Protein AF-A0A257LKT3-F1 (afdb_monomer_lite)

Secondary structure (DSSP, 8-state):
-HHHHHHIIIIIHHHHHHHTTTS--------SS----SS-HHHHHHTT-HHHHHHHHHHHHTTT--GGG-S-EEEEE---STTTSTT-----SEEE-TTSSEEEEES---HHHHHHHHHHHTT---EEEEE-SSS-TT-TT-EEETT--TTBTTS-S--SSS-HHHH-B--HHHHHHTTSS-GGGEEEE-SSEEEEEE-SSSTTGGGGSS-SEEEEE-SSSEEEEEEE---S-TT-GGGSEEEEEEEETTSS-EEEE--SSTTS-STT-SEETT--EEETTTTEEEEEEEEE--TT--EEEEEEE-PSPPP-------TTS-----TTS----SSPPSSPPPTT--SEEEEEE-SSEEEEEETTS-EEEEE--TTSTTS--GGGTT-EEEEEEETTEEEEEETTS-EEEEE-GGGS--

Foldseek 3Di:
DVVLQCLQQVPLQVQCCQQLLNPDGDDDDDDPDDDDFPDDLQVCFQVVNVVVVQVRVVVRCVVVDPCVVAQADEDEDAASDCVNHPNGPDDDQKAEAQLGRYIYGHHDDDSLRVNLRVLRVLRAAAEWAQADDPQALPDPPTDTHGLQQCQESRHDVDAPPWDSRLRYHHALLSSCVSVSQPVLQEAEDQAFDKAKAFASSGSNSVVSPHRQWYWYDQDQFKIKIWGAHDSTPPPQLSNFAIFIWMGTRSPHYIHTGQPDRGNPGNNNRGQGAPHWDADPVFRKIWHFPDWDDDPPGTMTMIGIHGPNRWFDFDWDDAPPRPDGDTLDDPDDDDDDHQWDDPNPNGQFDDKEDEQFKIKTAHPQQDIAITGDCPQDQRVDDPVSPSFFDDWYYYHQKIKTAGVVRDIDIGGHPPPVGD

pLDDT: mean 85.39, std 16.03, range [31.94, 98.81]

Sequence (418 aa):
MSEIQSTMDGNVRTFLEATSYGLTTVSTTVSGTLYRLPQTGSAYAIADNDAQLHTDARNLAAADFTLADYQRIVVLFPNIGTARVTNSQITFAGQANRGGPNVWLNGTFAWQTVAHELGHTYGLTHANLWRVTDANPLSAAGTTLEYGDPFDMMGSTTATGVTRDQRHHFSPRFKNRLGWLPDSAVATATTSGTYRIYRFDHVDALGFKQPLALRLYRDGVRTYWIGYRQNFPTGTIQAQGAYVMWTLNDYQQSQLLDLTTPGTNANDAVLAVGQTFTDPIYGITIKPVASGGADPALYLDVEIVMPAAPPGVVTAWGRDGTAFYSVNTGALVSPAPETAVPQDLTGVRQIAGGDTHAVALKADGSVVAWGNSTAGQATVPTDLGSTVVSIAAGGNVSGAVKADGSVRLWGDAALGQT

Structure (mmCIF, N/CA/C/O backbone):
data_AF-A0A257LKT3-F1
#
_entry.id   AF-A0A257LKT3-F1
#
loop_
_atom_site.group_PDB
_atom_site.id
_atom_site.type_symbol
_atom_site.label_atom_id
_atom_site.label_alt_id
_atom_site.label_comp_id
_atom_site.label_asym_id
_atom_site.label_entity_id
_atom_site.label_seq_id
_atom_site.pdbx_PDB_ins_code
_atom_site.Cartn_x
_atom_site.Cartn_y
_atom_site.Cartn_z
_atom_site.occupancy
_atom_site.B_iso_or_equiv
_atom_site.auth_seq_id
_atom_site.auth_comp_id
_atom_site.auth_asym_id
_atom_site.auth_atom_id
_atom_site.pdbx_PDB_model_num
ATOM 1 N N . MET A 1 1 ? 23.366 -8.093 -17.112 1.00 82.19 1 MET A N 1
ATOM 2 C CA . MET A 1 1 ? 22.134 -8.846 -17.448 1.00 82.19 1 MET A CA 1
ATOM 3 C C . MET A 1 1 ? 21.870 -9.981 -16.464 1.00 82.19 1 MET A C 1
ATOM 5 O O . MET A 1 1 ? 20.801 -9.981 -15.875 1.00 82.19 1 MET A O 1
ATOM 9 N N . SER A 1 2 ? 22.824 -10.887 -16.202 1.00 85.69 2 SER A N 1
ATOM 10 C CA . SER A 1 2 ? 22.663 -11.952 -15.188 1.00 85.69 2 SER A CA 1
ATOM 11 C C . SER A 1 2 ? 22.378 -11.423 -13.777 1.00 85.69 2 SER A C 1
ATOM 13 O O . SER A 1 2 ? 21.515 -11.955 -13.091 1.00 85.69 2 SER A O 1
ATOM 15 N N . GLU A 1 3 ? 23.044 -10.341 -13.368 1.00 90.56 3 GLU A N 1
ATOM 16 C CA . GLU A 1 3 ? 22.781 -9.676 -12.085 1.00 90.56 3 GLU A CA 1
ATOM 17 C C . GLU A 1 3 ? 21.346 -9.133 -11.997 1.00 90.56 3 GLU A C 1
ATOM 19 O O . GLU A 1 3 ? 20.660 -9.390 -11.020 1.00 90.56 3 GLU A O 1
ATOM 24 N N . ILE A 1 4 ? 20.851 -8.481 -13.057 1.00 92.62 4 ILE A N 1
ATOM 25 C CA . ILE A 1 4 ? 19.472 -7.966 -13.136 1.00 92.62 4 ILE A CA 1
ATOM 26 C C . ILE A 1 4 ? 18.465 -9.108 -12.971 1.00 92.62 4 ILE A C 1
ATOM 28 O O . ILE A 1 4 ? 17.536 -8.997 -12.174 1.00 92.62 4 ILE A O 1
ATOM 32 N N . GLN A 1 5 ? 18.665 -10.214 -13.695 1.00 94.19 5 GLN A N 1
ATOM 33 C CA . GLN A 1 5 ? 17.809 -11.396 -13.583 1.00 94.19 5 GLN A CA 1
ATOM 34 C C . GLN A 1 5 ? 17.836 -11.952 -12.149 1.00 94.19 5 GLN A C 1
ATOM 36 O O . GLN A 1 5 ? 16.786 -12.168 -11.553 1.00 94.19 5 GLN A O 1
ATOM 41 N N . SER A 1 6 ? 19.031 -12.087 -11.563 1.00 94.69 6 SER A N 1
ATOM 42 C CA . SER A 1 6 ? 19.222 -12.539 -10.179 1.00 94.69 6 SER A CA 1
ATOM 43 C C . SER A 1 6 ? 18.519 -11.632 -9.165 1.00 94.69 6 SER A C 1
ATOM 45 O O . SER A 1 6 ? 17.893 -12.128 -8.235 1.00 94.69 6 SER A O 1
ATOM 47 N N . THR A 1 7 ? 18.578 -10.311 -9.336 1.00 94.88 7 THR A N 1
ATOM 48 C CA . THR A 1 7 ? 17.887 -9.350 -8.465 1.00 94.88 7 THR A CA 1
ATOM 49 C C . THR A 1 7 ? 16.366 -9.441 -8.607 1.00 94.88 7 THR A C 1
ATOM 51 O O . THR A 1 7 ? 15.645 -9.388 -7.610 1.00 94.88 7 THR A O 1
ATOM 54 N N . MET A 1 8 ? 15.855 -9.604 -9.829 1.00 95.81 8 MET A N 1
ATOM 55 C CA . MET A 1 8 ? 14.418 -9.765 -10.058 1.00 95.81 8 MET A CA 1
ATOM 56 C C . MET A 1 8 ? 13.884 -11.048 -9.423 1.00 95.81 8 MET A C 1
ATOM 58 O O . MET A 1 8 ? 12.865 -11.012 -8.734 1.00 95.81 8 MET A O 1
ATOM 62 N N . ASP A 1 9 ? 14.599 -12.157 -9.591 1.00 94.44 9 ASP A N 1
ATOM 63 C CA . ASP A 1 9 ? 14.161 -13.462 -9.100 1.00 94.44 9 ASP A CA 1
ATOM 64 C C . ASP A 1 9 ? 14.416 -13.643 -7.596 1.00 94.44 9 ASP A C 1
ATOM 66 O O . ASP A 1 9 ? 13.579 -14.197 -6.890 1.00 94.44 9 ASP A O 1
ATOM 70 N N . GLY A 1 10 ? 15.554 -13.163 -7.091 1.00 94.38 10 GLY A N 1
ATOM 71 C CA . GLY A 1 10 ? 15.974 -13.354 -5.703 1.00 94.38 10 GLY A CA 1
ATOM 72 C C . GLY A 1 10 ? 15.443 -12.307 -4.725 1.00 94.38 10 GLY A C 1
ATOM 73 O O . GLY A 1 10 ? 15.280 -12.623 -3.546 1.00 94.38 10 GLY A O 1
ATOM 74 N N . ASN A 1 11 ? 15.157 -11.082 -5.183 1.00 94.19 11 ASN A N 1
ATOM 75 C CA . ASN A 1 11 ? 14.715 -9.985 -4.315 1.00 94.19 11 ASN A CA 1
ATOM 76 C C . ASN A 1 11 ? 13.307 -9.489 -4.650 1.00 94.19 11 ASN A C 1
ATOM 78 O O . ASN A 1 11 ? 12.454 -9.452 -3.771 1.00 94.19 11 ASN A O 1
ATOM 82 N N . VAL A 1 12 ? 13.040 -9.093 -5.900 1.00 94.88 12 VAL A N 1
ATOM 83 C CA . VAL A 1 12 ? 11.739 -8.484 -6.249 1.00 94.88 12 VAL A CA 1
ATOM 84 C C . VAL A 1 12 ? 10.615 -9.514 -6.160 1.00 94.88 12 VAL A C 1
ATOM 86 O O . VAL A 1 12 ? 9.588 -9.249 -5.535 1.00 94.88 12 VAL A O 1
ATOM 89 N N . ARG A 1 13 ? 10.812 -10.705 -6.737 1.00 95.94 13 ARG A N 1
ATOM 90 C CA . ARG A 1 13 ? 9.836 -11.799 -6.674 1.00 95.94 13 ARG A CA 1
ATOM 91 C C . ARG A 1 13 ? 9.581 -12.245 -5.241 1.00 95.94 13 ARG A C 1
ATOM 93 O O . ARG A 1 13 ? 8.429 -12.260 -4.823 1.00 95.94 13 ARG A O 1
ATOM 100 N N . THR A 1 14 ? 10.637 -12.553 -4.492 1.00 94.44 14 THR A N 1
ATOM 101 C CA . THR A 1 14 ? 10.520 -13.034 -3.107 1.00 94.44 14 THR A CA 1
ATOM 102 C C . THR A 1 14 ? 9.831 -12.007 -2.209 1.00 94.44 14 THR A C 1
ATOM 104 O O . THR A 1 14 ? 8.985 -12.369 -1.394 1.00 94.44 14 THR A O 1
ATOM 107 N N . PHE A 1 15 ? 10.115 -10.716 -2.404 1.00 94.25 15 PHE A N 1
ATOM 108 C CA . PHE A 1 15 ? 9.413 -9.630 -1.727 1.00 94.25 15 PHE A CA 1
ATOM 109 C C . PHE A 1 15 ? 7.919 -9.598 -2.078 1.00 94.25 15 PHE A C 1
ATOM 111 O O . PHE A 1 15 ? 7.074 -9.566 -1.181 1.00 94.25 15 PHE A O 1
ATOM 118 N N . LEU A 1 16 ? 7.565 -9.623 -3.367 1.00 95.00 16 LEU A N 1
ATOM 119 C CA . LEU A 1 16 ? 6.161 -9.606 -3.789 1.00 95.00 16 LEU A CA 1
ATOM 120 C C . LEU A 1 16 ? 5.404 -10.833 -3.271 1.00 95.00 16 LEU A C 1
ATOM 122 O O . LEU A 1 16 ? 4.317 -10.673 -2.725 1.00 95.00 16 LEU A O 1
ATOM 126 N N . GLU A 1 17 ? 5.992 -12.024 -3.346 1.00 95.44 17 GLU A N 1
ATOM 127 C CA . GLU A 1 17 ? 5.394 -13.258 -2.825 1.00 95.44 17 GLU A CA 1
ATOM 128 C C . GLU A 1 17 ? 5.179 -13.175 -1.310 1.00 95.44 17 GLU A C 1
ATOM 130 O O . GLU A 1 17 ? 4.071 -13.412 -0.830 1.00 95.44 17 GLU A O 1
ATOM 135 N N . ALA A 1 18 ? 6.192 -12.755 -0.548 1.00 93.12 18 ALA A N 1
ATOM 136 C CA . ALA A 1 18 ? 6.079 -12.637 0.902 1.00 93.12 18 ALA A CA 1
ATOM 137 C C . ALA A 1 18 ? 5.044 -11.578 1.322 1.00 93.12 18 ALA A C 1
ATOM 139 O O . ALA A 1 18 ? 4.214 -11.824 2.199 1.00 93.12 18 ALA A O 1
ATOM 140 N N . THR A 1 19 ? 5.059 -10.397 0.694 1.00 93.31 19 THR A N 1
ATOM 141 C CA . THR A 1 19 ? 4.161 -9.292 1.073 1.00 93.31 19 THR A CA 1
ATOM 142 C C . THR A 1 19 ? 2.731 -9.479 0.573 1.00 93.31 19 THR A C 1
ATOM 144 O O . THR A 1 19 ? 1.802 -8.961 1.192 1.00 93.31 19 THR A O 1
ATOM 147 N N . SER A 1 20 ? 2.525 -10.234 -0.501 1.00 95.38 20 SER A N 1
ATOM 148 C CA . SER A 1 20 ? 1.193 -10.569 -1.010 1.00 95.38 20 SER A CA 1
ATOM 149 C C . SER A 1 20 ? 0.605 -11.829 -0.378 1.00 95.38 20 SER A C 1
ATOM 151 O O . SER A 1 20 ? -0.480 -12.239 -0.776 1.00 95.38 20 SER A O 1
ATOM 153 N N . TYR A 1 21 ? 1.291 -12.450 0.589 1.00 95.94 21 TYR A N 1
ATOM 154 C CA . TYR A 1 21 ? 0.872 -13.722 1.194 1.00 95.94 21 TYR A CA 1
ATOM 155 C C . TYR A 1 21 ? 0.759 -14.856 0.156 1.00 95.94 21 TYR A C 1
ATOM 157 O O . TYR A 1 21 ? -0.154 -15.679 0.193 1.00 95.94 21 TYR A O 1
ATOM 165 N N . GLY A 1 22 ? 1.668 -14.859 -0.823 1.00 95.25 22 GLY A N 1
ATOM 166 C CA . GLY A 1 22 ? 1.703 -15.806 -1.939 1.00 95.25 22 GLY A CA 1
ATOM 167 C C . GLY A 1 22 ? 0.704 -15.518 -3.064 1.00 95.25 22 GLY A C 1
ATOM 168 O O . GLY A 1 22 ? 0.644 -16.284 -4.023 1.00 95.25 22 GLY A O 1
ATOM 169 N N . LEU A 1 23 ? -0.074 -14.432 -2.987 1.00 94.56 23 LEU A N 1
ATOM 170 C CA . LEU A 1 23 ? -1.108 -14.103 -3.978 1.00 94.56 23 LEU A CA 1
ATOM 171 C C . LEU A 1 23 ? -0.553 -13.454 -5.253 1.00 94.56 23 LEU A C 1
ATOM 173 O O . LEU A 1 23 ? -1.270 -13.315 -6.243 1.00 94.56 23 LEU A O 1
ATOM 177 N N . THR A 1 24 ? 0.696 -12.997 -5.251 1.00 94.50 24 THR A N 1
ATOM 178 C CA . THR A 1 24 ? 1.327 -12.346 -6.402 1.00 94.50 24 THR A CA 1
ATOM 179 C C . THR A 1 24 ? 2.782 -12.766 -6.533 1.00 94.50 24 THR A C 1
ATOM 181 O O . THR A 1 24 ? 3.558 -12.681 -5.587 1.00 94.50 24 THR A O 1
ATOM 184 N N . THR A 1 25 ? 3.153 -13.165 -7.746 1.00 94.81 25 THR A N 1
ATOM 185 C CA . THR A 1 25 ? 4.529 -13.456 -8.154 1.00 94.81 25 THR A CA 1
ATOM 186 C C . THR A 1 25 ? 4.842 -12.725 -9.458 1.00 94.81 25 THR A C 1
ATOM 188 O O . THR A 1 25 ? 3.938 -12.267 -10.161 1.00 94.81 25 THR A O 1
ATOM 191 N N . VAL A 1 26 ? 6.126 -12.609 -9.787 1.00 94.12 26 VAL A N 1
ATOM 192 C CA . VAL A 1 26 ? 6.594 -12.043 -11.053 1.00 94.12 26 VAL A CA 1
ATOM 193 C C . VAL A 1 26 ? 7.583 -12.996 -11.712 1.00 94.12 26 VAL A C 1
ATOM 195 O O . VAL A 1 26 ? 8.577 -13.405 -11.110 1.00 94.12 26 VAL A O 1
ATOM 198 N N . SER A 1 27 ? 7.317 -13.328 -12.973 1.00 94.44 27 SER A N 1
ATOM 199 C CA . SER A 1 27 ? 8.274 -13.991 -13.856 1.00 94.44 27 SER A CA 1
ATOM 200 C C . SER A 1 27 ? 8.911 -12.935 -14.749 1.00 94.44 27 SER A C 1
ATOM 202 O O . SER A 1 27 ? 8.202 -12.118 -15.335 1.00 94.44 27 SER A O 1
ATOM 204 N N . THR A 1 28 ? 10.240 -12.923 -14.826 1.00 94.44 28 THR A N 1
ATOM 205 C CA . THR A 1 28 ? 10.976 -11.875 -15.540 1.00 94.44 28 THR A CA 1
ATOM 206 C C . THR A 1 28 ? 11.841 -12.473 -16.634 1.00 94.44 28 THR A C 1
ATOM 208 O O . THR A 1 28 ? 12.542 -13.456 -16.406 1.00 94.44 28 THR A O 1
ATOM 211 N N . THR A 1 29 ? 11.837 -11.832 -17.802 1.00 95.06 29 THR A N 1
ATOM 212 C CA . THR A 1 29 ? 12.821 -12.055 -18.863 1.00 95.06 29 THR A CA 1
ATOM 213 C C . THR A 1 29 ? 13.639 -10.786 -19.039 1.00 95.06 29 THR A C 1
ATOM 215 O O . THR A 1 29 ? 13.084 -9.712 -19.268 1.00 95.06 29 THR A O 1
ATOM 218 N N . VAL A 1 30 ? 14.959 -10.901 -18.932 1.00 94.25 30 VAL A N 1
ATOM 219 C CA . VAL A 1 30 ? 15.889 -9.796 -19.176 1.00 94.25 30 VAL A CA 1
ATOM 220 C C . VAL A 1 30 ? 16.488 -9.945 -20.573 1.00 94.25 30 VAL A C 1
ATOM 222 O O . VAL A 1 30 ? 16.984 -11.017 -20.915 1.00 94.25 30 VAL A O 1
ATOM 225 N N . SER A 1 31 ? 16.462 -8.876 -21.377 1.00 93.62 31 SER A N 1
ATOM 226 C CA . SER A 1 31 ? 17.046 -8.910 -22.724 1.00 93.62 31 SER A CA 1
ATOM 227 C C . SER A 1 31 ? 18.526 -9.305 -22.694 1.00 93.62 31 SER A C 1
ATOM 229 O O . SER A 1 31 ? 19.288 -8.855 -21.842 1.00 93.62 31 SER A O 1
ATOM 231 N N . GLY A 1 32 ? 18.954 -10.149 -23.633 1.00 91.38 32 GLY A N 1
ATOM 232 C CA . GLY A 1 32 ? 20.378 -10.409 -23.865 1.00 91.38 32 GLY A CA 1
ATOM 233 C C . GLY A 1 32 ? 21.078 -9.262 -24.604 1.00 91.38 32 GLY A C 1
ATOM 234 O O . GLY A 1 32 ? 22.306 -9.187 -24.601 1.00 91.38 32 GLY A O 1
ATOM 235 N N . THR A 1 33 ? 20.301 -8.360 -25.208 1.00 92.00 33 THR A N 1
ATOM 236 C CA . THR A 1 33 ? 20.760 -7.275 -26.076 1.00 92.00 33 THR A CA 1
ATOM 237 C C . THR A 1 33 ? 20.785 -5.951 -25.316 1.00 92.00 33 THR A C 1
ATOM 239 O O . THR A 1 33 ? 19.842 -5.598 -24.608 1.00 92.00 33 THR A O 1
ATOM 242 N N . LEU A 1 34 ? 21.852 -5.170 -25.501 1.00 93.88 34 LEU A N 1
ATOM 243 C CA . LEU A 1 34 ? 21.862 -3.757 -25.127 1.00 93.88 34 LEU A CA 1
ATOM 244 C C . LEU A 1 34 ? 21.407 -2.923 -26.327 1.00 93.88 34 LEU A C 1
ATOM 246 O O . LEU A 1 34 ? 22.119 -2.828 -27.327 1.00 93.88 34 LEU A O 1
ATOM 250 N N . TYR A 1 35 ? 20.236 -2.304 -26.225 1.00 96.44 35 TYR A N 1
ATOM 251 C CA . TYR A 1 35 ? 19.697 -1.487 -27.308 1.00 96.44 35 TYR A CA 1
ATOM 252 C C . TYR A 1 35 ? 20.335 -0.100 -27.332 1.00 96.44 35 TYR A C 1
ATOM 254 O O . TYR A 1 35 ? 20.398 0.600 -26.320 1.00 96.44 35 TYR A O 1
ATOM 262 N N . ARG A 1 36 ? 20.777 0.325 -28.518 1.00 97.44 36 ARG A N 1
ATOM 263 C CA . ARG A 1 36 ? 21.204 1.704 -28.757 1.00 97.44 36 ARG A CA 1
ATOM 264 C C . ARG A 1 36 ? 20.004 2.528 -29.200 1.00 97.44 36 ARG A C 1
ATOM 266 O O . ARG A 1 36 ? 19.498 2.326 -30.298 1.00 97.44 36 ARG A O 1
ATOM 273 N N . LEU A 1 37 ? 19.579 3.454 -28.347 1.00 98.00 37 LEU A N 1
ATOM 274 C CA . LEU A 1 37 ? 18.463 4.347 -28.645 1.00 98.00 37 LEU A CA 1
ATOM 275 C C . LEU A 1 37 ? 18.808 5.333 -29.783 1.00 98.00 37 LEU A C 1
ATOM 277 O O . LEU A 1 37 ? 19.985 5.661 -29.966 1.00 98.00 37 LEU A O 1
ATOM 281 N N . PRO A 1 38 ? 17.804 5.809 -30.546 1.00 97.81 38 PRO A N 1
ATOM 282 C CA . PRO A 1 38 ? 18.008 6.687 -31.698 1.00 97.81 38 PRO A CA 1
ATOM 283 C C . PRO A 1 38 ? 18.452 8.108 -31.322 1.00 97.81 38 PRO A C 1
ATOM 285 O O . PRO A 1 38 ? 19.056 8.786 -32.152 1.00 97.81 38 PRO A O 1
ATOM 288 N N . GLN A 1 39 ? 18.188 8.564 -30.093 1.00 97.62 39 GLN A N 1
ATOM 289 C CA . GLN A 1 39 ? 18.643 9.869 -29.603 1.00 97.62 39 GLN A CA 1
ATOM 290 C C . GLN A 1 39 ? 19.713 9.723 -28.514 1.00 97.62 39 GLN A C 1
ATOM 292 O O . GLN A 1 39 ? 19.875 8.673 -27.888 1.00 97.62 39 GLN A O 1
ATOM 297 N N . THR A 1 40 ? 20.469 10.796 -28.278 1.00 97.12 40 THR A N 1
ATOM 298 C CA . THR A 1 40 ? 21.447 10.831 -27.185 1.00 97.12 40 THR A CA 1
ATOM 299 C C . THR A 1 40 ? 20.742 10.937 -25.835 1.00 97.12 40 THR A C 1
ATOM 301 O O . THR A 1 40 ? 19.651 11.496 -25.734 1.00 97.12 40 THR A O 1
ATOM 304 N N . GLY A 1 41 ? 21.397 10.470 -24.766 1.00 95.69 41 GLY A N 1
ATOM 305 C CA . GLY A 1 41 ? 20.876 10.639 -23.404 1.00 95.69 41 GLY A CA 1
ATOM 306 C C . GLY A 1 41 ? 20.571 12.104 -23.071 1.00 95.69 41 GLY A C 1
ATOM 307 O O . GLY A 1 41 ? 19.536 12.389 -22.482 1.00 95.69 41 GLY A O 1
ATOM 308 N N . SER A 1 42 ? 21.411 13.040 -23.531 1.00 97.19 42 SER A N 1
ATOM 309 C CA . SER A 1 42 ? 21.184 14.477 -23.343 1.00 97.19 42 SER A CA 1
ATOM 310 C C . SER A 1 42 ? 19.952 15.004 -24.079 1.00 97.19 42 SER A C 1
ATOM 312 O O . SER A 1 42 ? 19.278 15.881 -23.549 1.00 97.19 42 SER A O 1
ATOM 314 N N . ALA A 1 43 ? 19.644 14.483 -25.272 1.00 97.62 43 ALA A N 1
ATOM 315 C CA . ALA A 1 43 ? 18.464 14.895 -26.031 1.00 97.62 43 ALA A CA 1
ATOM 316 C C . ALA A 1 43 ? 17.168 14.505 -25.307 1.00 97.62 43 ALA A C 1
ATOM 318 O O . ALA A 1 43 ? 16.298 15.355 -25.136 1.00 97.62 43 ALA A O 1
ATOM 319 N N . TYR A 1 44 ? 17.075 13.267 -24.806 1.00 98.06 44 TYR A N 1
ATOM 320 C CA . TYR A 1 44 ? 15.936 12.859 -23.977 1.00 98.06 44 TYR A CA 1
ATOM 321 C C . TYR A 1 44 ? 15.860 13.671 -22.682 1.00 98.06 44 TYR A C 1
ATOM 323 O O . TYR A 1 44 ? 14.794 14.155 -22.316 1.00 98.06 44 TYR A O 1
ATOM 331 N N . ALA A 1 45 ? 16.999 13.842 -22.010 1.00 97.19 45 ALA A N 1
ATOM 332 C CA . ALA A 1 45 ? 17.085 14.470 -20.700 1.00 97.19 45 ALA A CA 1
ATOM 333 C C . ALA A 1 45 ? 16.692 15.951 -20.687 1.00 97.19 45 ALA A C 1
ATOM 335 O O . ALA A 1 45 ? 15.944 16.380 -19.817 1.00 97.19 45 ALA A O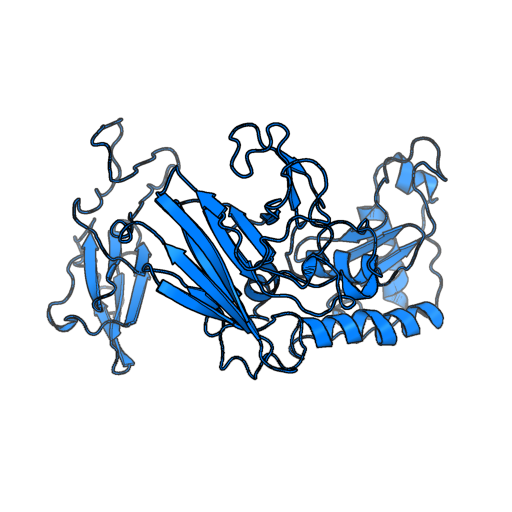 1
ATOM 336 N N . ILE A 1 46 ? 17.216 16.746 -21.623 1.00 97.69 46 ILE A N 1
ATOM 337 C CA . ILE A 1 46 ? 16.984 18.200 -21.660 1.00 97.69 46 ILE A CA 1
ATOM 338 C C . ILE A 1 46 ? 15.554 18.517 -22.110 1.00 97.69 46 ILE A C 1
ATOM 340 O O . ILE A 1 46 ? 14.987 19.516 -21.678 1.00 97.69 46 ILE A O 1
ATOM 344 N N . ALA A 1 47 ? 14.972 17.676 -22.967 1.00 97.00 47 ALA A N 1
ATOM 345 C CA . ALA A 1 47 ? 13.633 17.880 -23.510 1.00 97.00 47 ALA A CA 1
ATOM 346 C C . ALA A 1 47 ? 12.505 17.277 -22.652 1.00 97.00 47 ALA A C 1
ATOM 348 O O . ALA A 1 47 ? 11.356 17.369 -23.065 1.00 97.00 47 ALA A O 1
ATOM 349 N N . ASP A 1 48 ? 12.825 16.655 -21.510 1.00 95.12 48 ASP A N 1
ATOM 350 C CA . ASP A 1 48 ? 11.867 15.908 -20.676 1.00 95.12 48 ASP A CA 1
ATOM 351 C C . ASP A 1 48 ? 11.110 14.810 -21.456 1.00 95.12 48 ASP A C 1
ATOM 353 O O . ASP A 1 48 ? 9.907 14.614 -21.331 1.00 95.12 48 ASP A O 1
ATOM 357 N N . ASN A 1 49 ? 11.831 14.105 -22.335 1.00 95.88 49 ASN A N 1
ATOM 358 C CA . ASN A 1 49 ? 11.267 13.144 -23.289 1.00 95.88 49 ASN A CA 1
ATOM 359 C C . ASN A 1 49 ? 11.442 11.683 -22.824 1.00 95.88 49 ASN A C 1
ATOM 361 O O . ASN A 1 49 ? 11.796 10.801 -23.615 1.00 95.88 49 ASN A O 1
ATOM 365 N N . ASP A 1 50 ? 11.207 11.392 -21.545 1.00 95.06 50 ASP A N 1
ATOM 366 C CA . ASP A 1 50 ? 11.297 10.031 -20.995 1.00 95.06 50 ASP A CA 1
ATOM 367 C C . ASP A 1 50 ? 10.257 9.075 -21.611 1.00 95.06 50 ASP A C 1
ATOM 369 O O . ASP A 1 50 ? 10.550 7.900 -21.855 1.00 95.06 50 ASP A O 1
ATOM 373 N N . ALA A 1 51 ? 9.065 9.574 -21.949 1.00 96.00 51 ALA A N 1
ATOM 374 C CA . ALA A 1 51 ? 8.045 8.794 -22.648 1.00 96.00 51 ALA A CA 1
ATOM 375 C C . ALA A 1 51 ? 8.523 8.327 -24.038 1.00 96.00 51 ALA A C 1
ATOM 377 O O . ALA A 1 51 ? 8.319 7.168 -24.423 1.00 96.00 51 ALA A O 1
ATOM 378 N N . GLN A 1 52 ? 9.212 9.206 -24.776 1.00 98.12 52 GLN A N 1
ATOM 379 C CA . GLN A 1 52 ? 9.811 8.853 -26.065 1.00 98.12 52 GLN A CA 1
ATOM 380 C C . GLN A 1 52 ? 10.977 7.876 -25.880 1.00 98.12 52 GLN A C 1
ATOM 382 O O . GLN A 1 52 ? 11.084 6.922 -26.644 1.00 98.12 52 GLN A O 1
ATOM 387 N N . LEU A 1 53 ? 11.801 8.057 -24.840 1.00 98.19 53 LEU A N 1
ATOM 388 C CA . LEU A 1 53 ? 12.874 7.121 -24.485 1.00 98.19 53 LEU A CA 1
ATOM 389 C C . LEU A 1 53 ? 12.329 5.696 -24.305 1.00 98.19 53 LEU A C 1
ATOM 391 O O . LEU A 1 53 ? 12.886 4.749 -24.862 1.00 98.19 53 LEU A O 1
ATOM 395 N N . HIS A 1 54 ? 11.221 5.538 -23.572 1.00 97.81 54 HIS A N 1
ATOM 396 C CA . HIS A 1 54 ? 10.577 4.230 -23.383 1.00 97.81 54 HIS A CA 1
ATOM 397 C C . HIS A 1 54 ? 10.042 3.660 -24.690 1.00 97.81 54 HIS A C 1
ATOM 399 O O . HIS A 1 54 ? 10.273 2.493 -25.002 1.00 97.81 54 HIS A O 1
ATOM 405 N N . THR A 1 55 ? 9.363 4.500 -25.473 1.00 97.94 55 THR A N 1
ATOM 406 C CA . THR A 1 55 ? 8.804 4.123 -26.776 1.00 97.94 55 THR A CA 1
ATOM 407 C C . THR A 1 55 ? 9.895 3.617 -27.714 1.00 97.94 55 THR A C 1
ATOM 409 O O . THR A 1 55 ? 9.756 2.546 -28.303 1.00 97.94 55 THR A O 1
ATOM 412 N N . ASP A 1 56 ? 11.018 4.327 -27.797 1.00 98.44 56 ASP A N 1
ATOM 413 C CA . ASP A 1 56 ? 12.156 3.938 -28.625 1.00 98.44 56 ASP A CA 1
ATOM 414 C C . ASP A 1 56 ? 12.786 2.624 -28.144 1.00 98.44 56 ASP A C 1
ATOM 416 O O . ASP A 1 56 ? 13.075 1.743 -28.957 1.00 98.44 56 ASP A O 1
ATOM 420 N N . ALA A 1 57 ? 12.943 2.448 -26.827 1.00 97.94 57 ALA A N 1
ATOM 421 C CA . ALA A 1 57 ? 13.439 1.199 -26.251 1.00 97.94 57 ALA A CA 1
ATOM 422 C C . ALA A 1 57 ? 12.523 0.010 -26.587 1.00 97.94 57 ALA A C 1
ATOM 424 O O . ALA A 1 57 ? 13.005 -1.052 -26.982 1.00 97.94 57 ALA A O 1
ATOM 425 N N . ARG A 1 58 ? 11.201 0.194 -26.486 1.00 97.12 58 ARG A N 1
ATOM 426 C CA . ARG A 1 58 ? 10.203 -0.825 -26.842 1.00 97.12 58 ARG A CA 1
ATOM 427 C C . ARG A 1 58 ? 10.239 -1.164 -28.328 1.00 97.12 58 ARG A C 1
ATOM 429 O O . ARG A 1 58 ? 10.234 -2.341 -28.673 1.00 97.12 58 ARG A O 1
ATOM 436 N N . ASN A 1 59 ? 10.315 -0.163 -29.200 1.00 97.69 59 ASN A N 1
ATOM 437 C CA . ASN A 1 59 ? 10.378 -0.381 -30.646 1.00 97.69 59 ASN A CA 1
ATOM 438 C C . ASN A 1 59 ? 11.601 -1.219 -31.043 1.00 97.69 59 ASN A C 1
ATOM 440 O O . ASN A 1 59 ? 11.495 -2.084 -31.907 1.00 97.69 59 ASN A O 1
ATOM 444 N N . LEU A 1 60 ? 12.742 -1.004 -30.384 1.00 98.00 60 LEU A N 1
ATOM 445 C CA . LEU A 1 60 ? 13.948 -1.806 -30.598 1.00 98.00 60 LEU A CA 1
ATOM 446 C C . LEU A 1 60 ? 13.805 -3.222 -30.024 1.00 98.00 60 LEU A C 1
ATOM 448 O O . LEU A 1 60 ? 14.145 -4.192 -30.697 1.00 98.00 60 LEU A O 1
ATOM 452 N N . ALA A 1 61 ? 13.256 -3.355 -28.814 1.00 97.19 61 ALA A N 1
ATOM 453 C CA . ALA A 1 61 ? 13.041 -4.652 -28.173 1.00 97.19 61 ALA A CA 1
ATOM 454 C C . ALA A 1 61 ? 12.019 -5.534 -28.908 1.00 97.19 61 ALA A C 1
ATOM 456 O O . ALA A 1 61 ? 12.089 -6.756 -28.807 1.00 97.19 61 ALA A O 1
ATOM 457 N N . ALA A 1 62 ? 11.103 -4.946 -29.684 1.00 96.56 62 ALA A N 1
ATOM 458 C CA . ALA A 1 62 ? 10.122 -5.683 -30.480 1.00 96.56 62 ALA A CA 1
ATOM 459 C C . ALA A 1 62 ? 10.749 -6.578 -31.570 1.00 96.56 62 ALA A C 1
ATOM 461 O O . ALA A 1 62 ? 10.072 -7.462 -32.090 1.00 96.56 62 ALA A O 1
ATOM 462 N N . ALA A 1 63 ? 12.030 -6.376 -31.908 1.00 95.50 63 ALA A N 1
ATOM 463 C CA . ALA A 1 63 ? 12.775 -7.281 -32.783 1.00 95.50 63 ALA A CA 1
ATOM 464 C C . ALA A 1 63 ? 13.116 -8.621 -32.105 1.00 95.50 63 ALA A C 1
ATOM 466 O O . ALA A 1 63 ? 13.216 -9.640 -32.785 1.00 95.50 63 ALA A O 1
ATOM 467 N N . ASP A 1 64 ? 13.264 -8.614 -30.778 1.00 95.50 64 ASP A N 1
ATOM 468 C CA . ASP A 1 64 ? 13.693 -9.771 -29.986 1.00 95.50 64 ASP A CA 1
ATOM 469 C C . ASP A 1 64 ? 12.537 -10.387 -29.177 1.00 95.50 64 ASP A C 1
ATOM 471 O O . ASP A 1 64 ? 12.604 -11.550 -28.781 1.00 95.50 64 ASP A O 1
ATOM 475 N N . PHE A 1 65 ? 11.473 -9.615 -28.922 1.00 96.31 65 PHE A N 1
ATOM 476 C CA . PHE A 1 65 ? 10.373 -9.991 -28.036 1.00 96.31 65 PHE A CA 1
ATOM 477 C C . PHE A 1 65 ? 9.003 -9.666 -28.626 1.00 96.31 65 PHE A C 1
ATOM 479 O O . PHE A 1 65 ? 8.753 -8.571 -29.134 1.00 96.31 65 PHE A O 1
ATOM 486 N N . THR A 1 66 ? 8.046 -10.570 -28.426 1.00 96.81 66 THR A N 1
ATOM 487 C CA . THR A 1 66 ? 6.623 -10.268 -28.600 1.00 96.81 66 THR A CA 1
ATOM 488 C C . THR A 1 66 ? 6.121 -9.505 -27.373 1.00 96.81 66 THR A C 1
ATOM 490 O O . THR A 1 66 ? 5.693 -10.084 -26.382 1.00 96.81 66 THR A O 1
ATOM 493 N N . LEU A 1 67 ? 6.187 -8.170 -27.416 1.00 94.44 67 LEU A N 1
ATOM 494 C CA . LEU A 1 67 ? 5.895 -7.317 -26.250 1.00 94.44 67 LEU A CA 1
ATOM 495 C C . LEU A 1 67 ? 4.474 -7.464 -25.677 1.00 94.44 67 LEU A C 1
ATOM 497 O O . LEU A 1 67 ? 4.252 -7.089 -24.529 1.00 94.44 67 LEU A O 1
ATOM 501 N N . ALA A 1 68 ? 3.523 -7.986 -26.454 1.00 94.69 68 ALA A N 1
ATOM 502 C CA . ALA A 1 68 ? 2.162 -8.258 -25.991 1.00 94.69 68 ALA A CA 1
ATOM 503 C C . ALA A 1 68 ? 2.094 -9.381 -24.936 1.00 94.69 68 ALA A C 1
ATOM 505 O O . ALA A 1 68 ? 1.140 -9.419 -24.162 1.00 94.69 68 ALA A O 1
ATOM 506 N N . ASP A 1 69 ? 3.113 -10.242 -24.861 1.00 95.81 69 ASP A N 1
ATOM 507 C CA . ASP A 1 69 ? 3.179 -11.342 -23.891 1.00 95.81 69 ASP A CA 1
ATOM 508 C C . ASP A 1 69 ? 3.547 -10.861 -22.475 1.00 95.81 69 ASP A C 1
ATOM 510 O O . ASP A 1 69 ? 3.429 -11.607 -21.500 1.00 95.81 69 ASP A O 1
ATOM 514 N N . TYR A 1 70 ? 3.972 -9.600 -22.341 1.00 95.25 70 TYR A N 1
ATOM 515 C CA . TYR A 1 70 ? 4.469 -9.027 -21.096 1.00 95.25 70 TYR A CA 1
ATOM 516 C C . TYR A 1 70 ? 3.484 -8.015 -20.509 1.00 95.25 70 TYR A C 1
ATOM 518 O O . TYR A 1 70 ? 3.148 -7.003 -21.124 1.00 95.25 70 TYR A O 1
ATOM 526 N N . GLN A 1 71 ? 3.072 -8.234 -19.257 1.00 94.06 71 GLN A N 1
ATOM 527 C CA . GLN A 1 71 ? 2.175 -7.314 -18.546 1.00 94.06 71 GLN A CA 1
ATOM 528 C C . GLN A 1 71 ? 2.911 -6.077 -18.014 1.00 94.06 71 GLN A C 1
ATOM 530 O O . GLN A 1 71 ? 2.272 -5.073 -17.691 1.00 94.06 71 GLN A O 1
ATOM 535 N N . ARG A 1 72 ? 4.238 -6.157 -17.868 1.00 94.81 72 ARG A N 1
ATOM 536 C CA . ARG A 1 72 ? 5.108 -5.097 -17.347 1.00 94.81 72 ARG A CA 1
ATOM 537 C C . ARG A 1 72 ? 6.363 -5.001 -18.203 1.00 94.81 72 ARG A C 1
ATOM 539 O O . ARG A 1 72 ? 6.944 -6.023 -18.553 1.00 94.81 72 ARG A O 1
ATOM 546 N N . ILE A 1 73 ? 6.782 -3.779 -18.521 1.00 96.56 73 ILE A N 1
ATOM 547 C CA . ILE A 1 73 ? 7.972 -3.498 -19.326 1.00 96.56 73 ILE A CA 1
ATOM 548 C C . ILE A 1 73 ? 8.838 -2.486 -18.584 1.00 96.56 73 ILE A C 1
ATOM 550 O O . ILE A 1 73 ? 8.492 -1.310 -18.453 1.00 96.56 73 ILE A O 1
ATOM 554 N N . VAL A 1 74 ? 9.981 -2.974 -18.110 1.00 96.69 74 VAL A N 1
ATOM 555 C CA . VAL A 1 74 ? 10.970 -2.204 -17.357 1.00 96.69 74 VAL A CA 1
ATOM 556 C C . VAL A 1 74 ? 12.106 -1.802 -18.291 1.00 96.69 74 VAL A C 1
ATOM 558 O O . VAL A 1 74 ? 12.779 -2.663 -18.855 1.00 96.69 74 VAL A O 1
ATOM 561 N N . VAL A 1 75 ? 12.335 -0.499 -18.441 1.00 97.25 75 VAL A N 1
ATOM 562 C CA . VAL A 1 75 ? 13.438 0.055 -19.234 1.00 97.25 75 VAL A CA 1
ATOM 563 C C . VAL A 1 75 ? 14.482 0.630 -18.284 1.00 97.25 75 VAL A C 1
ATOM 565 O O . VAL A 1 75 ? 14.253 1.642 -17.623 1.00 97.25 75 VAL A O 1
ATOM 568 N N . LEU A 1 76 ? 15.637 -0.033 -18.221 1.00 96.31 76 LEU A N 1
ATOM 569 C CA . LEU A 1 76 ? 16.819 0.432 -17.499 1.00 96.31 76 LEU A CA 1
ATOM 570 C C . LEU A 1 76 ? 17.754 1.165 -18.464 1.00 96.31 76 LEU A C 1
ATOM 572 O O . LEU A 1 76 ? 18.150 0.608 -19.487 1.00 96.31 76 LEU A O 1
ATOM 576 N N . PHE A 1 77 ? 18.143 2.387 -18.113 1.00 95.75 77 PHE A N 1
ATOM 577 C CA . PHE A 1 77 ? 19.044 3.219 -18.911 1.00 95.75 77 PHE A CA 1
ATOM 578 C C . PHE A 1 77 ? 20.126 3.874 -18.038 1.00 95.75 77 PHE A C 1
ATOM 580 O O . PHE A 1 77 ? 19.962 3.970 -16.819 1.00 95.75 77 PHE A O 1
ATOM 587 N N . PRO A 1 78 ? 21.264 4.307 -18.622 1.00 94.88 78 PRO A N 1
ATOM 588 C CA . PRO A 1 78 ? 22.297 5.039 -17.888 1.00 94.88 78 PRO A CA 1
ATOM 589 C C . PRO A 1 78 ? 21.748 6.298 -17.214 1.00 94.88 78 PRO A C 1
ATOM 591 O O . PRO A 1 78 ? 20.783 6.877 -17.697 1.00 94.88 78 PRO A O 1
ATOM 594 N N . ASN A 1 79 ? 22.390 6.758 -16.136 1.00 95.44 79 ASN A N 1
ATOM 595 C CA . ASN A 1 79 ? 21.929 7.960 -15.444 1.00 95.44 79 ASN A CA 1
ATOM 596 C C . ASN A 1 79 ? 22.000 9.187 -16.375 1.00 95.44 79 ASN A C 1
ATOM 598 O O . ASN A 1 79 ? 23.096 9.593 -16.767 1.00 95.44 79 ASN A O 1
ATOM 602 N N . ILE A 1 80 ? 20.844 9.768 -16.697 1.00 96.56 80 ILE A N 1
ATOM 603 C CA . ILE A 1 80 ? 20.708 10.987 -17.514 1.00 96.56 80 ILE A CA 1
ATOM 604 C C . ILE A 1 80 ? 20.147 12.173 -16.716 1.00 96.56 80 ILE A C 1
ATOM 606 O O . ILE A 1 80 ? 19.703 13.164 -17.293 1.00 96.56 80 ILE A O 1
ATOM 610 N N . GLY A 1 81 ? 20.149 12.081 -15.386 1.00 95.19 81 GLY A N 1
ATOM 611 C CA . GLY A 1 81 ? 19.702 13.160 -14.513 1.00 95.19 81 GLY A CA 1
ATOM 612 C C . GLY A 1 81 ? 20.705 14.310 -14.410 1.00 95.19 81 GLY A C 1
ATOM 613 O O . GLY A 1 81 ? 21.793 14.282 -14.994 1.00 95.19 81 GLY A O 1
ATOM 614 N N . THR A 1 82 ? 20.362 15.317 -13.610 1.00 93.75 82 THR A N 1
ATOM 615 C CA . THR A 1 82 ? 21.142 16.562 -13.436 1.00 93.75 82 THR A CA 1
ATOM 616 C C . THR A 1 82 ? 22.587 16.345 -12.972 1.00 93.75 82 THR A C 1
ATOM 618 O O . THR A 1 82 ? 23.463 17.151 -13.276 1.00 93.75 82 THR A O 1
ATOM 621 N N . ALA A 1 83 ? 22.872 15.228 -12.296 1.00 90.88 83 ALA A N 1
ATOM 622 C CA . ALA A 1 83 ? 24.225 14.842 -11.885 1.00 90.88 83 ALA A CA 1
ATOM 623 C C . ALA A 1 83 ? 25.137 14.399 -13.052 1.00 90.88 83 ALA A C 1
ATOM 625 O O . ALA A 1 83 ? 26.345 14.224 -12.863 1.00 90.88 83 ALA A O 1
ATOM 626 N N . ARG A 1 84 ? 24.573 14.151 -14.241 1.00 94.19 84 ARG A N 1
ATOM 627 C CA . ARG A 1 84 ? 25.288 13.642 -15.424 1.00 94.19 84 ARG A CA 1
ATOM 628 C C . ARG A 1 84 ? 25.079 14.491 -16.670 1.00 94.19 84 ARG A C 1
ATOM 630 O O . ARG A 1 84 ? 25.998 14.594 -17.476 1.00 94.19 84 ARG A O 1
ATOM 637 N N . VAL A 1 85 ? 23.906 15.095 -16.822 1.00 96.50 85 VAL A N 1
ATOM 638 C CA . VAL A 1 85 ? 23.550 15.924 -17.973 1.00 96.50 85 VAL A CA 1
ATOM 639 C C . VAL A 1 85 ? 23.155 17.314 -17.482 1.00 96.50 85 VAL A C 1
AT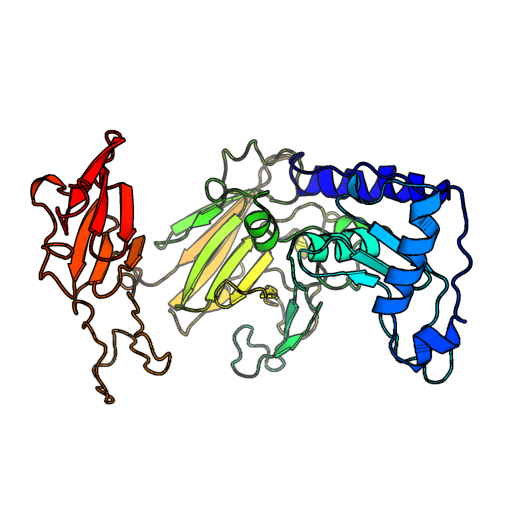OM 641 O O . VAL A 1 85 ? 22.184 17.477 -16.743 1.00 96.50 85 VAL A O 1
ATOM 644 N N . THR A 1 86 ? 23.900 18.332 -17.913 1.00 96.38 86 THR A N 1
ATOM 645 C CA . THR A 1 86 ? 23.574 19.739 -17.647 1.00 96.38 86 THR A CA 1
ATOM 646 C C . THR A 1 86 ? 22.197 20.083 -18.219 1.00 96.38 86 THR A C 1
ATOM 648 O O . THR A 1 86 ? 21.912 19.754 -19.368 1.00 96.38 86 THR A O 1
ATOM 651 N N . ASN A 1 87 ? 21.360 20.764 -17.430 1.00 95.94 87 ASN A N 1
ATOM 652 C CA . ASN A 1 87 ? 19.979 21.145 -17.772 1.00 95.94 87 ASN A CA 1
ATOM 653 C C . ASN A 1 87 ? 19.013 19.974 -18.025 1.00 95.94 87 ASN A C 1
ATOM 655 O O . ASN A 1 87 ? 17.951 20.177 -18.614 1.00 95.94 87 ASN A O 1
ATOM 659 N N . SER A 1 88 ? 19.357 18.764 -17.576 1.00 97.44 88 SER A N 1
ATOM 660 C CA . SER A 1 88 ? 18.407 17.653 -17.558 1.00 97.44 88 SER A CA 1
ATOM 661 C C . SER A 1 88 ? 17.153 18.014 -16.760 1.00 97.44 88 SER A C 1
ATOM 663 O O . SER A 1 88 ? 17.260 18.541 -15.653 1.00 97.44 88 SER A O 1
ATOM 665 N N . GLN A 1 89 ? 15.987 17.709 -17.322 1.00 97.06 89 GLN A N 1
ATOM 666 C CA . GLN A 1 89 ? 14.689 17.786 -16.650 1.00 97.06 89 GLN A CA 1
ATOM 667 C C . GLN A 1 89 ? 14.358 16.482 -15.902 1.00 97.06 89 GLN A C 1
ATOM 669 O O . GLN A 1 89 ? 13.507 16.461 -15.017 1.00 97.06 89 GLN A O 1
ATOM 674 N N . ILE A 1 90 ? 15.099 15.403 -16.178 1.00 95.50 90 ILE A N 1
ATOM 675 C CA . ILE A 1 90 ? 14.912 14.101 -15.538 1.00 95.50 90 ILE A CA 1
ATOM 676 C C . ILE A 1 90 ? 15.514 14.122 -14.131 1.00 95.50 90 ILE A C 1
ATOM 678 O O . ILE A 1 90 ? 16.733 14.193 -13.949 1.00 95.50 90 ILE A O 1
ATOM 682 N N . THR A 1 91 ? 14.655 14.023 -13.120 1.00 91.69 91 THR A N 1
ATOM 683 C CA . THR A 1 91 ? 15.047 14.084 -11.698 1.00 91.69 91 THR A CA 1
ATOM 684 C C . THR A 1 91 ? 14.812 12.782 -10.935 1.00 91.69 91 THR A C 1
ATOM 686 O O . THR A 1 91 ? 15.341 12.609 -9.837 1.00 91.69 91 THR A O 1
ATOM 689 N N . PHE A 1 92 ? 14.070 11.842 -11.517 1.00 91.56 92 PHE A N 1
ATOM 690 C CA . PHE A 1 92 ? 13.691 10.599 -10.861 1.00 91.56 92 PHE A CA 1
ATOM 691 C C . PHE A 1 92 ? 14.791 9.527 -10.923 1.00 91.56 92 PHE A C 1
ATOM 693 O O . PHE A 1 92 ? 15.581 9.464 -11.870 1.00 91.56 92 PHE A O 1
ATOM 700 N N . ALA A 1 93 ? 14.821 8.649 -9.917 1.00 90.62 93 ALA A N 1
ATOM 701 C CA . ALA A 1 93 ? 15.614 7.415 -9.938 1.00 90.62 93 ALA A CA 1
ATOM 702 C C . ALA A 1 93 ? 14.830 6.246 -10.565 1.00 90.62 93 ALA A C 1
ATOM 704 O O . ALA A 1 93 ? 15.407 5.417 -11.268 1.00 90.62 93 ALA A O 1
ATOM 705 N N . GLY A 1 94 ? 13.518 6.218 -10.337 1.00 94.06 94 GLY A N 1
ATOM 706 C CA . GLY A 1 94 ? 12.550 5.338 -10.976 1.00 94.06 94 GLY A CA 1
ATOM 707 C C . GLY A 1 94 ? 11.269 6.114 -11.278 1.00 94.06 94 GLY A C 1
ATOM 708 O O . GLY A 1 94 ? 11.002 7.124 -10.632 1.00 94.06 94 GLY A O 1
ATOM 709 N N . GLN A 1 95 ? 10.538 5.689 -12.301 1.00 94.75 95 GLN A N 1
ATOM 710 C CA . GLN A 1 95 ? 9.220 6.221 -12.641 1.00 94.75 95 GLN A CA 1
ATOM 711 C C . GLN A 1 95 ? 8.369 5.092 -13.221 1.00 94.75 95 GLN A C 1
ATOM 713 O O . GLN A 1 95 ? 8.900 4.154 -13.820 1.00 94.75 95 GLN A O 1
ATOM 718 N N . ALA A 1 96 ? 7.047 5.176 -13.093 1.00 95.81 96 ALA A N 1
ATOM 719 C CA . ALA A 1 96 ? 6.137 4.191 -13.660 1.00 95.81 96 ALA A CA 1
ATOM 720 C C . ALA A 1 96 ? 4.773 4.780 -14.016 1.00 95.81 96 ALA A C 1
ATOM 722 O O . ALA A 1 96 ? 4.273 5.709 -13.379 1.00 95.81 96 ALA A O 1
ATOM 723 N N . ASN A 1 97 ? 4.124 4.186 -15.019 1.00 92.06 97 ASN A N 1
ATOM 724 C CA . ASN A 1 97 ? 2.731 4.502 -15.302 1.00 92.06 97 ASN A CA 1
ATOM 725 C C . ASN A 1 97 ? 1.836 3.932 -14.203 1.00 92.06 97 ASN A C 1
ATOM 727 O O . ASN A 1 97 ? 1.818 2.725 -13.953 1.00 92.06 97 ASN A O 1
ATOM 731 N N . ARG A 1 98 ? 0.998 4.787 -13.618 1.00 88.69 98 ARG A N 1
ATOM 732 C CA . ARG A 1 98 ? 0.015 4.353 -12.630 1.00 88.69 98 ARG A CA 1
ATOM 733 C C . ARG A 1 98 ? -1.039 3.443 -13.265 1.00 88.69 98 ARG A C 1
ATOM 735 O O . ARG A 1 98 ? -1.773 3.880 -14.145 1.00 88.69 98 ARG A O 1
ATOM 742 N N . GLY A 1 99 ? -1.111 2.186 -12.828 1.00 88.06 99 GLY A N 1
ATOM 743 C CA . GLY A 1 99 ? -1.994 1.168 -13.417 1.00 88.06 99 GLY A CA 1
ATOM 744 C C . GLY A 1 99 ? -1.585 0.699 -14.822 1.00 88.06 99 GLY A C 1
ATOM 745 O O . GLY A 1 99 ? -2.300 -0.094 -15.430 1.00 88.06 99 GLY A O 1
ATOM 746 N N . GLY A 1 100 ? -0.470 1.208 -15.357 1.00 89.88 100 GLY A N 1
ATOM 747 C CA . GLY A 1 100 ? 0.019 0.907 -16.701 1.00 89.88 100 GLY A CA 1
ATOM 748 C C . GLY A 1 100 ? 1.218 -0.046 -16.696 1.00 89.88 100 GLY A C 1
ATOM 749 O O . GLY A 1 100 ? 1.723 -0.413 -15.638 1.00 89.88 100 GLY A O 1
ATOM 750 N N . PRO A 1 101 ? 1.702 -0.455 -17.880 1.00 93.62 101 PRO A N 1
ATOM 751 C CA . PRO A 1 101 ? 2.730 -1.487 -17.982 1.00 93.62 101 PRO A CA 1
ATOM 752 C C . PRO A 1 101 ? 4.164 -0.966 -17.828 1.00 93.62 101 PRO A C 1
ATOM 754 O O . PRO A 1 101 ? 5.063 -1.768 -17.593 1.00 93.62 101 PRO A O 1
ATOM 757 N N . ASN A 1 102 ? 4.416 0.331 -18.014 1.00 96.88 102 ASN A N 1
ATOM 758 C CA . ASN A 1 102 ? 5.779 0.828 -18.192 1.00 96.88 102 ASN A CA 1
ATOM 759 C C . ASN A 1 102 ? 6.425 1.262 -16.879 1.00 96.88 102 ASN A C 1
ATOM 761 O O . ASN A 1 102 ? 5.807 1.954 -16.067 1.00 96.88 102 ASN A O 1
ATOM 765 N N . VAL A 1 103 ? 7.699 0.905 -16.751 1.00 97.62 103 VAL A N 1
ATOM 766 C CA . VAL A 1 103 ? 8.613 1.338 -15.696 1.00 97.62 103 VAL A CA 1
ATOM 767 C C . VAL A 1 103 ? 9.900 1.861 -16.334 1.00 97.62 103 VAL A C 1
ATOM 769 O O . VAL A 1 103 ? 10.417 1.270 -17.286 1.00 97.62 103 VAL A O 1
ATOM 772 N N . TRP A 1 104 ? 10.429 2.940 -15.774 1.00 97.50 104 TRP A N 1
ATOM 773 C CA . TRP A 1 104 ? 11.693 3.584 -16.103 1.00 97.50 104 TRP A CA 1
ATOM 774 C C . TRP A 1 104 ? 12.631 3.467 -14.911 1.00 97.50 104 TRP A C 1
ATOM 776 O O . TRP A 1 104 ? 12.238 3.776 -13.790 1.00 97.50 104 TRP A O 1
ATOM 786 N N . LEU A 1 105 ? 13.880 3.074 -15.150 1.00 96.75 105 LEU A N 1
ATOM 787 C CA . LEU A 1 105 ? 14.926 3.051 -14.131 1.00 96.75 105 LEU A CA 1
ATOM 788 C C . LEU A 1 105 ? 16.137 3.842 -14.625 1.00 96.75 105 LEU A C 1
ATOM 790 O O . LEU A 1 105 ? 16.765 3.489 -15.626 1.00 96.75 105 LEU A O 1
ATOM 794 N N . ASN A 1 106 ? 16.464 4.910 -13.900 1.00 95.12 106 ASN A N 1
ATOM 795 C CA . ASN A 1 106 ? 17.487 5.882 -14.260 1.00 95.12 106 ASN A CA 1
ATOM 796 C C . ASN A 1 106 ? 18.796 5.590 -13.507 1.00 95.12 106 ASN A C 1
ATOM 798 O O . ASN A 1 106 ? 18.990 5.962 -12.347 1.00 95.12 106 ASN A O 1
ATOM 802 N N . GLY A 1 107 ? 19.723 4.911 -14.179 1.00 90.88 107 GLY A N 1
ATOM 803 C CA . GLY A 1 107 ? 21.092 4.678 -13.722 1.00 90.88 107 GLY A CA 1
ATOM 804 C C . GLY A 1 107 ? 21.310 3.459 -12.832 1.00 90.88 107 GLY A C 1
ATOM 805 O O . GLY A 1 107 ? 22.268 2.726 -13.068 1.00 90.88 107 GLY A O 1
ATOM 806 N N . THR A 1 108 ? 20.464 3.226 -11.826 1.00 83.06 108 THR A N 1
ATOM 807 C CA . THR A 1 108 ? 20.688 2.159 -10.829 1.00 83.06 108 THR A CA 1
ATOM 808 C C . THR A 1 108 ? 19.549 1.151 -10.809 1.00 83.06 108 THR A C 1
ATOM 810 O O . THR A 1 108 ? 18.382 1.529 -10.788 1.00 83.06 108 THR A O 1
ATOM 813 N N . PHE A 1 109 ? 19.895 -0.136 -10.746 1.00 89.19 109 PHE A N 1
ATOM 814 C CA . PHE A 1 109 ? 18.938 -1.236 -10.628 1.00 89.19 109 PHE A CA 1
ATOM 815 C C . PHE A 1 109 ? 18.873 -1.742 -9.179 1.00 89.19 109 PHE A C 1
ATOM 817 O O . PHE A 1 109 ? 19.390 -2.804 -8.847 1.00 89.19 109 PHE A O 1
ATOM 824 N N . ALA A 1 110 ? 18.288 -0.940 -8.288 1.00 89.44 110 ALA A N 1
ATOM 825 C CA . ALA A 1 110 ? 18.054 -1.341 -6.902 1.00 89.44 110 ALA A CA 1
ATOM 826 C C . ALA A 1 110 ? 16.690 -2.029 -6.782 1.00 89.44 110 ALA A C 1
ATOM 828 O O . ALA A 1 110 ? 15.682 -1.456 -7.197 1.00 89.44 110 ALA A O 1
ATOM 829 N N . TRP A 1 111 ? 16.637 -3.223 -6.183 1.00 91.25 111 TRP A N 1
ATOM 830 C CA . TRP A 1 111 ? 15.399 -4.009 -6.104 1.00 91.25 111 TRP A CA 1
ATOM 831 C C . TRP A 1 111 ? 14.256 -3.244 -5.427 1.00 91.25 111 TRP A C 1
ATOM 833 O O . TRP A 1 111 ? 13.109 -3.373 -5.844 1.00 91.25 111 TRP A O 1
ATOM 843 N N . GLN A 1 112 ? 14.569 -2.404 -4.434 1.00 90.75 112 GLN A N 1
ATOM 844 C CA . GLN A 1 112 ? 13.581 -1.580 -3.742 1.00 90.75 112 GLN A CA 1
ATOM 845 C C . GLN A 1 112 ? 12.949 -0.569 -4.700 1.00 90.75 112 GLN A C 1
ATOM 847 O O . GLN A 1 112 ? 11.735 -0.435 -4.735 1.00 90.75 112 GLN A O 1
ATOM 852 N N . THR A 1 113 ? 13.754 0.103 -5.528 1.00 92.12 113 THR A N 1
ATOM 853 C CA . THR A 1 113 ? 13.227 1.011 -6.554 1.00 92.12 113 THR A CA 1
ATOM 854 C C . THR A 1 113 ? 12.327 0.247 -7.518 1.00 92.12 113 THR A C 1
ATOM 856 O O . THR A 1 113 ? 11.217 0.685 -7.781 1.00 92.12 113 THR A O 1
ATOM 859 N N . VAL A 1 114 ? 12.729 -0.944 -7.969 1.00 94.00 114 VAL A N 1
ATOM 860 C CA . VAL A 1 114 ? 11.880 -1.748 -8.864 1.00 94.00 114 VAL A CA 1
ATOM 861 C C . VAL A 1 114 ? 10.556 -2.138 -8.201 1.00 94.00 114 VAL A C 1
ATOM 863 O O . VAL A 1 114 ? 9.503 -1.970 -8.805 1.00 94.00 114 VAL A O 1
ATOM 866 N N . ALA A 1 115 ? 10.584 -2.627 -6.960 1.00 94.19 115 ALA A N 1
ATOM 867 C CA . ALA A 1 115 ? 9.376 -3.000 -6.225 1.00 94.19 115 ALA A CA 1
ATOM 868 C C . ALA A 1 115 ? 8.443 -1.797 -5.984 1.00 94.19 115 ALA A C 1
ATOM 870 O O . ALA A 1 115 ? 7.224 -1.943 -6.083 1.00 94.19 115 ALA A O 1
ATOM 871 N N . HIS A 1 116 ? 9.013 -0.615 -5.729 1.00 94.81 116 HIS A N 1
ATOM 872 C CA . HIS A 1 116 ? 8.285 0.648 -5.600 1.00 94.81 116 HIS A CA 1
ATOM 873 C C . HIS A 1 116 ? 7.570 1.005 -6.906 1.00 94.81 116 HIS A C 1
ATOM 875 O O . HIS A 1 116 ? 6.349 1.161 -6.932 1.00 94.81 116 HIS A O 1
ATOM 881 N N . GLU A 1 117 ? 8.316 1.047 -8.012 1.00 95.56 117 GLU A N 1
ATOM 882 C CA . GLU A 1 117 ? 7.761 1.387 -9.321 1.00 95.56 117 GLU A CA 1
ATOM 883 C C . GLU A 1 117 ? 6.702 0.375 -9.773 1.00 95.56 117 GLU A C 1
ATOM 885 O O . GLU A 1 117 ? 5.660 0.744 -10.319 1.00 95.56 117 GLU A O 1
ATOM 890 N N . LEU A 1 118 ? 6.902 -0.914 -9.481 1.00 95.25 118 LEU A N 1
ATOM 891 C CA . LEU A 1 118 ? 5.873 -1.925 -9.711 1.00 95.25 118 LEU A CA 1
ATOM 892 C C . LEU A 1 118 ? 4.609 -1.640 -8.891 1.00 95.25 118 LEU A C 1
ATOM 894 O O . LEU A 1 118 ? 3.512 -1.813 -9.420 1.00 95.25 118 LEU A O 1
ATOM 898 N N . GLY A 1 119 ? 4.716 -1.130 -7.663 1.00 93.88 119 GLY A N 1
ATOM 899 C CA . GLY A 1 119 ? 3.566 -0.660 -6.887 1.00 93.88 119 GLY A CA 1
ATOM 900 C C . GLY A 1 119 ? 2.705 0.355 -7.652 1.00 93.88 119 GLY A C 1
ATOM 901 O O . GLY A 1 119 ? 1.479 0.210 -7.705 1.00 93.88 119 GLY A O 1
ATOM 902 N N . HIS A 1 120 ? 3.318 1.321 -8.344 1.00 93.50 120 HIS A N 1
ATOM 903 C CA . HIS A 1 120 ? 2.587 2.246 -9.219 1.00 93.50 120 HIS A CA 1
ATOM 904 C C . HIS A 1 120 ? 1.908 1.542 -10.387 1.00 93.50 120 HIS A C 1
ATOM 906 O O . HIS A 1 120 ? 0.745 1.838 -10.671 1.00 93.50 120 HIS A O 1
ATOM 912 N N . THR A 1 121 ? 2.557 0.559 -11.014 1.00 92.94 121 THR A N 1
ATOM 913 C CA . THR A 1 121 ? 1.921 -0.230 -12.088 1.00 92.94 121 THR A CA 1
ATOM 914 C C . THR A 1 121 ? 0.679 -0.994 -11.615 1.00 92.94 121 THR A C 1
ATOM 916 O O . THR A 1 121 ? -0.203 -1.283 -12.417 1.00 92.94 121 THR A O 1
ATOM 919 N N . TYR A 1 122 ? 0.556 -1.270 -10.312 1.00 88.25 122 TYR A N 1
ATOM 920 C CA . TYR A 1 122 ? -0.650 -1.833 -9.689 1.00 88.25 122 TYR A CA 1
ATOM 921 C C . TYR A 1 122 ? -1.641 -0.773 -9.172 1.00 88.25 122 TYR A C 1
ATOM 923 O O . TYR A 1 122 ? -2.631 -1.093 -8.518 1.00 88.25 122 TYR A O 1
ATOM 931 N N . GLY A 1 123 ? -1.407 0.504 -9.475 1.00 87.88 123 GLY A N 1
ATOM 932 C CA . GLY A 1 123 ? -2.306 1.602 -9.128 1.00 87.88 123 GLY A CA 1
ATOM 933 C C . GLY A 1 123 ? -2.134 2.117 -7.699 1.00 87.88 123 GLY A C 1
ATOM 934 O O . GLY A 1 123 ? -3.064 2.735 -7.161 1.00 87.88 123 GLY A O 1
ATOM 935 N N . LEU A 1 124 ? -0.975 1.878 -7.079 1.00 90.31 124 LEU A N 1
ATOM 936 C CA . LEU A 1 124 ? -0.601 2.528 -5.829 1.00 90.31 124 LEU A CA 1
ATOM 937 C C . LEU A 1 124 ? -0.042 3.935 -6.068 1.00 90.31 124 LEU A C 1
ATOM 939 O O . LEU A 1 124 ? 0.323 4.348 -7.169 1.00 90.31 124 LEU A O 1
ATOM 943 N N . THR A 1 125 ? -0.040 4.697 -4.996 1.00 90.75 125 THR A N 1
ATOM 944 C CA . THR A 1 125 ? 0.463 6.066 -4.858 1.00 90.75 125 THR A CA 1
ATOM 945 C C . THR A 1 125 ? 1.466 6.067 -3.721 1.00 90.75 125 THR A C 1
ATOM 947 O O . THR A 1 125 ? 1.557 5.080 -2.991 1.00 90.75 125 THR A O 1
ATOM 950 N N . HIS A 1 126 ? 2.181 7.173 -3.542 1.00 92.50 126 HIS A N 1
ATOM 951 C CA . HIS A 1 126 ? 3.130 7.280 -2.447 1.00 92.50 126 HIS A CA 1
ATOM 952 C C . HIS A 1 126 ? 2.460 7.142 -1.076 1.00 92.50 126 HIS A C 1
ATOM 954 O O . HIS A 1 126 ? 1.346 7.634 -0.849 1.00 92.50 126 HIS A O 1
ATOM 960 N N . ALA A 1 127 ? 3.164 6.463 -0.174 1.00 94.06 127 ALA A N 1
ATOM 961 C CA . ALA A 1 127 ? 2.881 6.476 1.249 1.00 94.06 127 ALA A CA 1
ATOM 962 C C . ALA A 1 127 ? 3.526 7.714 1.865 1.00 94.06 127 ALA A C 1
ATOM 964 O O . ALA A 1 127 ? 4.733 7.939 1.743 1.00 94.06 127 ALA A O 1
ATOM 965 N N . ASN A 1 128 ? 2.713 8.526 2.523 1.00 93.81 128 ASN A N 1
ATOM 966 C CA . ASN A 1 128 ? 3.115 9.855 2.953 1.00 93.81 128 ASN A CA 1
ATOM 967 C C . ASN A 1 128 ? 3.176 9.944 4.475 1.00 93.81 128 ASN A C 1
ATOM 969 O O . ASN A 1 128 ? 2.685 9.074 5.189 1.00 93.81 128 ASN A O 1
ATOM 973 N N . LEU A 1 129 ? 3.731 11.040 4.976 1.00 94.12 129 LEU A N 1
ATOM 974 C CA . LEU A 1 129 ? 3.631 11.427 6.381 1.00 94.12 129 LEU A CA 1
ATOM 975 C C . LEU A 1 129 ? 2.676 12.610 6.505 1.00 94.12 129 LEU A C 1
ATOM 977 O O . LEU A 1 129 ? 2.752 13.556 5.714 1.00 94.12 129 LEU A O 1
ATOM 981 N N . TRP A 1 130 ? 1.813 12.589 7.518 1.00 94.81 130 TRP A N 1
ATOM 982 C CA . TRP A 1 130 ? 1.153 13.805 7.978 1.00 94.81 130 TRP A CA 1
ATOM 983 C C . TRP A 1 130 ? 2.130 14.586 8.854 1.00 94.81 130 TRP A C 1
ATOM 985 O O . TRP A 1 130 ? 2.328 14.283 10.030 1.00 94.81 130 TRP A O 1
ATOM 995 N N . ARG A 1 131 ? 2.813 15.559 8.250 1.00 93.06 131 ARG A N 1
ATOM 996 C CA . ARG A 1 131 ? 3.869 16.318 8.914 1.00 93.06 131 ARG A CA 1
ATOM 997 C C . ARG A 1 131 ? 3.279 17.519 9.634 1.00 93.06 131 ARG A C 1
ATOM 999 O O . ARG A 1 131 ? 2.654 18.378 9.012 1.00 93.06 131 ARG A O 1
ATOM 1006 N N . VAL A 1 132 ? 3.571 17.606 10.923 1.00 94.50 132 VAL A N 1
ATOM 1007 C CA . VAL A 1 132 ? 3.135 18.680 11.821 1.00 94.50 132 VAL A CA 1
ATOM 1008 C C . VAL A 1 132 ? 4.355 19.366 12.437 1.00 94.50 132 VAL A C 1
ATOM 1010 O O . VAL A 1 132 ? 5.441 18.794 12.450 1.00 94.50 132 VAL A O 1
ATOM 1013 N N . THR A 1 133 ? 4.203 20.602 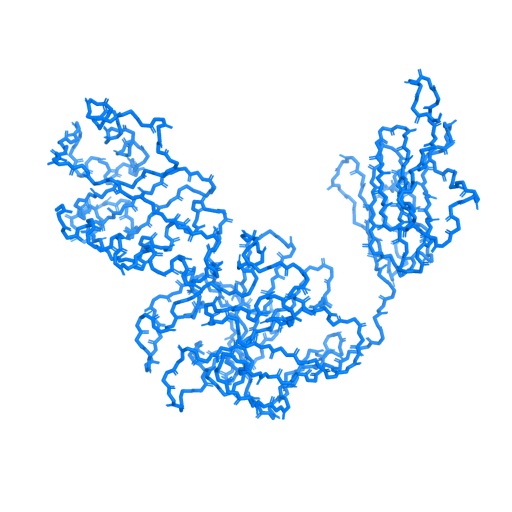12.913 1.00 93.06 133 THR A N 1
ATOM 1014 C CA . THR A 1 133 ? 5.297 21.385 13.534 1.00 93.06 133 THR A CA 1
ATOM 1015 C C . THR A 1 133 ? 4.964 21.876 14.942 1.00 93.06 133 THR A C 1
ATOM 1017 O O . THR A 1 133 ? 5.792 22.511 15.584 1.00 93.06 133 THR A O 1
ATOM 1020 N N . ASP A 1 134 ? 3.747 21.622 15.415 1.00 91.56 134 ASP A N 1
ATOM 1021 C CA . ASP A 1 134 ? 3.186 22.104 16.681 1.00 91.56 134 ASP A CA 1
ATOM 1022 C C . ASP A 1 134 ? 2.999 20.978 17.712 1.00 91.56 134 ASP A C 1
ATOM 1024 O O . ASP A 1 134 ? 2.287 21.152 18.699 1.00 91.56 134 AS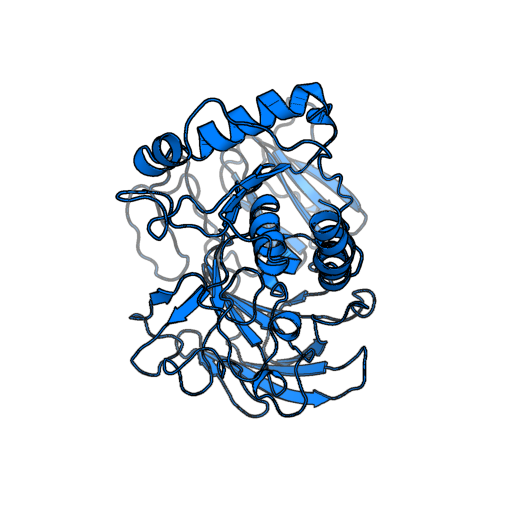P A O 1
ATOM 1028 N N . ALA A 1 135 ? 3.617 19.817 17.469 1.00 90.12 135 ALA A N 1
ATOM 1029 C CA . ALA A 1 135 ? 3.468 18.592 18.254 1.00 90.12 135 ALA A CA 1
ATOM 1030 C C . ALA A 1 135 ? 2.026 18.049 18.359 1.00 90.12 135 ALA A C 1
ATOM 1032 O O . ALA A 1 135 ? 1.775 17.123 19.131 1.00 90.12 135 ALA A O 1
ATOM 1033 N N . ASN A 1 136 ? 1.078 18.571 17.571 1.00 93.50 136 ASN A N 1
ATOM 1034 C CA . ASN A 1 136 ? -0.277 18.045 17.491 1.00 93.50 136 ASN A CA 1
ATOM 1035 C C . ASN A 1 136 ? -0.404 17.128 16.262 1.00 93.50 136 ASN A C 1
ATOM 1037 O O . ASN A 1 136 ? -0.445 17.633 15.140 1.00 93.50 136 ASN A O 1
ATOM 1041 N N . PRO A 1 137 ? -0.555 15.801 16.429 1.00 93.12 137 PRO A N 1
ATOM 1042 C CA . PRO A 1 137 ? -0.635 14.854 15.312 1.00 93.12 137 PRO A CA 1
ATOM 1043 C C . PRO A 1 137 ? -1.875 15.048 14.423 1.00 93.12 137 PRO A C 1
ATOM 1045 O O . PRO A 1 137 ? -1.944 14.491 13.332 1.00 93.12 137 PRO A O 1
ATOM 1048 N N . LEU A 1 138 ? -2.850 15.850 14.862 1.00 92.88 138 LEU A N 1
ATOM 1049 C CA . LEU A 1 138 ? -4.056 16.210 14.112 1.00 92.88 138 LEU A CA 1
ATOM 1050 C C . LEU A 1 138 ? -4.114 17.695 13.750 1.00 92.88 138 LEU A C 1
ATOM 1052 O O . LEU A 1 138 ? -5.192 18.211 13.449 1.00 92.88 138 LEU A O 1
ATOM 1056 N N . SER A 1 139 ? -2.977 18.394 13.795 1.00 92.88 139 SER A N 1
ATOM 1057 C CA . SER A 1 139 ? -2.918 19.824 13.502 1.00 92.88 139 SER A CA 1
ATOM 1058 C C . SER A 1 139 ? -3.574 20.157 12.168 1.00 92.88 139 SER A C 1
ATOM 1060 O O . SER A 1 139 ? -3.248 19.560 11.143 1.00 92.88 139 SER A O 1
ATOM 1062 N N . ALA A 1 140 ? -4.456 21.159 12.162 1.00 88.81 140 ALA A N 1
ATOM 1063 C CA . ALA A 1 140 ? -5.042 21.686 10.932 1.00 88.81 140 ALA A CA 1
ATOM 1064 C C . ALA A 1 140 ? -3.994 22.355 10.022 1.00 88.81 140 ALA A C 1
ATOM 1066 O O . ALA A 1 140 ? -4.222 22.475 8.822 1.00 88.81 140 ALA A O 1
ATOM 1067 N N . ALA A 1 141 ? -2.851 22.766 10.585 1.00 91.19 141 ALA A N 1
ATOM 1068 C CA . ALA A 1 141 ? -1.709 23.294 9.843 1.00 91.19 141 ALA A CA 1
ATOM 1069 C C . ALA A 1 141 ? -0.766 22.191 9.325 1.00 91.19 141 ALA A C 1
ATOM 1071 O O . ALA A 1 141 ? 0.249 22.497 8.697 1.00 91.19 141 ALA A O 1
ATOM 1072 N N . GLY A 1 142 ? -1.072 20.917 9.599 1.00 92.25 142 GLY A N 1
ATOM 1073 C CA . GLY A 1 142 ? -0.303 19.794 9.085 1.00 92.25 142 GLY A CA 1
ATOM 1074 C C . GLY A 1 142 ? -0.287 19.757 7.554 1.00 92.25 142 GLY A C 1
ATOM 1075 O O . GLY A 1 142 ? -1.191 20.247 6.876 1.00 92.25 142 GLY A O 1
ATOM 1076 N N . THR A 1 143 ? 0.778 19.185 7.001 1.00 92.62 143 THR A N 1
ATOM 1077 C CA . THR A 1 143 ? 0.996 19.081 5.554 1.00 92.62 143 THR A CA 1
ATOM 1078 C C . THR A 1 143 ? 1.346 17.653 5.170 1.00 92.62 143 THR A C 1
ATOM 1080 O O . THR A 1 143 ? 2.000 16.936 5.926 1.00 92.62 143 THR A O 1
ATOM 1083 N N . THR A 1 144 ? 0.948 17.233 3.971 1.00 92.12 144 THR A N 1
ATOM 1084 C CA . THR A 1 144 ? 1.420 15.969 3.401 1.00 92.12 144 THR A CA 1
ATOM 1085 C C . THR A 1 144 ? 2.890 16.107 3.029 1.00 92.12 144 THR A C 1
ATOM 1087 O O . THR A 1 144 ? 3.230 16.891 2.144 1.00 92.12 144 THR A O 1
ATOM 1090 N N . LEU A 1 145 ? 3.757 15.329 3.670 1.00 92.94 145 LEU A N 1
ATOM 1091 C CA . LEU A 1 145 ? 5.102 15.096 3.165 1.00 92.94 145 LEU A CA 1
ATOM 1092 C C . LEU A 1 145 ? 5.069 13.850 2.280 1.00 92.94 145 LEU A C 1
ATOM 1094 O O . LEU A 1 145 ? 4.882 12.735 2.775 1.00 92.94 145 LEU A O 1
ATOM 1098 N N . GLU A 1 146 ? 5.225 14.058 0.976 1.00 91.62 146 GLU A N 1
ATOM 1099 C CA . GLU A 1 146 ? 5.272 12.977 -0.005 1.00 91.62 146 GLU A CA 1
ATOM 1100 C C . GLU A 1 146 ? 6.450 12.034 0.264 1.00 91.62 146 GLU A C 1
ATOM 1102 O O . GLU A 1 146 ? 7.518 12.486 0.682 1.00 91.62 146 GLU A O 1
ATOM 1107 N N . TYR A 1 147 ? 6.240 10.725 0.086 1.00 90.62 147 TYR A N 1
ATOM 1108 C CA . TYR A 1 147 ? 7.169 9.663 0.502 1.00 90.62 147 TYR A CA 1
ATOM 1109 C C . TYR A 1 147 ? 7.475 9.649 2.009 1.00 90.62 147 TYR A C 1
ATOM 1111 O O . TYR A 1 147 ? 8.384 8.961 2.458 1.00 90.62 147 TYR A O 1
ATOM 1119 N N . GLY A 1 148 ? 6.760 10.418 2.826 1.00 91.75 148 GLY A N 1
ATOM 1120 C CA . GLY A 1 148 ? 7.132 10.628 4.221 1.00 91.75 148 GLY A CA 1
ATOM 1121 C C . GLY A 1 148 ? 7.022 9.396 5.123 1.00 91.75 148 GLY A C 1
ATOM 1122 O O . GLY A 1 148 ? 7.563 9.443 6.223 1.00 91.75 148 GLY A O 1
ATOM 1123 N N . ASP A 1 149 ? 6.362 8.316 4.694 1.00 93.06 149 ASP A N 1
ATOM 1124 C CA . ASP A 1 149 ? 6.294 7.070 5.462 1.00 93.06 149 ASP A CA 1
ATOM 1125 C C . ASP A 1 149 ? 7.547 6.212 5.208 1.00 93.06 149 ASP A C 1
ATOM 1127 O O . ASP A 1 149 ? 7.700 5.644 4.129 1.00 93.06 149 ASP A O 1
ATOM 1131 N N . PRO A 1 150 ? 8.477 6.080 6.162 1.00 89.94 150 PRO A N 1
ATOM 1132 C CA . PRO A 1 150 ? 9.731 5.377 5.916 1.00 89.94 150 PRO A CA 1
ATOM 1133 C C . PRO A 1 150 ? 9.601 3.844 6.058 1.00 89.94 150 PRO A C 1
ATOM 1135 O O . PRO A 1 150 ? 10.594 3.116 5.892 1.00 89.94 150 PRO A O 1
ATOM 1138 N N . PHE A 1 151 ? 8.398 3.367 6.390 1.00 90.69 151 PHE A N 1
ATOM 1139 C CA . PHE A 1 151 ? 8.049 1.983 6.698 1.00 90.69 151 PHE A CA 1
ATOM 1140 C C . PHE A 1 151 ? 7.162 1.342 5.628 1.00 90.69 151 PHE A C 1
ATOM 1142 O O . PHE A 1 151 ? 6.965 0.126 5.654 1.00 90.69 151 PHE A O 1
ATOM 1149 N N . ASP A 1 152 ? 6.643 2.118 4.683 1.00 93.38 152 ASP A N 1
ATOM 1150 C CA . ASP A 1 152 ? 5.924 1.587 3.533 1.00 93.38 152 ASP A CA 1
ATOM 1151 C C . ASP A 1 152 ? 6.850 1.496 2.308 1.00 93.38 152 ASP A C 1
ATOM 1153 O O . ASP A 1 152 ? 7.682 2.370 2.067 1.00 93.38 152 ASP A O 1
ATOM 1157 N N . MET A 1 153 ? 6.701 0.441 1.505 1.00 93.44 153 MET A N 1
ATOM 1158 C CA . MET A 1 153 ? 7.395 0.283 0.220 1.00 93.44 153 MET A CA 1
ATOM 1159 C C . MET A 1 153 ? 7.137 1.465 -0.728 1.00 93.44 153 MET A C 1
ATOM 1161 O O . MET A 1 153 ? 8.015 1.850 -1.497 1.00 93.44 153 MET A O 1
ATOM 1165 N N . MET A 1 154 ? 5.949 2.060 -0.657 1.00 93.88 154 MET A N 1
ATOM 1166 C CA . MET A 1 154 ? 5.566 3.234 -1.436 1.00 93.88 154 MET A CA 1
ATOM 1167 C C . MET A 1 154 ? 5.998 4.559 -0.797 1.00 93.88 154 MET A C 1
ATOM 1169 O O . MET A 1 154 ? 5.639 5.618 -1.305 1.00 93.88 154 MET A O 1
ATOM 1173 N N . GLY A 1 155 ? 6.729 4.534 0.313 1.00 91.94 155 GLY A N 1
ATOM 1174 C CA . GLY A 1 155 ? 7.250 5.728 0.963 1.00 91.94 155 GLY A CA 1
ATOM 1175 C C . GLY A 1 155 ? 8.766 5.866 0.816 1.00 91.94 155 GLY A C 1
ATOM 1176 O O . GLY A 1 155 ? 9.349 5.482 -0.199 1.00 91.94 155 GLY A O 1
ATOM 1177 N N . SER A 1 156 ? 9.420 6.473 1.803 1.00 81.50 156 SER A N 1
ATOM 1178 C CA . SER A 1 156 ? 10.837 6.833 1.721 1.00 81.50 156 SER A CA 1
ATOM 1179 C C . SER A 1 156 ? 11.750 5.650 2.030 1.00 81.50 156 SER A C 1
ATOM 1181 O O . SER A 1 156 ? 11.451 4.791 2.855 1.00 81.50 156 SER A O 1
ATOM 1183 N N . THR A 1 157 ? 12.958 5.691 1.453 1.00 65.06 157 THR A N 1
ATOM 1184 C CA . THR A 1 157 ? 14.089 4.810 1.788 1.00 65.06 157 THR A CA 1
ATOM 1185 C C . THR A 1 157 ? 15.018 5.378 2.878 1.00 65.06 157 THR A C 1
ATOM 1187 O O . THR A 1 157 ? 16.089 4.818 3.128 1.00 65.06 157 THR A O 1
ATOM 1190 N N . THR A 1 158 ? 14.598 6.409 3.632 1.00 64.12 158 THR A 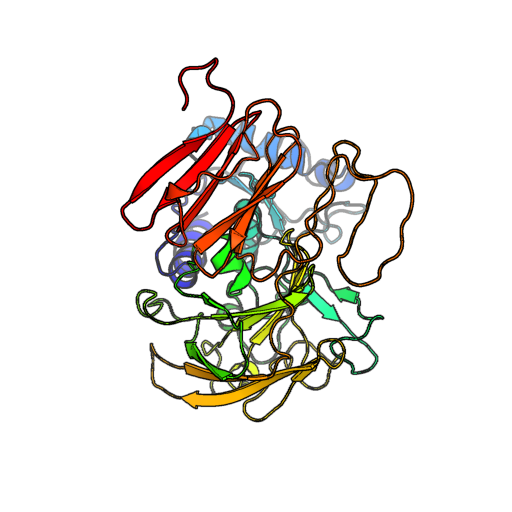N 1
ATOM 1191 C CA . THR A 1 158 ? 15.321 6.972 4.799 1.00 64.12 158 THR A CA 1
ATOM 1192 C C . THR A 1 158 ? 14.662 6.667 6.164 1.00 64.12 158 THR A C 1
ATOM 1194 O O . THR A 1 158 ? 13.786 7.396 6.607 1.00 64.12 158 THR A O 1
ATOM 1197 N N . ALA A 1 159 ? 15.104 5.602 6.837 1.00 63.44 159 ALA A N 1
ATOM 1198 C CA . ALA A 1 159 ? 14.792 5.243 8.222 1.00 63.44 159 ALA A CA 1
ATOM 1199 C C . ALA A 1 159 ? 16.095 4.834 8.903 1.00 63.44 159 ALA A C 1
ATOM 1201 O O . ALA A 1 159 ? 16.901 4.116 8.302 1.00 63.44 159 ALA A O 1
ATOM 1202 N N . THR A 1 160 ? 16.314 5.285 10.133 1.00 63.19 160 THR A N 1
ATOM 1203 C CA . THR A 1 160 ? 17.535 4.995 10.894 1.00 63.19 160 THR A CA 1
ATOM 1204 C C . THR A 1 160 ? 17.343 3.792 11.813 1.00 63.19 160 THR A C 1
ATOM 1206 O O . THR A 1 160 ? 16.268 3.611 12.374 1.00 63.19 160 THR A O 1
ATOM 1209 N N . GLY A 1 161 ? 18.390 2.985 12.009 1.00 62.31 161 GLY A N 1
ATOM 1210 C CA . GLY A 1 161 ? 18.367 1.863 12.963 1.00 62.31 161 GLY A CA 1
ATOM 1211 C C . GLY A 1 161 ? 17.675 0.587 12.467 1.00 62.31 161 GLY A C 1
ATOM 1212 O O . GLY A 1 161 ? 17.518 -0.356 13.235 1.00 62.31 161 GLY A O 1
ATOM 1213 N N . VAL A 1 162 ? 17.293 0.534 11.188 1.00 64.50 162 VAL A N 1
ATOM 1214 C CA . VAL A 1 162 ? 16.678 -0.627 10.525 1.00 64.50 162 VAL A CA 1
ATOM 1215 C C . VAL A 1 162 ? 17.291 -0.815 9.136 1.00 64.50 162 VAL A C 1
ATOM 1217 O O . VAL A 1 162 ? 17.613 0.162 8.455 1.00 64.50 162 VAL A O 1
ATOM 1220 N N . THR A 1 163 ? 17.476 -2.062 8.695 1.00 67.19 163 THR A N 1
ATOM 1221 C CA . THR A 1 163 ? 17.949 -2.320 7.322 1.00 67.19 163 THR A CA 1
ATOM 1222 C C . THR A 1 163 ? 16.857 -1.967 6.311 1.00 67.19 163 THR A C 1
ATOM 1224 O O . THR A 1 163 ? 15.674 -2.007 6.648 1.00 67.19 163 THR A O 1
ATOM 1227 N N . ARG A 1 164 ? 17.234 -1.636 5.062 1.00 64.62 164 ARG A N 1
ATOM 1228 C CA . ARG A 1 164 ? 16.274 -1.376 3.966 1.00 64.62 164 ARG A CA 1
ATOM 1229 C C . ARG A 1 164 ? 15.285 -2.526 3.773 1.00 64.62 164 ARG A C 1
ATOM 1231 O O . ARG A 1 164 ? 14.119 -2.275 3.506 1.00 64.62 164 ARG A O 1
ATOM 1238 N N . ASP A 1 165 ? 15.724 -3.757 3.974 1.00 66.00 165 ASP A N 1
ATOM 1239 C CA . ASP A 1 165 ? 14.910 -4.933 3.675 1.00 66.00 165 ASP A CA 1
ATOM 1240 C C . ASP A 1 165 ? 13.873 -5.221 4.777 1.00 66.00 165 ASP A C 1
ATOM 1242 O O . ASP A 1 165 ? 12.789 -5.713 4.491 1.00 66.00 165 ASP A O 1
ATOM 1246 N N . GLN A 1 166 ? 14.155 -4.853 6.032 1.00 69.31 166 GLN A N 1
ATOM 1247 C CA . GLN A 1 166 ? 13.239 -5.061 7.169 1.00 69.31 166 GLN A CA 1
ATOM 1248 C C . GLN A 1 166 ? 12.103 -4.034 7.223 1.00 69.31 166 GLN A C 1
ATOM 1250 O O . GLN A 1 166 ? 10.976 -4.319 7.624 1.00 69.31 166 GLN A O 1
ATOM 1255 N N . ARG A 1 167 ? 12.399 -2.801 6.821 1.00 71.50 167 ARG A N 1
ATOM 1256 C CA . ARG A 1 167 ? 11.448 -1.689 6.893 1.00 71.50 167 ARG A CA 1
ATOM 1257 C C . ARG A 1 167 ? 10.464 -1.653 5.735 1.00 71.50 167 ARG A C 1
ATOM 1259 O O . ARG A 1 167 ? 9.329 -1.270 5.982 1.00 71.50 167 ARG A O 1
ATOM 1266 N N . HIS A 1 168 ? 10.845 -2.061 4.525 1.00 78.69 168 HIS A N 1
ATOM 1267 C CA . HIS A 1 168 ? 9.964 -1.952 3.364 1.00 78.69 168 HIS A CA 1
ATOM 1268 C C . HIS A 1 168 ? 8.923 -3.065 3.359 1.00 78.69 168 HIS A C 1
ATOM 1270 O O . HIS A 1 168 ? 9.247 -4.247 3.311 1.00 78.69 168 HIS A O 1
ATOM 1276 N N . HIS A 1 169 ? 7.659 -2.672 3.407 1.00 90.94 169 HIS A N 1
ATOM 1277 C CA . HIS A 1 169 ? 6.514 -3.554 3.269 1.00 90.94 169 HIS A CA 1
ATOM 1278 C C . HIS A 1 169 ? 5.312 -2.709 2.840 1.00 90.94 169 HIS A C 1
ATOM 1280 O O . HIS A 1 169 ? 5.300 -1.515 3.099 1.00 90.94 169 HIS A O 1
ATOM 1286 N N . PHE A 1 170 ? 4.288 -3.268 2.202 1.00 94.31 170 PHE A N 1
ATOM 1287 C CA . PHE A 1 170 ? 3.078 -2.483 1.924 1.00 94.31 170 PHE A CA 1
ATOM 1288 C C . PHE A 1 170 ? 2.216 -2.372 3.180 1.00 94.31 170 PHE A C 1
ATOM 1290 O O . PHE A 1 170 ? 1.985 -3.381 3.857 1.00 94.31 170 PHE A O 1
ATOM 1297 N N . SER A 1 171 ? 1.723 -1.173 3.483 1.00 94.69 171 SER A N 1
ATOM 1298 C CA . SER A 1 171 ? 0.774 -0.923 4.569 1.00 94.69 171 SER A CA 1
ATOM 1299 C C . SER A 1 171 ? -0.490 -1.773 4.436 1.00 94.69 171 SER A C 1
ATOM 1301 O O . SER A 1 171 ? -0.864 -2.165 3.324 1.00 94.69 171 SER A O 1
ATOM 1303 N N . PRO A 1 172 ? -1.226 -2.010 5.538 1.00 95.38 172 PRO A N 1
ATOM 1304 C CA . PRO A 1 172 ? -2.490 -2.734 5.471 1.00 95.38 172 PRO A CA 1
ATOM 1305 C C . PRO A 1 172 ? -3.479 -2.111 4.483 1.00 95.38 172 PRO A C 1
ATOM 1307 O O . PRO A 1 172 ? -4.155 -2.834 3.753 1.00 95.38 172 PRO A O 1
ATOM 1310 N N . ARG A 1 173 ? -3.506 -0.773 4.386 1.00 91.62 173 ARG A N 1
ATOM 1311 C CA . ARG A 1 173 ? -4.345 -0.061 3.416 1.00 91.62 173 ARG A CA 1
ATOM 1312 C C . ARG A 1 173 ? -3.996 -0.424 1.978 1.00 91.62 173 ARG A C 1
ATOM 1314 O O . ARG A 1 173 ? -4.906 -0.659 1.177 1.00 91.62 173 ARG A O 1
ATOM 1321 N N . PHE A 1 174 ? -2.712 -0.393 1.623 1.00 93.75 174 PHE A N 1
ATOM 1322 C CA . PHE A 1 174 ? -2.274 -0.692 0.262 1.00 93.75 174 PHE A CA 1
ATOM 1323 C C . PHE A 1 174 ? -2.418 -2.171 -0.063 1.00 93.75 174 PHE A C 1
ATOM 1325 O O . PHE A 1 174 ? -2.920 -2.490 -1.137 1.00 93.75 174 PHE A O 1
ATOM 1332 N N . LYS A 1 175 ? -2.139 -3.069 0.884 1.00 95.06 175 LYS A N 1
ATOM 1333 C CA . LYS A 1 175 ? -2.460 -4.492 0.718 1.00 95.06 175 LYS A CA 1
ATOM 1334 C C . LYS A 1 175 ? -3.947 -4.732 0.482 1.00 95.06 175 LYS A C 1
ATOM 1336 O O . LYS A 1 175 ? -4.300 -5.517 -0.392 1.00 95.06 175 LYS A O 1
ATOM 1341 N N . ASN A 1 176 ? -4.818 -4.041 1.216 1.00 92.06 176 ASN A N 1
ATOM 1342 C CA . ASN A 1 176 ? -6.262 -4.141 1.016 1.00 92.06 176 ASN A CA 1
ATOM 1343 C C . ASN A 1 176 ? -6.681 -3.582 -0.350 1.00 92.06 176 ASN A C 1
ATOM 1345 O O . ASN A 1 176 ? -7.466 -4.212 -1.050 1.00 92.06 176 ASN A O 1
ATOM 1349 N N . ARG A 1 177 ? -6.074 -2.473 -0.798 1.00 87.44 177 ARG A N 1
ATOM 1350 C CA . ARG A 1 177 ? -6.296 -1.920 -2.147 1.00 87.44 177 ARG A CA 1
ATOM 1351 C C . ARG A 1 177 ? -5.915 -2.897 -3.261 1.00 87.44 177 ARG A C 1
ATOM 1353 O O . ARG A 1 177 ? -6.595 -2.941 -4.277 1.00 87.44 177 ARG A O 1
ATOM 1360 N N . LEU A 1 178 ? -4.828 -3.639 -3.075 1.00 88.69 178 LEU A N 1
ATOM 1361 C CA . LEU A 1 178 ? -4.341 -4.633 -4.032 1.00 88.69 178 LEU A CA 1
ATOM 1362 C C . LEU A 1 178 ? -5.128 -5.951 -3.990 1.00 88.69 178 LEU A C 1
ATOM 1364 O O . LEU A 1 178 ? -4.861 -6.840 -4.792 1.00 88.69 178 LEU A O 1
ATOM 1368 N N . GLY A 1 179 ? -6.068 -6.105 -3.052 1.00 88.38 179 GLY A N 1
ATOM 1369 C CA . GLY A 1 179 ? -6.779 -7.363 -2.823 1.00 88.38 179 GLY A CA 1
ATOM 1370 C C . GLY A 1 179 ? -5.941 -8.433 -2.115 1.00 88.38 179 GLY A C 1
ATOM 1371 O O . GLY A 1 179 ? -6.405 -9.557 -1.957 1.00 88.38 179 GLY A O 1
ATOM 1372 N N . TRP A 1 180 ? -4.728 -8.103 -1.660 1.00 93.88 180 TRP A N 1
ATOM 1373 C CA . TRP A 1 180 ? -3.867 -9.027 -0.915 1.00 93.88 180 TRP A CA 1
ATOM 1374 C C . TRP A 1 180 ? -4.312 -9.193 0.538 1.00 93.88 180 TRP A C 1
ATOM 1376 O O . TRP A 1 180 ? -4.132 -10.253 1.125 1.00 93.88 180 TRP A O 1
ATOM 1386 N N . LEU A 1 181 ? -4.894 -8.143 1.125 1.00 94.19 181 LEU A N 1
ATOM 1387 C CA . LEU A 1 181 ? -5.523 -8.191 2.443 1.00 94.19 181 LEU A CA 1
ATOM 1388 C C . LEU A 1 181 ? -7.049 -8.068 2.279 1.00 94.19 181 LEU A C 1
ATOM 1390 O O . LEU A 1 181 ? -7.545 -6.947 2.134 1.00 94.19 181 LEU A O 1
ATOM 1394 N N . PRO A 1 182 ? -7.804 -9.181 2.272 1.00 86.88 182 PRO A N 1
ATOM 1395 C CA . PRO A 1 182 ? -9.248 -9.138 2.055 1.00 86.88 182 PRO A CA 1
ATOM 1396 C C . PRO A 1 182 ? -9.964 -8.428 3.210 1.00 86.88 182 PRO A C 1
ATOM 1398 O O . PRO A 1 182 ? -9.505 -8.469 4.351 1.00 86.88 182 PRO A O 1
ATOM 1401 N N . ASP A 1 183 ? -11.127 -7.827 2.941 1.00 84.31 183 ASP A N 1
ATOM 1402 C CA . ASP A 1 183 ? -11.916 -7.130 3.971 1.00 84.31 183 ASP A CA 1
ATOM 1403 C C . ASP A 1 183 ? -12.317 -8.043 5.140 1.00 84.31 183 ASP A C 1
ATOM 1405 O O . ASP A 1 183 ? -12.412 -7.576 6.270 1.00 84.31 183 ASP A O 1
ATOM 1409 N N . SER A 1 184 ? -12.471 -9.351 4.905 1.00 83.62 184 SER A N 1
ATOM 1410 C CA . SER A 1 184 ? -12.726 -10.340 5.963 1.00 83.62 184 SER A CA 1
ATOM 1411 C C . SER A 1 184 ? -11.581 -10.468 6.977 1.00 83.62 184 SER A C 1
ATOM 1413 O O . SER A 1 184 ? -11.804 -10.937 8.088 1.00 83.62 184 SER A O 1
ATOM 1415 N N . ALA A 1 185 ? -10.367 -10.057 6.604 1.00 91.75 185 ALA A N 1
ATOM 1416 C CA . ALA A 1 185 ? -9.183 -10.027 7.461 1.00 91.75 185 ALA A CA 1
ATOM 1417 C C . ALA A 1 185 ? -8.862 -8.613 7.982 1.00 91.75 185 ALA A C 1
ATOM 1419 O O . ALA A 1 185 ? -7.793 -8.391 8.556 1.00 91.75 185 ALA A O 1
ATOM 1420 N N . VAL A 1 186 ? -9.772 -7.651 7.803 1.00 94.19 186 VAL A N 1
ATOM 1421 C CA . VAL A 1 186 ? -9.677 -6.299 8.366 1.00 94.19 186 VAL A CA 1
ATOM 1422 C C . VAL A 1 186 ? -10.833 -6.114 9.342 1.00 94.19 186 VAL A C 1
ATOM 1424 O O . VAL A 1 186 ? -11.991 -6.021 8.939 1.00 94.19 186 VAL A O 1
ATOM 1427 N N . ALA A 1 187 ? -10.530 -6.029 10.637 1.00 92.06 187 ALA A N 1
ATOM 1428 C CA . ALA A 1 187 ? -11.542 -5.665 11.621 1.00 92.06 187 ALA A CA 1
ATOM 1429 C C . ALA A 1 187 ? -12.001 -4.223 11.366 1.00 92.06 187 ALA A C 1
ATOM 1431 O O . ALA A 1 187 ? -11.178 -3.367 11.059 1.00 92.06 187 ALA A O 1
ATOM 1432 N N . THR A 1 188 ? -13.291 -3.932 11.521 1.00 89.44 188 THR A N 1
ATOM 1433 C CA . THR A 1 188 ? -13.823 -2.563 11.442 1.00 89.44 188 THR A CA 1
ATOM 1434 C C . THR A 1 188 ? -14.435 -2.199 12.787 1.00 89.44 188 THR A C 1
ATOM 1436 O O . THR A 1 188 ? -15.439 -2.788 13.191 1.00 89.44 188 THR A O 1
ATOM 1439 N N . ALA A 1 189 ? -13.838 -1.231 13.480 1.00 89.12 189 ALA A N 1
ATOM 1440 C CA . ALA A 1 189 ? -14.386 -0.682 14.708 1.00 89.12 189 ALA A CA 1
ATOM 1441 C C . ALA A 1 189 ? -15.633 0.150 14.396 1.00 89.12 189 ALA A C 1
ATOM 1443 O O . ALA A 1 189 ? -15.577 1.150 13.682 1.00 89.12 189 ALA A O 1
ATOM 1444 N N . THR A 1 190 ? -16.767 -0.298 14.932 1.00 83.50 190 THR A N 1
ATOM 1445 C CA . THR A 1 190 ? -18.071 0.385 14.839 1.00 83.50 190 THR A CA 1
ATOM 1446 C C . THR A 1 190 ? -18.643 0.734 16.212 1.00 83.50 190 THR A C 1
ATOM 1448 O O . THR A 1 190 ? -19.579 1.524 16.316 1.00 83.50 190 THR A O 1
ATOM 1451 N N . THR A 1 191 ? -18.052 0.184 17.272 1.00 84.06 191 THR A N 1
ATOM 1452 C CA . THR A 1 191 ? -18.379 0.458 18.671 1.00 84.06 191 THR A CA 1
ATOM 1453 C C . THR A 1 191 ? -17.100 0.537 19.496 1.00 84.06 191 THR A C 1
ATOM 1455 O O . THR A 1 191 ? -16.076 -0.044 19.126 1.00 84.06 191 THR A O 1
ATOM 1458 N N . SER A 1 192 ? -17.165 1.194 20.652 1.00 93.44 192 SER A N 1
ATOM 1459 C CA . SER A 1 192 ? -16.088 1.120 21.641 1.00 93.44 192 SER A CA 1
ATOM 1460 C C . SER A 1 192 ? -15.831 -0.326 22.073 1.00 93.44 192 SER A C 1
ATOM 1462 O O . SER A 1 192 ? -16.764 -1.128 22.170 1.00 93.44 192 SER A O 1
ATOM 1464 N N . GLY A 1 193 ? -14.571 -0.658 22.336 1.00 96.12 193 GLY A N 1
ATOM 1465 C CA . GLY A 1 193 ? -14.155 -1.988 22.764 1.00 96.12 193 GLY A CA 1
ATOM 1466 C C . GLY A 1 193 ? -12.691 -2.278 22.458 1.00 96.12 193 GLY A C 1
ATOM 1467 O O . GLY A 1 193 ? -11.986 -1.464 21.861 1.00 96.12 193 GLY A O 1
ATOM 1468 N N . THR A 1 194 ? -12.243 -3.465 22.857 1.00 98.50 194 THR A N 1
ATOM 1469 C CA . THR A 1 194 ? -10.888 -3.946 22.576 1.00 98.50 194 THR A CA 1
ATOM 1470 C C . THR A 1 194 ? -10.901 -4.871 21.372 1.00 98.50 194 THR A C 1
ATOM 1472 O O . THR A 1 194 ? -11.600 -5.884 21.356 1.00 98.50 194 THR A O 1
ATOM 1475 N N . TYR A 1 195 ? -10.090 -4.531 20.379 1.00 98.38 195 TYR A N 1
ATOM 1476 C CA . TYR A 1 195 ? -9.937 -5.266 19.135 1.00 98.38 195 TYR A CA 1
ATOM 1477 C C . TYR A 1 195 ? -8.550 -5.895 19.099 1.00 98.38 195 TYR A C 1
ATOM 1479 O O . TYR A 1 195 ? -7.541 -5.197 19.186 1.00 98.38 195 TYR A O 1
ATOM 1487 N N . ARG A 1 196 ? -8.494 -7.216 18.941 1.00 98.56 196 ARG A N 1
ATOM 1488 C CA . ARG A 1 196 ? -7.238 -7.918 18.674 1.00 98.56 196 ARG A CA 1
ATOM 1489 C C . ARG A 1 196 ? -6.934 -7.861 17.186 1.00 98.56 196 ARG A C 1
ATOM 1491 O O . ARG A 1 196 ? -7.799 -8.208 16.388 1.00 98.56 196 ARG A O 1
ATOM 1498 N N . ILE A 1 197 ? -5.710 -7.492 16.827 1.00 98.62 197 ILE A N 1
ATOM 1499 C CA . ILE A 1 197 ? -5.159 -7.636 15.475 1.00 98.62 197 ILE A CA 1
ATOM 1500 C C . ILE A 1 197 ? -3.845 -8.412 15.522 1.00 98.62 197 ILE A C 1
ATOM 1502 O O . ILE A 1 197 ? -3.116 -8.356 16.509 1.00 98.62 197 ILE A O 1
ATOM 1506 N N . TYR A 1 198 ? -3.529 -9.129 14.451 1.00 98.38 198 TYR A N 1
ATOM 1507 C CA . TYR A 1 198 ? -2.276 -9.866 14.296 1.00 98.38 198 TYR A CA 1
ATOM 1508 C C . TYR A 1 198 ? -1.331 -9.142 13.343 1.00 98.38 198 TYR A C 1
ATOM 1510 O O . TYR A 1 198 ? -1.761 -8.318 12.536 1.00 98.38 198 TYR A O 1
ATOM 1518 N N . ARG A 1 199 ? -0.029 -9.431 13.437 1.00 96.38 199 ARG A N 1
ATOM 1519 C CA . ARG A 1 199 ? 0.968 -8.792 12.571 1.00 96.38 199 ARG A CA 1
ATOM 1520 C C . ARG A 1 199 ? 0.644 -9.020 11.087 1.00 96.38 199 ARG A C 1
ATOM 1522 O O . ARG A 1 199 ? 0.444 -10.151 10.654 1.00 96.38 199 ARG A O 1
ATOM 1529 N N . PHE A 1 200 ? 0.617 -7.954 10.289 1.00 96.38 200 PHE A N 1
ATOM 1530 C CA . PHE A 1 200 ? 0.316 -8.058 8.850 1.00 96.38 200 PHE A CA 1
ATOM 1531 C C . PHE A 1 200 ? 1.563 -8.310 7.992 1.00 96.38 200 PHE A C 1
ATOM 1533 O O . PHE A 1 200 ? 1.452 -8.497 6.778 1.00 96.38 200 PHE A O 1
ATOM 1540 N N . ASP A 1 201 ? 2.746 -8.279 8.605 1.00 94.56 201 ASP A N 1
ATOM 1541 C CA . ASP A 1 201 ? 4.054 -8.386 7.959 1.00 94.56 201 ASP A CA 1
ATOM 1542 C C . ASP A 1 201 ? 4.695 -9.778 8.080 1.00 94.56 201 ASP A C 1
ATOM 1544 O O . ASP A 1 201 ? 5.916 -9.908 8.015 1.00 94.56 201 ASP A O 1
ATOM 1548 N N . HIS A 1 202 ? 3.868 -10.815 8.250 1.00 94.31 202 HIS A N 1
ATOM 1549 C CA . HIS A 1 202 ? 4.266 -12.221 8.178 1.00 94.31 202 HIS A CA 1
ATOM 1550 C C . HIS A 1 202 ? 3.587 -12.913 6.987 1.00 94.31 202 HIS A C 1
ATOM 1552 O O . HIS A 1 202 ? 2.396 -12.706 6.752 1.00 94.31 202 HIS A O 1
ATOM 1558 N N . VAL A 1 203 ? 4.326 -13.757 6.259 1.00 92.50 203 VAL A N 1
ATOM 1559 C CA . VAL A 1 203 ? 3.864 -14.394 5.009 1.00 92.50 203 VAL A CA 1
ATOM 1560 C C . VAL A 1 203 ? 2.644 -15.307 5.195 1.00 92.50 203 VAL A C 1
ATOM 1562 O O . VAL A 1 203 ? 1.771 -15.331 4.336 1.00 92.50 203 VAL A O 1
ATOM 1565 N N . ASP A 1 204 ? 2.535 -16.001 6.332 1.00 93.19 204 ASP A N 1
ATOM 1566 C CA . ASP A 1 204 ? 1.448 -16.964 6.586 1.00 93.19 204 ASP A CA 1
ATOM 1567 C C . ASP A 1 204 ? 0.041 -16.346 6.660 1.00 93.19 204 ASP A C 1
ATOM 1569 O O . ASP A 1 204 ? -0.951 -17.060 6.494 1.00 93.19 204 ASP A O 1
ATOM 1573 N N . ALA A 1 205 ? -0.071 -15.049 6.983 1.00 91.19 205 ALA A N 1
ATOM 1574 C CA . ALA A 1 205 ? -1.340 -14.316 7.130 1.00 91.19 205 ALA A CA 1
ATOM 1575 C C . ALA A 1 205 ? -2.395 -14.969 8.053 1.00 91.19 205 ALA A C 1
ATOM 1577 O O . ALA A 1 205 ? -3.569 -14.594 8.025 1.00 91.19 205 ALA A O 1
ATOM 1578 N N . LEU A 1 206 ? -2.012 -15.995 8.824 1.00 93.50 206 LEU A N 1
ATOM 1579 C CA . LEU A 1 206 ? -2.913 -16.876 9.577 1.00 93.50 206 LEU A CA 1
ATOM 1580 C C . LEU A 1 206 ? -4.079 -17.421 8.725 1.00 93.50 206 LEU A C 1
ATOM 1582 O O . LEU A 1 206 ? -5.192 -17.622 9.223 1.00 93.50 206 LEU A O 1
ATOM 1586 N N . GLY A 1 207 ? -3.844 -17.612 7.422 1.00 90.81 207 GLY A N 1
ATOM 1587 C CA . GLY A 1 207 ? -4.871 -18.005 6.455 1.00 90.81 207 GLY A CA 1
ATOM 1588 C C . GLY A 1 207 ? -6.084 -17.066 6.410 1.00 90.81 207 GLY A C 1
ATOM 1589 O O . GLY A 1 207 ? -7.184 -17.535 6.126 1.00 90.81 207 GLY A O 1
ATOM 1590 N N . PHE A 1 208 ? -5.914 -15.785 6.761 1.00 92.31 208 PHE A N 1
ATOM 1591 C CA . PHE A 1 208 ? -6.970 -14.762 6.823 1.00 92.31 208 PHE A CA 1
ATOM 1592 C C . PHE A 1 208 ? -8.137 -15.083 7.772 1.00 92.31 208 PHE A C 1
ATOM 1594 O O . PHE A 1 208 ? -9.214 -14.499 7.660 1.00 92.31 208 PHE A O 1
ATOM 1601 N N . LYS A 1 209 ? -7.935 -15.999 8.730 1.00 92.69 209 LYS A N 1
ATOM 1602 C CA . LYS A 1 209 ? -8.945 -16.366 9.744 1.00 92.69 209 LYS A CA 1
ATOM 1603 C C . LYS A 1 209 ? -8.984 -15.408 10.930 1.00 92.69 209 LYS A C 1
ATOM 1605 O O . LYS A 1 209 ? -9.869 -15.510 11.773 1.00 92.69 209 LYS A O 1
ATOM 1610 N N . GLN A 1 210 ? -7.988 -14.539 11.022 1.00 95.81 210 GLN A N 1
ATOM 1611 C CA . GLN A 1 210 ? -7.834 -13.553 12.074 1.00 95.81 210 GLN A CA 1
ATOM 1612 C C . GLN A 1 210 ? -7.653 -12.173 11.436 1.00 95.81 210 GLN A C 1
ATOM 1614 O O . GLN A 1 210 ? -7.076 -12.081 10.348 1.00 95.81 210 GLN A O 1
ATOM 1619 N N . PRO A 1 211 ? -8.110 -11.100 12.093 1.00 97.75 211 PRO A N 1
ATOM 1620 C CA . PRO A 1 211 ? -7.885 -9.748 11.605 1.00 97.75 211 PRO A CA 1
ATOM 1621 C C . PRO A 1 211 ? -6.391 -9.396 11.660 1.00 97.75 211 PRO A C 1
ATOM 1623 O O . PRO A 1 211 ? -5.755 -9.500 12.708 1.00 97.75 211 PRO A O 1
ATOM 1626 N N . LEU A 1 212 ? -5.827 -8.958 10.534 1.00 98.44 212 LEU A N 1
ATOM 1627 C CA . LEU A 1 212 ? -4.426 -8.519 10.421 1.00 98.44 212 LEU A CA 1
ATOM 1628 C C . LEU A 1 212 ? -4.282 -6.992 10.528 1.00 98.44 212 LEU A C 1
ATOM 1630 O O . LEU A 1 212 ? -3.179 -6.455 10.598 1.00 98.44 212 LEU A O 1
ATOM 1634 N N . ALA A 1 213 ? -5.401 -6.273 10.505 1.00 98.38 213 ALA A N 1
ATOM 1635 C CA . ALA A 1 213 ? -5.448 -4.825 10.628 1.00 98.38 213 ALA A CA 1
ATOM 1636 C C . ALA A 1 213 ? -6.796 -4.367 11.181 1.00 98.38 213 ALA A C 1
ATOM 1638 O O . ALA A 1 213 ? -7.786 -5.105 11.129 1.00 98.38 213 ALA A O 1
ATOM 1639 N N . LEU A 1 214 ? -6.822 -3.132 11.677 1.00 98.31 214 LEU A N 1
ATOM 1640 C CA . LEU A 1 214 ? -8.015 -2.476 12.188 1.00 98.31 214 LEU A CA 1
ATOM 1641 C C . LEU A 1 214 ? -8.318 -1.182 11.414 1.00 98.31 214 LEU A C 1
ATOM 1643 O O . LEU A 1 214 ? -7.519 -0.252 11.335 1.00 98.31 214 LEU A O 1
ATOM 1647 N N . ARG A 1 215 ? -9.520 -1.210 10.855 1.00 93.38 215 ARG A N 1
ATOM 1648 C CA . ARG A 1 215 ? -10.453 -0.199 10.370 1.00 93.38 215 ARG A CA 1
ATOM 1649 C C . ARG A 1 215 ? -11.081 0.753 11.384 1.00 93.38 215 ARG A C 1
ATOM 1651 O O . ARG A 1 215 ? -11.852 0.236 12.183 1.00 93.38 215 ARG A O 1
ATOM 1658 N N . LEU A 1 216 ? -10.927 2.075 11.316 1.00 90.50 216 LEU A N 1
ATOM 1659 C CA . LEU A 1 216 ? -11.859 2.987 12.009 1.00 90.50 216 LEU A CA 1
ATOM 1660 C C . LEU A 1 216 ? -12.207 4.205 11.148 1.00 90.50 216 LEU A C 1
ATOM 1662 O O . LEU A 1 216 ? -11.342 5.014 10.819 1.00 90.50 216 LEU A O 1
ATOM 1666 N N . TYR A 1 217 ? -13.484 4.354 10.798 1.00 85.38 217 TYR A N 1
ATOM 1667 C CA . TYR A 1 217 ? -13.975 5.538 10.093 1.00 85.38 217 TYR A CA 1
ATOM 1668 C C . TYR A 1 217 ? -14.001 6.725 11.053 1.00 85.38 217 TYR A C 1
ATOM 1670 O O . TYR A 1 217 ? -14.690 6.691 12.070 1.00 85.38 217 TYR A O 1
ATOM 1678 N N . ARG A 1 218 ? -13.222 7.759 10.738 1.00 83.44 218 ARG A N 1
ATOM 1679 C CA . ARG A 1 218 ? -13.123 8.974 11.550 1.00 83.44 218 ARG A CA 1
ATOM 1680 C C . ARG A 1 218 ? -14.222 9.959 11.178 1.00 83.44 218 ARG A C 1
ATOM 1682 O O . ARG A 1 218 ? -14.925 10.466 12.041 1.00 83.44 218 ARG A O 1
ATOM 1689 N N . ASP A 1 219 ? -14.329 10.243 9.885 1.00 75.81 219 ASP A N 1
ATOM 1690 C CA . ASP A 1 219 ? -15.287 11.175 9.302 1.00 75.81 219 ASP A CA 1
ATOM 1691 C C . ASP A 1 219 ? -15.628 10.737 7.864 1.00 75.81 219 ASP A C 1
ATOM 1693 O O . ASP A 1 219 ? -15.124 9.718 7.389 1.00 75.81 219 ASP A O 1
ATOM 1697 N N . GLY A 1 220 ? -16.489 11.482 7.162 1.00 65.38 220 GLY A N 1
ATOM 1698 C CA . GLY A 1 220 ? -16.877 11.162 5.779 1.00 65.38 220 GLY A CA 1
ATOM 1699 C C . GLY A 1 220 ? -15.720 11.185 4.771 1.00 65.38 220 GLY A C 1
ATOM 1700 O O . GLY A 1 220 ? -15.924 10.829 3.617 1.00 65.38 220 GLY A O 1
ATOM 1701 N N . VAL A 1 221 ? -14.526 11.608 5.201 1.00 72.75 221 VAL A N 1
ATOM 1702 C CA . VAL A 1 221 ? -13.317 11.701 4.387 1.00 72.75 221 VAL A CA 1
ATOM 1703 C C . VAL A 1 221 ? -12.185 10.832 4.913 1.00 72.75 221 VAL A C 1
ATOM 1705 O O . VAL A 1 221 ? -11.405 10.303 4.127 1.00 72.75 221 VAL A O 1
ATOM 1708 N N . ARG A 1 222 ? -12.043 10.681 6.226 1.00 81.69 222 ARG A N 1
ATOM 1709 C CA . ARG A 1 222 ? -10.876 10.065 6.844 1.00 81.69 222 ARG A CA 1
ATOM 1710 C C . ARG A 1 222 ? -11.194 8.713 7.446 1.00 81.69 222 ARG A C 1
ATOM 1712 O O . ARG A 1 222 ? -12.134 8.556 8.219 1.00 81.69 222 ARG A O 1
ATOM 1719 N N . THR A 1 223 ? -10.325 7.755 7.158 1.00 87.50 223 THR A N 1
ATOM 1720 C CA . THR A 1 223 ? -10.330 6.437 7.800 1.00 87.50 223 THR A CA 1
ATOM 1721 C C . THR A 1 223 ? -8.973 6.174 8.422 1.00 87.50 223 THR A C 1
ATOM 1723 O O . THR A 1 223 ? -7.966 6.208 7.709 1.00 87.50 223 THR A O 1
ATOM 1726 N N . TYR A 1 224 ? -8.954 5.894 9.723 1.00 94.81 224 TYR A N 1
ATOM 1727 C CA . TYR A 1 224 ? -7.793 5.361 10.419 1.00 94.81 224 TYR A CA 1
ATOM 1728 C C . TYR A 1 224 ? -7.565 3.903 10.028 1.00 94.81 224 TYR A C 1
ATOM 1730 O O . TYR A 1 224 ? -8.497 3.097 9.975 1.00 94.81 224 TYR A O 1
ATOM 1738 N N . TRP A 1 225 ? -6.302 3.581 9.794 1.00 96.88 225 TRP A N 1
ATOM 1739 C CA . TRP A 1 225 ? -5.798 2.232 9.614 1.00 96.88 225 TRP A CA 1
ATOM 1740 C C . TRP A 1 225 ? -4.736 1.974 10.665 1.00 96.88 225 TRP A C 1
ATOM 1742 O O . TRP A 1 225 ? -3.795 2.752 10.822 1.00 96.88 225 TRP A O 1
ATOM 1752 N N . ILE A 1 226 ? -4.903 0.868 11.374 1.00 98.50 226 ILE A N 1
ATOM 1753 C CA . ILE A 1 226 ? -4.034 0.451 12.461 1.00 98.50 226 ILE A CA 1
ATOM 1754 C C . ILE A 1 226 ? -3.487 -0.925 12.096 1.00 98.50 226 ILE A C 1
ATOM 1756 O O . ILE A 1 226 ? -4.243 -1.868 11.847 1.00 98.50 226 ILE A O 1
ATOM 1760 N N . GLY A 1 227 ? -2.167 -1.030 12.032 1.00 97.81 227 GLY A N 1
ATOM 1761 C CA . GLY A 1 227 ? -1.452 -2.275 11.799 1.00 97.81 227 GLY A CA 1
ATOM 1762 C C . GLY A 1 227 ? -0.528 -2.613 12.961 1.00 97.81 227 GLY A C 1
ATOM 1763 O O . GLY A 1 227 ? -0.124 -1.746 13.734 1.00 97.81 227 GLY A O 1
ATOM 1764 N N . TYR A 1 228 ? -0.153 -3.884 13.040 1.00 96.94 228 TYR A N 1
ATOM 1765 C CA . TYR A 1 228 ? 0.906 -4.354 13.921 1.00 96.94 228 TYR A CA 1
ATOM 1766 C C . TYR A 1 228 ? 2.036 -4.948 13.084 1.00 96.94 228 TYR A C 1
ATOM 1768 O O . TYR A 1 228 ? 1.791 -5.706 12.142 1.00 96.94 228 TYR A O 1
ATOM 1776 N N . ARG A 1 229 ? 3.272 -4.567 13.396 1.00 92.69 229 ARG A N 1
ATOM 1777 C CA . ARG A 1 229 ? 4.468 -5.006 12.677 1.00 92.69 229 ARG A CA 1
ATOM 1778 C C . ARG A 1 229 ? 5.467 -5.592 13.641 1.00 92.69 229 ARG A C 1
ATOM 1780 O O . ARG A 1 229 ? 5.676 -5.035 14.714 1.00 92.69 229 ARG A O 1
ATOM 1787 N N . GLN A 1 230 ? 6.092 -6.688 13.241 1.00 91.88 230 GLN A N 1
ATOM 1788 C CA . GLN A 1 230 ? 7.127 -7.362 14.027 1.00 91.88 230 GLN A CA 1
ATOM 1789 C C . GLN A 1 230 ? 8.332 -7.770 13.169 1.00 91.88 230 GLN A C 1
ATOM 1791 O O . GLN A 1 230 ? 9.267 -8.377 13.680 1.00 91.88 230 GLN A O 1
ATOM 1796 N N . ASN A 1 231 ? 8.367 -7.418 11.877 1.00 88.12 231 ASN A N 1
ATOM 1797 C CA . ASN A 1 231 ? 9.533 -7.643 11.022 1.00 88.12 231 ASN A CA 1
ATOM 1798 C C . ASN A 1 231 ? 10.589 -6.541 11.216 1.00 88.12 231 ASN A C 1
ATOM 1800 O O . ASN A 1 231 ? 11.030 -5.893 10.270 1.00 88.12 231 ASN A O 1
ATOM 1804 N N . PHE A 1 232 ? 10.963 -6.299 12.467 1.00 86.50 232 PHE A N 1
ATOM 1805 C CA . PHE A 1 232 ? 11.994 -5.346 12.848 1.00 86.50 232 PHE A CA 1
ATOM 1806 C C . PHE A 1 232 ? 12.973 -6.003 13.826 1.00 86.50 232 PHE A C 1
ATOM 1808 O O . PHE A 1 232 ? 12.593 -6.934 14.537 1.00 86.50 232 PHE A O 1
ATOM 1815 N N . PRO A 1 233 ? 14.229 -5.527 13.909 1.00 81.44 233 PRO A N 1
ATOM 1816 C CA . PRO A 1 233 ? 15.146 -5.962 14.952 1.00 81.44 233 PRO A CA 1
ATOM 1817 C C . PRO A 1 233 ? 14.539 -5.796 16.351 1.00 81.44 233 PRO A C 1
ATOM 1819 O O . PRO A 1 233 ? 13.870 -4.796 16.642 1.00 81.44 233 PRO A O 1
ATOM 1822 N N . THR A 1 234 ? 14.811 -6.758 17.231 1.00 78.75 234 THR A N 1
ATOM 1823 C CA . THR A 1 234 ? 14.369 -6.728 18.628 1.00 78.75 234 THR A CA 1
ATOM 1824 C C . THR A 1 234 ? 14.773 -5.418 19.305 1.00 78.75 234 THR A C 1
ATOM 1826 O O . THR A 1 234 ? 15.913 -4.974 19.184 1.00 78.75 234 THR A O 1
ATOM 1829 N N . GLY A 1 235 ? 13.840 -4.801 20.033 1.00 75.12 235 GLY A N 1
ATOM 1830 C CA . GLY A 1 235 ? 14.075 -3.555 20.771 1.00 75.12 235 GLY A CA 1
ATOM 1831 C C . GLY A 1 235 ? 13.866 -2.272 19.962 1.00 75.12 235 GLY A C 1
ATOM 1832 O O . GLY A 1 235 ? 13.863 -1.192 20.548 1.00 75.12 235 GLY A O 1
ATOM 1833 N N . THR A 1 236 ? 13.623 -2.353 18.651 1.00 83.69 236 THR A N 1
ATOM 1834 C CA . THR A 1 236 ? 13.200 -1.180 17.869 1.00 83.69 236 THR A CA 1
ATOM 1835 C C . THR A 1 236 ? 11.844 -0.669 18.345 1.00 83.69 236 THR A C 1
ATOM 1837 O O . THR A 1 236 ? 10.939 -1.457 18.617 1.00 83.69 236 THR A O 1
ATOM 1840 N N . ILE A 1 237 ? 11.688 0.655 18.432 1.00 84.94 237 ILE A N 1
ATOM 1841 C CA . ILE A 1 237 ? 10.439 1.270 18.906 1.00 84.94 237 ILE A CA 1
ATOM 1842 C C . ILE A 1 237 ? 9.248 0.865 18.027 1.00 84.94 237 ILE A C 1
ATOM 1844 O O . ILE A 1 237 ? 8.172 0.578 18.535 1.00 84.94 237 ILE A O 1
ATOM 1848 N N . GLN A 1 238 ? 9.476 0.700 16.723 1.00 86.19 238 GLN A N 1
ATOM 1849 C CA . GLN A 1 238 ? 8.464 0.294 15.745 1.00 86.19 238 GLN A CA 1
ATOM 1850 C C . GLN A 1 238 ? 7.823 -1.071 16.032 1.00 86.19 238 GLN A C 1
ATOM 1852 O O . GLN A 1 238 ? 6.687 -1.308 15.632 1.00 86.19 238 GLN A O 1
ATOM 1857 N N . ALA A 1 239 ? 8.512 -1.959 16.754 1.00 87.88 239 ALA A N 1
ATOM 1858 C CA . ALA A 1 239 ? 7.963 -3.244 17.183 1.00 87.88 239 ALA A CA 1
ATOM 1859 C C . ALA A 1 239 ? 7.171 -3.162 18.507 1.00 87.88 239 ALA A C 1
ATOM 1861 O O . ALA A 1 239 ? 6.646 -4.173 18.972 1.00 87.88 239 ALA A O 1
ATOM 1862 N N . GLN A 1 240 ? 7.087 -1.991 19.145 1.00 90.06 240 GLN A N 1
ATOM 1863 C CA . GLN A 1 240 ? 6.540 -1.826 20.499 1.00 90.06 240 GLN A CA 1
ATOM 1864 C C . GLN A 1 240 ? 5.099 -1.304 20.521 1.00 90.06 240 GLN A C 1
ATOM 1866 O O . GLN A 1 240 ? 4.593 -0.955 21.588 1.00 90.06 240 GLN A O 1
ATOM 1871 N N . GLY A 1 241 ? 4.416 -1.235 19.377 1.00 94.75 241 GLY A N 1
ATOM 1872 C CA . GLY A 1 241 ? 3.071 -0.679 19.346 1.00 94.75 241 GLY A CA 1
ATOM 1873 C C . GLY A 1 241 ? 2.379 -0.702 17.992 1.00 94.75 241 GLY A C 1
ATOM 1874 O O . GLY A 1 241 ? 2.709 -1.489 17.106 1.00 94.75 241 GLY A O 1
ATOM 1875 N N . ALA A 1 242 ? 1.372 0.157 17.871 1.00 97.50 242 ALA A N 1
ATOM 1876 C CA . ALA A 1 242 ? 0.542 0.283 16.689 1.00 97.50 242 ALA A CA 1
ATOM 1877 C C . ALA A 1 242 ? 1.179 1.204 15.644 1.00 97.50 242 ALA A C 1
ATOM 1879 O O . ALA A 1 242 ? 1.556 2.339 15.930 1.00 97.50 242 ALA A O 1
ATOM 1880 N N . TYR A 1 243 ? 1.206 0.727 14.406 1.00 96.69 243 TYR A N 1
ATOM 1881 C CA . TYR A 1 243 ? 1.471 1.529 13.221 1.00 96.69 243 TYR A CA 1
ATOM 1882 C C . TYR A 1 243 ? 0.152 2.155 12.759 1.00 96.69 243 TYR A C 1
ATOM 1884 O O . TYR A 1 243 ? -0.748 1.439 12.309 1.00 96.69 243 TYR A O 1
ATOM 1892 N N . VAL A 1 244 ? 0.012 3.472 12.932 1.00 97.56 244 VAL A N 1
ATOM 1893 C CA . VAL A 1 244 ? -1.250 4.195 12.724 1.00 97.56 244 VAL A CA 1
ATOM 1894 C C . VAL A 1 244 ? -1.112 5.182 11.574 1.00 97.56 244 VAL A C 1
ATOM 1896 O O . VAL A 1 244 ? -0.233 6.038 11.559 1.00 97.56 244 VAL A O 1
ATOM 1899 N N . MET A 1 245 ? -2.029 5.103 10.622 1.00 95.81 245 MET A N 1
ATOM 1900 C CA . MET A 1 245 ? -2.156 6.069 9.536 1.00 95.81 245 MET A CA 1
ATOM 1901 C C . MET A 1 245 ? -3.612 6.455 9.356 1.00 95.81 245 MET A C 1
ATOM 1903 O O . MET A 1 245 ? -4.515 5.747 9.806 1.00 95.81 245 MET A O 1
ATOM 1907 N N . TRP A 1 246 ? -3.854 7.529 8.621 1.00 92.44 246 TRP A N 1
ATOM 1908 C CA . TRP A 1 246 ? -5.166 7.773 8.038 1.00 92.44 246 TRP A CA 1
ATOM 1909 C C . TRP A 1 246 ? -5.101 7.821 6.512 1.00 92.44 246 TRP A C 1
ATOM 1911 O O . TRP A 1 246 ? -4.036 7.867 5.892 1.00 92.44 246 TRP A O 1
ATOM 1921 N N . THR A 1 247 ? -6.270 7.769 5.895 1.00 86.81 247 THR A N 1
ATOM 1922 C CA . THR A 1 247 ? -6.455 7.833 4.443 1.00 86.81 247 THR A CA 1
ATOM 1923 C C . THR A 1 247 ? -7.561 8.823 4.130 1.00 86.81 247 THR A C 1
ATOM 1925 O O . THR A 1 247 ? -8.469 8.969 4.944 1.00 86.81 247 THR A O 1
ATOM 1928 N N . LEU A 1 248 ? -7.483 9.499 2.982 1.00 77.38 248 LEU A N 1
ATOM 1929 C CA . LEU A 1 248 ? -8.447 10.515 2.542 1.00 77.38 248 LEU A CA 1
ATOM 1930 C C . LEU A 1 248 ? -9.299 9.979 1.372 1.00 77.38 248 LEU A C 1
ATOM 1932 O O . LEU A 1 248 ? -8.739 9.585 0.348 1.00 77.38 248 LEU A O 1
ATOM 1936 N N . ASN A 1 249 ? -10.630 9.991 1.522 1.00 59.09 249 ASN A N 1
ATOM 1937 C CA . ASN A 1 249 ? -11.677 9.789 0.505 1.00 59.09 249 ASN A CA 1
ATOM 1938 C C . ASN A 1 249 ? -11.424 8.655 -0.510 1.00 59.09 249 ASN A C 1
ATOM 1940 O O . ASN A 1 249 ? -11.720 8.817 -1.686 1.00 59.09 249 ASN A O 1
ATOM 1944 N N . ASP A 1 250 ? -10.831 7.530 -0.099 1.00 53.22 250 ASP A N 1
ATOM 1945 C CA . ASP A 1 250 ? -10.493 6.357 -0.935 1.00 53.22 250 ASP A CA 1
ATOM 1946 C C . ASP A 1 250 ? -9.693 6.593 -2.242 1.00 53.22 250 ASP A C 1
ATOM 1948 O O . ASP A 1 250 ? -9.267 5.637 -2.912 1.00 53.22 250 ASP A O 1
ATOM 1952 N N . TYR A 1 251 ? -9.336 7.840 -2.551 1.00 51.34 251 TYR A N 1
ATOM 1953 C CA . TYR A 1 251 ? -8.574 8.224 -3.729 1.00 51.34 251 TYR A CA 1
ATOM 1954 C C . TYR A 1 251 ? -7.149 8.639 -3.365 1.00 51.34 251 TYR A C 1
ATOM 1956 O O . TYR A 1 251 ? -6.711 9.762 -3.579 1.00 51.34 251 TYR A O 1
ATOM 1964 N N . GLN A 1 252 ? -6.380 7.601 -3.028 1.00 61.38 252 GLN A N 1
ATOM 1965 C CA . GLN A 1 252 ? -4.968 7.485 -3.398 1.00 61.38 252 GLN A CA 1
ATOM 1966 C C . GLN A 1 252 ? -3.926 8.075 -2.433 1.00 61.38 252 GLN A C 1
ATOM 1968 O O . GLN A 1 252 ? -2.788 8.210 -2.848 1.00 61.38 252 GLN A O 1
ATOM 1973 N N . GLN A 1 253 ? -4.187 8.379 -1.163 1.00 76.12 253 GLN A N 1
ATOM 1974 C CA . GLN A 1 253 ? -3.072 8.726 -0.255 1.00 76.12 253 GLN A CA 1
ATOM 1975 C C . GLN A 1 253 ? -3.244 8.085 1.120 1.00 76.12 253 GLN A C 1
ATOM 1977 O O . GLN A 1 253 ? -4.323 8.145 1.713 1.00 76.12 253 GLN A O 1
ATOM 1982 N N . SER A 1 254 ? -2.175 7.457 1.610 1.00 91.25 254 SER A N 1
ATOM 1983 C CA . SER A 1 254 ? -2.000 7.129 3.023 1.00 91.25 254 SER A CA 1
ATOM 1984 C C . SER A 1 254 ? -1.095 8.178 3.651 1.00 91.25 254 SER A C 1
ATOM 1986 O O . SER A 1 254 ? -0.169 8.673 3.005 1.00 91.25 254 SER A O 1
ATOM 1988 N N . GLN A 1 255 ? -1.383 8.549 4.893 1.00 94.12 255 GLN A N 1
ATOM 1989 C CA . GLN A 1 255 ? -0.516 9.425 5.667 1.00 94.12 255 GLN A CA 1
ATOM 1990 C C . GLN A 1 255 ? -0.291 8.792 7.037 1.00 94.12 255 GLN A C 1
ATOM 1992 O O . GLN A 1 255 ? -1.225 8.697 7.840 1.00 94.12 255 GLN A O 1
ATOM 1997 N N . LEU A 1 256 ? 0.939 8.341 7.273 1.00 95.62 256 LEU A N 1
ATOM 1998 C CA . LEU A 1 256 ? 1.430 7.947 8.586 1.00 95.62 256 LEU A CA 1
ATOM 1999 C C . LEU A 1 256 ? 1.211 9.102 9.560 1.00 95.62 256 LEU A C 1
ATOM 2001 O O . LEU A 1 256 ? 1.495 10.258 9.230 1.00 95.62 256 LEU A O 1
ATOM 2005 N N . LEU A 1 257 ? 0.688 8.785 10.739 1.00 95.94 257 LEU A N 1
ATOM 2006 C CA . LEU A 1 257 ? 0.607 9.732 11.836 1.00 95.94 257 LEU A CA 1
ATOM 2007 C C . LEU A 1 257 ? 1.807 9.505 12.738 1.00 95.94 257 LEU A C 1
ATOM 2009 O O . LEU A 1 257 ? 2.039 8.389 13.191 1.00 95.94 257 LEU A O 1
ATOM 2013 N N . ASP A 1 258 ? 2.559 10.568 12.984 1.00 93.12 258 ASP A N 1
ATOM 2014 C CA . ASP A 1 258 ? 3.619 10.558 13.979 1.00 93.12 258 ASP A CA 1
ATOM 2015 C C . ASP A 1 258 ? 2.997 10.725 15.368 1.00 93.12 258 ASP A C 1
ATOM 2017 O O . ASP A 1 258 ? 2.489 11.797 15.700 1.00 93.12 258 ASP A O 1
ATOM 2021 N N . LEU A 1 259 ? 2.957 9.634 16.136 1.00 93.25 259 LEU A N 1
ATOM 2022 C CA . LEU A 1 259 ? 2.273 9.567 17.428 1.00 93.25 259 LEU A CA 1
ATOM 2023 C C . LEU A 1 259 ? 3.223 9.546 18.631 1.00 93.25 259 LEU A C 1
ATOM 2025 O O . LEU A 1 259 ? 2.750 9.561 19.769 1.00 93.25 259 LEU A O 1
ATOM 2029 N N . THR A 1 260 ? 4.538 9.586 18.399 1.00 87.50 260 THR A N 1
ATOM 2030 C CA . THR A 1 260 ? 5.547 9.706 19.456 1.00 87.50 260 THR A CA 1
ATOM 2031 C C . THR A 1 260 ? 6.444 10.896 19.155 1.00 87.50 260 THR A C 1
ATOM 2033 O O . THR A 1 260 ? 7.258 10.863 18.252 1.00 87.50 260 THR A O 1
ATOM 2036 N N . THR A 1 261 ? 6.333 11.949 19.963 1.00 86.44 261 THR A N 1
ATOM 2037 C CA . THR A 1 261 ? 7.034 13.231 19.747 1.00 86.44 261 THR A CA 1
ATOM 2038 C C . THR A 1 261 ? 6.734 13.869 18.373 1.00 86.44 261 THR A C 1
ATOM 2040 O O . THR A 1 261 ? 7.660 14.113 17.588 1.00 86.44 261 THR A O 1
ATOM 2043 N N . PRO A 1 262 ? 5.452 14.195 18.089 1.00 89.75 262 PRO A N 1
ATOM 2044 C CA . PRO A 1 262 ? 5.003 14.540 16.745 1.00 89.75 262 PRO A CA 1
ATOM 2045 C C . PRO A 1 262 ? 5.769 15.704 16.113 1.00 89.75 262 PRO A C 1
ATOM 2047 O O . PRO A 1 262 ? 5.928 16.769 16.716 1.00 89.75 262 PRO A O 1
ATOM 2050 N N . GLY A 1 263 ? 6.192 15.518 14.865 1.00 83.44 263 GLY A N 1
ATOM 2051 C CA . GLY A 1 263 ? 6.857 16.552 14.071 1.00 83.44 263 GLY A CA 1
ATOM 2052 C C . GLY A 1 263 ? 8.378 16.591 14.213 1.00 83.44 263 GLY A C 1
ATOM 2053 O O . GLY A 1 263 ? 9.014 17.455 13.607 1.00 83.44 263 GLY A O 1
ATOM 2054 N N . THR A 1 264 ? 8.977 15.667 14.973 1.00 82.94 264 THR A N 1
ATOM 2055 C CA . THR A 1 264 ? 10.440 15.581 15.097 1.00 82.94 264 THR A CA 1
ATOM 2056 C C . THR A 1 264 ? 11.059 14.715 14.004 1.00 82.94 264 THR A C 1
ATOM 2058 O O . THR A 1 264 ? 11.954 15.167 13.288 1.00 82.94 264 THR A O 1
ATOM 2061 N N . ASN A 1 265 ? 10.593 13.477 13.848 1.00 85.69 265 ASN A N 1
ATOM 2062 C CA . ASN A 1 265 ? 11.031 12.541 12.822 1.00 85.69 265 ASN A CA 1
ATOM 2063 C C . ASN A 1 265 ? 9.963 11.450 12.640 1.00 85.69 265 ASN A C 1
ATOM 2065 O O . ASN A 1 265 ? 9.143 11.248 13.510 1.00 85.69 265 ASN A O 1
ATOM 2069 N N . ALA A 1 266 ? 9.949 10.739 11.513 1.00 88.56 266 ALA A N 1
ATOM 2070 C CA . ALA A 1 266 ? 8.957 9.676 11.307 1.00 88.56 266 ALA A CA 1
ATOM 2071 C C . ALA A 1 266 ? 9.394 8.312 11.875 1.00 88.56 266 ALA A C 1
ATOM 2073 O O . ALA A 1 266 ? 8.612 7.365 11.840 1.00 88.56 266 ALA A O 1
ATOM 2074 N N . ASN A 1 267 ? 10.637 8.163 12.358 1.00 88.12 267 ASN A N 1
ATOM 2075 C CA . ASN A 1 267 ? 11.183 6.855 12.745 1.00 88.12 267 ASN A CA 1
ATOM 2076 C C . ASN A 1 267 ? 10.681 6.358 14.104 1.00 88.12 267 ASN A C 1
ATOM 2078 O O . ASN A 1 267 ? 10.907 5.196 14.445 1.00 88.12 267 ASN A O 1
ATOM 2082 N N . ASP A 1 268 ? 10.006 7.208 14.865 1.00 87.50 268 ASP A N 1
ATOM 2083 C CA . ASP A 1 268 ? 9.356 6.928 16.141 1.00 87.50 268 ASP A CA 1
ATOM 2084 C C . ASP A 1 268 ? 7.828 6.996 16.063 1.00 87.50 268 ASP A C 1
ATOM 2086 O O . ASP A 1 268 ? 7.186 6.701 17.057 1.00 87.50 268 ASP A O 1
ATOM 2090 N N . ALA A 1 269 ? 7.240 7.221 14.883 1.00 91.44 269 ALA A N 1
ATOM 2091 C CA . ALA A 1 269 ? 5.804 7.449 14.667 1.00 91.44 269 ALA A CA 1
ATOM 2092 C C . ALA A 1 269 ? 4.816 6.405 15.248 1.00 91.44 269 ALA A C 1
ATOM 2094 O O . ALA A 1 269 ? 3.607 6.625 15.235 1.00 91.44 269 ALA A O 1
ATOM 2095 N N . VAL A 1 270 ? 5.301 5.266 15.745 1.00 92.50 270 VAL A N 1
ATOM 2096 C CA . VAL A 1 270 ? 4.495 4.224 16.388 1.00 92.50 270 VAL A CA 1
ATOM 2097 C C . VAL A 1 270 ? 3.759 4.769 17.616 1.00 92.50 270 VAL A C 1
ATOM 2099 O O . VAL A 1 270 ? 4.284 5.585 18.369 1.00 92.50 270 VAL A O 1
ATOM 2102 N N . LEU A 1 271 ? 2.555 4.264 17.862 1.00 96.69 271 LEU A N 1
ATOM 2103 C CA . LEU A 1 271 ? 1.850 4.458 19.124 1.00 96.69 271 LEU A CA 1
ATOM 2104 C C . LEU A 1 271 ? 2.178 3.284 20.049 1.00 96.69 271 LEU A C 1
ATOM 2106 O O . LEU A 1 271 ? 1.690 2.177 19.823 1.00 96.69 271 LEU A O 1
ATOM 2110 N N . ALA A 1 272 ? 3.033 3.490 21.049 1.00 95.62 272 ALA A N 1
ATOM 2111 C CA . ALA A 1 272 ? 3.532 2.404 21.894 1.00 95.62 272 ALA A CA 1
ATOM 2112 C C . ALA A 1 272 ? 2.431 1.773 22.770 1.00 95.62 272 ALA A C 1
ATOM 2114 O O . ALA A 1 272 ? 1.446 2.424 23.129 1.00 95.62 272 ALA A O 1
ATOM 2115 N N . VAL A 1 273 ? 2.609 0.507 23.168 1.00 96.62 273 VAL A N 1
ATOM 2116 C CA . VAL A 1 273 ? 1.724 -0.142 24.150 1.00 96.62 273 VAL A CA 1
ATOM 2117 C C . VAL A 1 273 ? 1.661 0.685 25.439 1.00 96.62 273 VAL A C 1
ATOM 2119 O O . VAL A 1 273 ? 2.681 1.040 26.026 1.00 96.62 273 VAL A O 1
ATOM 2122 N N . GLY A 1 274 ? 0.441 1.000 25.871 1.00 96.50 274 GLY A N 1
ATOM 2123 C CA . GLY A 1 274 ? 0.139 1.855 27.018 1.00 96.50 274 GLY A CA 1
ATOM 2124 C C . GLY A 1 274 ? -0.075 3.332 26.670 1.00 96.50 274 GLY A C 1
ATOM 2125 O O . GLY A 1 274 ? -0.750 4.026 27.435 1.00 96.50 274 GLY A O 1
ATOM 2126 N N . GLN A 1 275 ? 0.420 3.817 25.525 1.00 96.31 275 GLN A N 1
ATOM 2127 C CA . GLN A 1 275 ? 0.163 5.184 25.069 1.00 96.31 275 GLN A CA 1
ATOM 2128 C C . GLN A 1 275 ? -1.239 5.319 24.474 1.00 96.31 275 GLN A C 1
ATOM 2130 O O . GLN A 1 275 ? -1.770 4.401 23.854 1.00 96.31 275 GLN A O 1
ATOM 2135 N N . THR A 1 276 ? -1.844 6.490 24.673 1.00 97.06 276 THR A N 1
ATOM 2136 C CA . THR A 1 276 ? -3.173 6.816 24.149 1.00 97.06 276 THR A CA 1
ATOM 2137 C C . THR A 1 276 ? -3.055 7.955 23.155 1.00 97.06 276 THR A C 1
ATOM 2139 O O . THR A 1 276 ? -2.577 9.035 23.498 1.00 97.06 276 THR A O 1
ATOM 2142 N N . PHE A 1 277 ? -3.524 7.712 21.939 1.00 97.38 277 PHE A N 1
ATOM 2143 C CA . PHE A 1 277 ? -3.798 8.758 20.972 1.00 97.38 277 PHE A CA 1
ATOM 2144 C C . PHE A 1 277 ? -5.255 9.200 21.121 1.00 97.38 277 PHE A C 1
ATOM 2146 O O . PHE A 1 277 ? -6.155 8.361 21.191 1.00 97.38 277 PHE A O 1
ATOM 2153 N N . THR A 1 278 ? -5.479 10.511 21.145 1.00 95.94 278 THR A N 1
ATOM 2154 C CA . THR A 1 278 ? -6.810 11.107 21.276 1.00 95.94 278 THR A CA 1
ATOM 2155 C C . THR A 1 278 ? -7.089 11.991 20.074 1.00 95.94 278 THR A C 1
ATOM 2157 O O . THR A 1 278 ? -6.331 12.915 19.782 1.00 95.94 278 THR A O 1
ATOM 2160 N N . ASP A 1 279 ? -8.217 11.743 19.424 1.00 94.69 279 ASP A N 1
ATOM 2161 C CA . ASP A 1 279 ? -8.838 12.642 18.469 1.00 94.69 279 ASP A CA 1
ATOM 2162 C C . ASP A 1 279 ? -10.009 13.368 19.146 1.00 94.69 279 ASP A C 1
ATOM 2164 O O . ASP A 1 279 ? -11.137 12.859 19.180 1.00 94.69 279 ASP A O 1
ATOM 2168 N N . PRO A 1 280 ? -9.764 14.563 19.711 1.00 88.69 280 PRO A N 1
ATOM 2169 C CA . PRO A 1 280 ? -10.776 15.285 20.472 1.00 88.69 280 PRO A CA 1
ATOM 2170 C C . PRO A 1 280 ? -11.905 15.828 19.589 1.00 88.69 280 PRO A C 1
ATOM 2172 O O . PRO A 1 280 ? -12.963 16.157 20.115 1.00 88.69 280 PRO A O 1
ATOM 2175 N N . ILE A 1 281 ? -11.706 15.917 18.267 1.00 85.50 281 ILE A N 1
ATOM 2176 C CA . ILE A 1 281 ? -12.713 16.445 17.335 1.00 85.50 281 ILE A CA 1
ATOM 2177 C C . ILE A 1 281 ? -13.905 15.487 17.250 1.00 85.50 281 ILE A C 1
ATOM 2179 O O . ILE A 1 281 ? -15.048 15.934 17.208 1.00 85.50 281 ILE A O 1
ATOM 2183 N N . TYR A 1 282 ? -13.637 14.180 17.266 1.00 82.38 282 TYR A N 1
ATOM 2184 C CA . TYR A 1 282 ? -14.659 13.136 17.166 1.00 82.38 282 TYR A CA 1
ATOM 2185 C C . TYR A 1 282 ? -14.777 12.285 18.431 1.00 82.38 282 TYR A C 1
ATOM 2187 O O . TYR A 1 282 ? -15.481 11.282 18.420 1.00 82.38 282 TYR A O 1
ATOM 2195 N N . GLY A 1 283 ? -14.104 12.662 19.523 1.00 88.31 283 GLY A N 1
ATOM 2196 C CA . GLY A 1 283 ? -14.134 11.915 20.782 1.00 88.31 283 GLY A CA 1
ATOM 2197 C C . GLY A 1 283 ? -13.588 10.490 20.659 1.00 88.31 283 GLY A C 1
ATOM 2198 O O . GLY A 1 283 ? -14.031 9.607 21.392 1.00 88.31 283 GLY A O 1
ATOM 2199 N N . ILE A 1 284 ? -12.671 10.256 19.717 1.00 94.31 284 ILE A N 1
ATOM 2200 C CA . ILE A 1 284 ? -12.062 8.946 19.482 1.00 94.31 284 ILE A CA 1
ATOM 2201 C C . ILE A 1 284 ? -10.779 8.842 20.307 1.00 94.31 284 ILE A C 1
ATOM 2203 O O . ILE A 1 284 ? -9.966 9.767 20.322 1.00 94.31 284 ILE A O 1
ATOM 2207 N N . THR A 1 285 ? -10.550 7.700 20.945 1.00 97.62 285 THR A N 1
ATOM 2208 C CA . THR A 1 285 ? -9.235 7.319 21.456 1.00 97.62 285 THR A CA 1
ATOM 2209 C C . THR A 1 285 ? -8.804 5.985 20.865 1.00 97.62 285 THR A C 1
ATOM 2211 O O . THR A 1 285 ? -9.615 5.085 20.640 1.00 97.62 285 THR A O 1
ATOM 2214 N N . ILE A 1 286 ? -7.506 5.877 20.596 1.00 98.44 286 ILE A N 1
ATOM 2215 C CA . ILE A 1 286 ? -6.844 4.656 20.146 1.00 98.44 286 ILE A CA 1
ATOM 2216 C C . ILE A 1 286 ? -5.748 4.367 21.163 1.00 98.44 286 ILE A C 1
ATOM 2218 O O . ILE A 1 286 ? -4.890 5.219 21.410 1.00 98.44 286 ILE A O 1
ATOM 2222 N N . LYS A 1 287 ? -5.771 3.178 21.759 1.00 98.50 287 LYS A N 1
ATOM 2223 C CA . LYS A 1 287 ? -4.794 2.780 22.771 1.00 98.50 287 LYS A CA 1
ATOM 2224 C C . LYS A 1 287 ? -4.399 1.317 22.595 1.00 98.50 287 LYS A C 1
ATOM 2226 O O . LYS A 1 287 ? -5.189 0.426 22.894 1.00 98.50 287 LYS A O 1
ATOM 2231 N N . PRO A 1 288 ? -3.173 1.024 22.152 1.00 98.38 288 PRO A N 1
ATOM 2232 C CA . PRO A 1 288 ? -2.630 -0.323 22.218 1.00 98.38 288 PRO A CA 1
ATOM 2233 C C . PRO A 1 288 ? -2.441 -0.706 23.689 1.00 98.38 288 PRO A C 1
ATOM 2235 O O . PRO A 1 288 ? -1.736 -0.018 24.425 1.00 98.38 288 PRO A O 1
ATOM 2238 N N . VAL A 1 289 ? -3.104 -1.765 24.149 1.00 98.31 289 VAL A N 1
ATOM 2239 C CA . VAL A 1 289 ? -3.167 -2.126 25.580 1.00 98.31 289 VAL A CA 1
ATOM 2240 C C . VAL A 1 289 ? -2.306 -3.327 25.940 1.00 98.31 289 VAL A C 1
ATOM 2242 O O . VAL A 1 289 ? -1.811 -3.400 27.062 1.00 98.31 289 VAL A O 1
ATOM 2245 N N . ALA A 1 290 ? -2.098 -4.252 25.007 1.00 97.75 290 ALA A N 1
ATOM 2246 C CA . ALA A 1 290 ? -1.257 -5.422 25.217 1.00 97.75 290 ALA A CA 1
ATOM 2247 C C . ALA A 1 290 ? -0.733 -5.947 23.881 1.00 97.75 290 ALA A C 1
ATOM 2249 O O . ALA A 1 290 ? -1.430 -5.886 22.873 1.00 97.75 290 ALA A O 1
ATOM 2250 N N . SER A 1 291 ? 0.468 -6.511 23.883 1.00 96.69 291 SER A N 1
ATOM 2251 C CA . SER A 1 291 ? 0.985 -7.328 22.786 1.00 96.69 291 SER A CA 1
ATOM 2252 C C . SER A 1 291 ? 1.389 -8.702 23.312 1.00 96.69 291 SER A C 1
ATOM 2254 O O . SER A 1 291 ? 1.640 -8.874 24.508 1.00 96.69 291 SER A O 1
ATOM 2256 N N . GLY A 1 292 ? 1.411 -9.704 22.439 1.00 96.31 292 GLY A N 1
ATOM 2257 C CA . GLY A 1 292 ? 1.777 -11.059 22.834 1.00 96.31 292 GLY A CA 1
ATOM 2258 C C . GLY A 1 292 ? 1.711 -12.064 21.694 1.00 96.31 292 GLY A C 1
ATOM 2259 O O . GLY A 1 292 ? 1.673 -11.701 20.520 1.00 96.31 292 GLY A O 1
ATOM 2260 N N . GLY A 1 293 ? 1.680 -13.345 22.058 1.00 95.88 293 GLY A N 1
ATOM 2261 C CA . GLY A 1 293 ? 1.698 -14.461 21.114 1.00 95.88 293 GLY A CA 1
ATOM 2262 C C . GLY A 1 293 ? 3.113 -14.929 20.777 1.00 95.88 293 GLY A C 1
ATOM 2263 O O . GLY A 1 293 ? 4.080 -14.589 21.454 1.00 95.88 293 GLY A O 1
ATOM 2264 N N . ALA A 1 294 ? 3.215 -15.735 19.727 1.00 95.19 294 ALA A N 1
ATOM 2265 C CA . ALA A 1 294 ? 4.464 -16.218 19.149 1.00 95.19 294 ALA A CA 1
ATOM 2266 C C . ALA A 1 294 ? 4.279 -16.333 17.635 1.00 95.19 294 ALA A C 1
ATOM 2268 O O . ALA A 1 294 ? 3.140 -16.461 17.180 1.00 95.19 294 ALA A O 1
ATOM 2269 N N . ASP A 1 295 ? 5.364 -16.290 16.862 1.00 92.31 295 ASP A N 1
ATOM 2270 C CA . ASP A 1 295 ? 5.271 -16.407 15.405 1.00 92.31 295 ASP A CA 1
ATOM 2271 C C . ASP A 1 295 ? 4.552 -17.704 14.978 1.00 92.31 295 ASP A C 1
ATOM 2273 O O . ASP A 1 295 ? 4.756 -18.757 15.591 1.00 92.31 295 ASP A O 1
ATOM 2277 N N . PRO A 1 296 ? 3.692 -17.643 13.942 1.00 94.50 296 PRO A N 1
ATOM 2278 C CA . PRO A 1 296 ? 3.353 -16.461 13.130 1.00 94.50 296 PRO A CA 1
ATOM 2279 C C . PRO A 1 296 ? 2.253 -15.561 13.739 1.00 94.50 296 PRO A C 1
ATOM 2281 O O . PRO A 1 296 ? 1.874 -14.546 13.157 1.00 94.50 296 PRO A O 1
ATOM 2284 N N . ALA A 1 297 ? 1.706 -15.929 14.897 1.00 96.62 297 ALA A N 1
ATOM 2285 C CA . ALA A 1 297 ? 0.517 -15.346 15.518 1.00 96.62 297 ALA A CA 1
ATOM 2286 C C . ALA A 1 297 ? 0.830 -14.310 16.618 1.00 96.62 297 ALA A C 1
ATOM 2288 O O . ALA A 1 297 ? 0.170 -14.285 17.662 1.00 96.62 297 ALA A O 1
ATOM 2289 N N . LEU A 1 298 ? 1.815 -13.437 16.388 1.00 97.06 298 LEU A N 1
ATOM 2290 C CA . LEU A 1 298 ? 2.028 -12.262 17.238 1.00 97.06 298 LEU A CA 1
ATOM 2291 C C . LEU A 1 298 ? 0.861 -11.279 17.068 1.00 97.06 298 LEU A C 1
ATOM 2293 O O . LEU A 1 298 ? 0.473 -10.955 15.940 1.00 97.06 298 LEU A O 1
ATOM 2297 N N . TYR A 1 299 ? 0.316 -10.802 18.184 1.00 97.94 299 TYR A N 1
ATOM 2298 C CA . TYR A 1 299 ? -0.868 -9.950 18.225 1.00 97.94 299 TYR A CA 1
ATOM 2299 C C . TYR A 1 299 ? -0.656 -8.662 19.020 1.00 97.94 299 TYR A C 1
ATOM 2301 O O . TYR A 1 299 ? 0.218 -8.571 19.885 1.00 97.94 299 TYR A O 1
ATOM 2309 N N . LEU A 1 300 ? -1.530 -7.698 18.744 1.00 98.56 300 LEU A N 1
ATOM 2310 C CA . LEU A 1 300 ? -1.709 -6.448 19.463 1.00 98.56 300 LEU A CA 1
ATOM 2311 C C . LEU A 1 300 ? -3.198 -6.274 19.779 1.00 98.56 300 LEU A C 1
ATOM 2313 O O . LEU A 1 300 ? -4.042 -6.327 18.884 1.00 98.56 300 LEU A O 1
ATOM 2317 N N . ASP A 1 301 ? -3.515 -6.060 21.047 1.00 98.81 301 ASP A N 1
ATOM 2318 C CA . ASP A 1 301 ? -4.836 -5.649 21.503 1.00 98.81 301 ASP A CA 1
ATOM 2319 C C . ASP A 1 301 ? -4.902 -4.120 21.503 1.00 98.81 301 ASP A C 1
ATOM 2321 O O . ASP A 1 301 ? -4.061 -3.451 22.109 1.00 98.81 301 ASP A O 1
ATOM 2325 N N . VAL A 1 302 ? -5.901 -3.567 20.819 1.00 98.81 302 VAL A N 1
ATOM 2326 C CA . VAL A 1 302 ? -6.117 -2.126 20.672 1.00 98.81 302 VAL A CA 1
ATOM 2327 C C . VAL A 1 302 ? -7.492 -1.776 21.223 1.00 98.81 302 VAL A C 1
ATOM 2329 O O . VAL A 1 302 ? -8.518 -2.197 20.694 1.00 98.81 302 VAL A O 1
ATOM 2332 N N . GLU A 1 303 ? -7.509 -1.008 22.303 1.00 98.69 303 GLU A N 1
ATOM 2333 C CA . GLU A 1 303 ? -8.714 -0.389 22.835 1.00 98.69 303 GLU A CA 1
ATOM 2334 C C . GLU A 1 303 ? -9.082 0.817 21.966 1.00 98.69 303 GLU A C 1
ATOM 2336 O O . GLU A 1 303 ? -8.265 1.715 21.734 1.00 98.69 303 GLU A O 1
ATOM 2341 N N . ILE A 1 304 ? -10.321 0.815 21.480 1.00 98.00 304 ILE A N 1
ATOM 2342 C CA . ILE A 1 304 ? -10.950 1.937 20.796 1.00 98.00 304 ILE A CA 1
ATOM 2343 C C . ILE A 1 304 ? -12.053 2.463 21.702 1.00 98.00 304 ILE A C 1
ATOM 2345 O O . ILE A 1 304 ? -12.970 1.723 22.066 1.00 98.00 304 ILE A O 1
ATOM 2349 N N . VAL A 1 305 ? -11.995 3.750 22.024 1.00 96.06 305 VAL A N 1
ATOM 2350 C CA . VAL A 1 305 ? -13.148 4.479 22.554 1.00 96.06 305 VAL A CA 1
ATOM 2351 C C . VAL A 1 305 ? -13.614 5.424 21.468 1.00 96.06 305 VAL A C 1
ATOM 2353 O O . VAL A 1 305 ? -12.816 6.106 20.839 1.00 96.06 305 VAL A O 1
ATOM 2356 N N . MET A 1 306 ? -14.909 5.449 21.222 1.00 88.12 306 MET A N 1
ATOM 2357 C CA . MET A 1 306 ? -15.539 6.345 20.269 1.00 88.12 306 MET A CA 1
ATOM 2358 C C . MET A 1 306 ? -16.930 6.697 20.793 1.00 88.12 306 MET A C 1
ATOM 2360 O O . MET A 1 306 ? -17.515 5.918 21.560 1.00 88.12 306 MET A O 1
ATOM 2364 N N . PRO A 1 307 ? -17.503 7.845 20.398 1.00 79.19 307 PRO A N 1
ATOM 2365 C CA . PRO A 1 307 ? -18.925 8.060 20.582 1.00 79.19 307 PRO A CA 1
ATOM 2366 C C . PRO A 1 307 ? -19.679 6.897 19.934 1.00 79.19 307 PRO A C 1
ATOM 2368 O O . PRO A 1 307 ? -19.199 6.308 18.960 1.00 79.19 307 PRO A O 1
ATOM 2371 N N . ALA A 1 308 ? -20.861 6.565 20.457 1.00 64.94 308 ALA A N 1
ATOM 2372 C CA . ALA A 1 308 ? -21.769 5.689 19.727 1.00 64.94 308 ALA A CA 1
ATOM 2373 C C . ALA A 1 308 ? -21.863 6.226 18.295 1.00 64.94 308 ALA A C 1
ATOM 2375 O O . ALA A 1 308 ? -22.108 7.425 18.129 1.00 64.94 308 ALA A O 1
ATOM 2376 N N . ALA A 1 309 ? -21.551 5.378 17.306 1.00 50.00 309 ALA A N 1
ATOM 2377 C CA . ALA A 1 309 ? -21.422 5.809 15.922 1.00 50.00 309 ALA A CA 1
ATOM 2378 C C . ALA A 1 309 ? -22.628 6.692 15.579 1.00 50.00 309 ALA A C 1
ATOM 2380 O O . ALA A 1 309 ? -23.763 6.235 15.779 1.00 50.00 309 ALA A O 1
ATOM 2381 N N . PRO A 1 310 ? -22.433 7.949 15.127 1.00 39.84 310 PRO A N 1
ATOM 2382 C CA . PRO A 1 310 ? -23.558 8.698 14.617 1.00 39.84 310 PRO A CA 1
ATOM 2383 C C . PRO A 1 310 ? -24.171 7.822 13.527 1.00 39.84 310 PRO A C 1
ATOM 2385 O O . PRO A 1 310 ? -23.429 7.225 12.736 1.00 39.84 310 PRO A O 1
ATOM 2388 N N . PRO A 1 311 ? -25.496 7.640 13.528 1.00 41.19 311 PRO A N 1
ATOM 2389 C CA . PRO A 1 311 ? -26.116 6.798 12.533 1.00 41.19 311 PRO A CA 1
ATOM 2390 C C . PRO A 1 311 ? -25.661 7.260 11.146 1.00 41.19 311 PRO A C 1
ATOM 2392 O O . PRO A 1 311 ? -25.747 8.449 10.857 1.00 41.19 311 PRO A O 1
ATOM 2395 N N . GLY A 1 312 ? -25.105 6.333 10.353 1.00 45.16 312 GLY A N 1
ATOM 2396 C CA . GLY A 1 312 ? -24.350 6.649 9.136 1.00 45.16 312 GLY A CA 1
ATOM 2397 C C . GLY A 1 312 ? -24.975 7.782 8.325 1.00 45.16 312 GLY A C 1
ATOM 2398 O O . GLY A 1 312 ? -26.125 7.676 7.909 1.00 45.16 312 GLY A O 1
ATOM 2399 N N . VAL A 1 313 ? -24.229 8.873 8.138 1.00 43.47 313 VAL A N 1
ATOM 2400 C CA . VAL A 1 313 ? -24.707 10.037 7.386 1.00 43.47 313 VAL A CA 1
ATOM 2401 C C . VAL A 1 313 ? -24.711 9.673 5.906 1.00 43.47 313 VAL A C 1
ATOM 2403 O O . VAL A 1 313 ? -23.662 9.552 5.275 1.00 43.47 313 VAL A O 1
ATOM 2406 N N . VAL A 1 314 ? -25.902 9.485 5.347 1.00 44.72 314 VAL A N 1
ATOM 2407 C CA . VAL A 1 314 ? -26.088 9.303 3.906 1.00 44.72 314 VAL A CA 1
ATOM 2408 C C . VAL A 1 314 ? -25.981 10.659 3.215 1.00 44.72 314 VAL A C 1
ATOM 2410 O O . VAL A 1 314 ? -26.733 11.581 3.519 1.00 44.72 314 VAL A O 1
ATOM 2413 N N . THR A 1 315 ? -25.043 10.778 2.276 1.00 46.06 315 THR A N 1
ATOM 2414 C CA . THR A 1 315 ? -24.848 11.979 1.447 1.00 46.06 315 THR A CA 1
ATOM 2415 C C . THR A 1 315 ? -25.293 11.666 0.014 1.00 46.06 315 THR A C 1
ATOM 2417 O O . THR A 1 315 ? -24.952 10.600 -0.498 1.00 46.06 315 THR A O 1
ATOM 2420 N N . ALA A 1 316 ? -26.048 12.557 -0.635 1.00 41.62 316 ALA A N 1
ATOM 2421 C CA . ALA A 1 316 ? -26.499 12.401 -2.026 1.00 41.62 316 ALA A CA 1
ATOM 2422 C C . ALA A 1 316 ? -26.101 13.619 -2.878 1.00 41.62 316 ALA A C 1
ATOM 2424 O O . ALA A 1 316 ? -25.969 14.724 -2.351 1.00 41.62 316 ALA A O 1
ATOM 2425 N N . TRP A 1 317 ? -25.937 13.414 -4.189 1.00 44.72 317 TRP A N 1
ATOM 2426 C CA . TRP A 1 317 ? -25.470 14.417 -5.160 1.00 44.72 317 TRP A CA 1
ATOM 2427 C C . TRP A 1 317 ? -26.393 14.438 -6.390 1.00 44.72 317 TRP A C 1
ATOM 2429 O O . TRP A 1 317 ? -26.944 13.400 -6.750 1.00 44.72 317 TRP A O 1
ATOM 2439 N N . GLY A 1 318 ? -26.547 15.597 -7.040 1.00 39.28 318 GLY A N 1
ATOM 2440 C CA . GLY A 1 318 ? -27.285 15.754 -8.306 1.00 39.28 318 GLY A CA 1
ATOM 2441 C C . GLY A 1 318 ? -26.370 15.833 -9.538 1.00 39.28 318 GLY A C 1
ATOM 2442 O O . GLY A 1 318 ? -25.156 16.003 -9.403 1.00 39.28 318 GLY A O 1
ATOM 2443 N N . ARG A 1 319 ? -26.963 15.748 -10.741 1.00 38.03 319 ARG A N 1
ATOM 2444 C CA . ARG A 1 319 ? -26.291 15.620 -12.057 1.00 38.03 319 ARG A CA 1
ATOM 2445 C C . ARG A 1 319 ? -25.265 16.716 -12.394 1.00 38.03 319 ARG A C 1
ATOM 2447 O O . ARG A 1 319 ? -24.375 16.471 -13.203 1.00 38.03 319 ARG A O 1
ATOM 2454 N N . ASP A 1 320 ? -25.333 17.866 -11.725 1.00 37.09 320 ASP A N 1
ATOM 2455 C CA . ASP A 1 320 ? -24.548 19.055 -12.083 1.00 37.09 320 ASP A CA 1
ATOM 2456 C C . ASP A 1 320 ? -23.427 19.395 -11.080 1.00 37.09 320 ASP A C 1
ATOM 2458 O O . ASP A 1 320 ? -22.902 20.507 -11.087 1.00 37.09 320 ASP A O 1
ATOM 2462 N N . GLY A 1 321 ? -23.047 18.463 -10.195 1.00 40.75 321 GLY A N 1
ATOM 2463 C CA . GLY A 1 321 ? -21.788 18.527 -9.431 1.00 40.75 321 GLY A CA 1
ATOM 2464 C C . GLY A 1 321 ? -21.585 19.742 -8.508 1.00 40.75 321 GLY A C 1
ATOM 2465 O O . GLY A 1 321 ? -20.458 19.994 -8.091 1.00 40.75 321 GLY A O 1
ATOM 2466 N N . THR A 1 322 ? -22.634 20.506 -8.188 1.00 37.59 322 THR A N 1
ATOM 2467 C CA . THR A 1 322 ? -22.508 21.831 -7.542 1.00 37.59 322 THR A CA 1
ATOM 2468 C C . THR A 1 322 ? -23.242 21.995 -6.206 1.00 37.59 322 THR A C 1
ATOM 2470 O O . THR A 1 322 ? -23.243 23.095 -5.660 1.00 37.59 322 THR A O 1
ATOM 2473 N N . ALA A 1 323 ? -23.799 20.937 -5.603 1.00 39.22 323 ALA A N 1
ATOM 2474 C CA . ALA A 1 323 ? -24.489 21.045 -4.310 1.00 39.22 323 ALA A CA 1
ATOM 2475 C C . ALA A 1 323 ? -23.955 20.062 -3.253 1.00 39.22 323 ALA A C 1
ATOM 2477 O O . ALA A 1 323 ? -23.844 18.862 -3.502 1.00 39.22 323 ALA A O 1
ATOM 2478 N N . PHE A 1 324 ? -23.662 20.587 -2.057 1.00 39.75 324 PHE A N 1
ATOM 2479 C CA . PHE A 1 324 ? -23.271 19.835 -0.862 1.00 39.75 324 PHE A CA 1
ATOM 2480 C C . PHE A 1 324 ? -24.456 19.754 0.109 1.00 39.75 324 PHE A C 1
ATOM 2482 O O . PHE A 1 324 ? -25.043 20.784 0.437 1.00 39.75 324 PHE A O 1
ATOM 2489 N N . TYR A 1 325 ? -24.758 18.567 0.643 1.00 39.59 325 TYR A N 1
ATOM 2490 C CA . TYR A 1 325 ? -25.583 18.447 1.848 1.00 39.59 325 TYR A CA 1
ATOM 2491 C C . TYR A 1 325 ? -24.949 17.477 2.840 1.00 39.59 325 TYR A C 1
ATOM 2493 O O . TYR A 1 325 ? -24.746 16.315 2.523 1.00 39.59 325 TYR A O 1
ATOM 2501 N N . SER A 1 326 ? -24.668 17.958 4.049 1.00 34.50 326 SER A N 1
ATOM 2502 C CA . SER A 1 326 ? -24.334 17.146 5.220 1.00 34.50 326 SER A CA 1
ATOM 2503 C C . SER A 1 326 ? -25.573 17.116 6.107 1.00 34.50 326 SER A C 1
ATOM 2505 O O . SER A 1 326 ? -26.066 18.170 6.520 1.00 34.50 326 SER A O 1
ATOM 2507 N N . VAL A 1 327 ? -26.108 15.930 6.392 1.00 35.00 327 VAL A N 1
ATOM 2508 C CA . VAL A 1 327 ? -27.232 15.802 7.323 1.00 35.00 327 VAL A CA 1
ATOM 2509 C C . VAL A 1 327 ? -26.680 15.953 8.744 1.00 35.00 327 VAL A C 1
ATOM 2511 O O . VAL A 1 327 ? -26.208 14.976 9.315 1.00 35.00 327 VAL A O 1
ATOM 2514 N N . ASN A 1 328 ? -26.651 17.192 9.266 1.00 34.44 328 ASN A N 1
ATOM 2515 C CA . ASN A 1 328 ? -26.708 17.511 10.710 1.00 34.44 328 ASN A CA 1
ATOM 2516 C C . ASN A 1 328 ? -26.795 19.017 11.081 1.00 34.44 328 ASN A C 1
ATOM 2518 O O . ASN A 1 328 ? -26.795 19.328 12.268 1.00 34.44 328 ASN A O 1
ATOM 2522 N N . THR A 1 329 ? -26.881 19.977 10.143 1.00 38.31 329 THR A N 1
ATOM 2523 C CA . THR A 1 329 ? -26.868 21.423 10.511 1.00 38.31 329 THR A CA 1
ATOM 2524 C C . THR A 1 329 ? -28.030 22.283 10.001 1.00 38.31 329 THR A C 1
ATOM 2526 O O . THR A 1 329 ? -28.050 23.481 10.269 1.00 38.31 329 THR A O 1
ATOM 2529 N N . GLY A 1 330 ? -29.038 21.716 9.330 1.00 35.78 330 GLY A N 1
ATOM 2530 C CA . GLY A 1 330 ? -30.327 22.398 9.116 1.00 35.78 330 GLY A CA 1
ATOM 2531 C C . GLY A 1 330 ? -30.321 23.684 8.266 1.00 35.78 330 GLY A C 1
ATOM 2532 O O . GLY A 1 330 ? -31.300 24.423 8.312 1.00 35.78 330 GLY A O 1
ATOM 2533 N N . ALA A 1 331 ? -29.281 23.970 7.477 1.00 35.81 331 ALA A N 1
ATOM 2534 C CA . ALA A 1 331 ? -29.241 25.162 6.622 1.00 35.81 331 ALA A CA 1
ATOM 2535 C C . ALA A 1 331 ? -29.492 24.822 5.141 1.00 35.81 331 ALA A C 1
ATOM 2537 O O . ALA A 1 331 ? -28.809 23.979 4.561 1.00 35.81 331 ALA A O 1
ATOM 2538 N N . LEU A 1 332 ? -30.475 25.495 4.532 1.00 37.66 332 LEU A N 1
ATOM 2539 C CA . LEU A 1 332 ? -30.779 25.435 3.099 1.00 37.66 332 LEU A CA 1
ATOM 2540 C C . LEU A 1 332 ? -29.870 26.405 2.330 1.00 37.66 332 LEU A C 1
ATOM 2542 O O . LEU A 1 332 ? -29.835 27.591 2.655 1.00 37.66 332 LEU A O 1
ATOM 2546 N N . VAL A 1 333 ? -29.218 25.939 1.262 1.00 36.72 333 VAL A N 1
ATOM 2547 C CA . VAL A 1 333 ? -28.685 26.819 0.208 1.00 36.72 333 VAL A CA 1
ATOM 2548 C C . VAL A 1 333 ? -29.185 26.294 -1.142 1.00 36.72 333 VAL A C 1
ATOM 2550 O O . VAL A 1 333 ? -29.044 25.115 -1.444 1.00 36.72 333 VAL A O 1
ATOM 2553 N N . SER A 1 334 ? -29.862 27.160 -1.897 1.00 31.94 334 SER A N 1
ATOM 2554 C CA . SER A 1 334 ? -30.503 26.892 -3.200 1.00 31.94 334 SER A CA 1
ATOM 2555 C C . SER A 1 334 ? -29.468 26.678 -4.324 1.00 31.94 334 SER A C 1
ATOM 2557 O O . SER A 1 334 ? -28.428 27.339 -4.259 1.00 31.94 334 SER A O 1
ATOM 2559 N N . PRO A 1 335 ? -29.728 25.858 -5.373 1.00 39.41 335 PRO A N 1
ATOM 2560 C CA . PRO A 1 335 ? -30.967 25.138 -5.700 1.00 39.41 335 PRO A CA 1
ATOM 2561 C C . PRO A 1 335 ? -31.028 23.707 -5.132 1.00 39.41 335 PRO A C 1
ATOM 2563 O O . PRO A 1 335 ? -30.011 23.066 -4.891 1.00 39.41 335 PRO A O 1
ATOM 2566 N N . ALA A 1 336 ? -32.251 23.230 -4.879 1.00 39.66 336 ALA A N 1
ATOM 2567 C CA . ALA A 1 336 ? -32.541 21.970 -4.192 1.00 39.66 336 ALA A CA 1
ATOM 2568 C C . ALA A 1 336 ? -32.029 20.722 -4.950 1.00 39.66 336 ALA A C 1
ATOM 2570 O O . ALA A 1 336 ? -32.081 20.706 -6.181 1.00 39.66 336 ALA A O 1
ATOM 2571 N N . PRO A 1 337 ? -31.591 19.657 -4.243 1.00 48.06 337 PRO A N 1
ATOM 2572 C CA . PRO A 1 337 ? -31.329 18.363 -4.871 1.00 48.06 337 PRO A CA 1
ATOM 2573 C C . PRO A 1 337 ? -32.610 17.818 -5.517 1.00 48.06 337 PRO A C 1
ATOM 2575 O O . PRO A 1 337 ? -33.705 18.036 -5.000 1.00 48.06 337 PRO A O 1
ATOM 2578 N N . GLU A 1 338 ? -32.471 17.067 -6.613 1.00 48.75 338 GLU A N 1
ATOM 2579 C CA . GLU A 1 338 ? -33.603 16.481 -7.354 1.00 48.75 338 GLU A CA 1
ATOM 2580 C C . GLU A 1 338 ? -34.463 15.559 -6.461 1.00 48.75 338 GLU A C 1
ATOM 2582 O O . GLU A 1 338 ? -35.667 15.426 -6.670 1.00 48.75 338 GLU A O 1
ATOM 2587 N N . THR A 1 339 ? -33.871 14.992 -5.397 1.00 56.41 339 THR A N 1
ATOM 2588 C CA . THR A 1 339 ? -34.569 14.213 -4.363 1.00 56.41 339 THR A CA 1
ATOM 2589 C C . THR A 1 339 ? -33.940 14.454 -2.984 1.00 56.41 339 THR A C 1
ATOM 2591 O O . THR A 1 339 ? -32.737 14.246 -2.815 1.00 56.41 339 THR A O 1
ATOM 2594 N N . ALA A 1 340 ? -34.719 14.867 -1.980 1.00 62.19 340 ALA A N 1
ATOM 2595 C CA . ALA A 1 340 ? -34.219 15.020 -0.611 1.00 62.19 340 ALA A CA 1
ATOM 2596 C C . ALA A 1 340 ? -34.009 13.648 0.056 1.00 62.19 340 ALA A C 1
ATOM 2598 O O . ALA A 1 340 ? -34.899 12.798 0.024 1.00 62.19 340 ALA A O 1
ATOM 2599 N N . VAL A 1 341 ? -32.842 13.442 0.678 1.00 69.69 341 VAL A N 1
ATOM 2600 C CA . VAL A 1 341 ? -32.572 12.257 1.510 1.00 69.69 341 VAL A CA 1
ATOM 2601 C C . VAL A 1 341 ? -33.526 12.271 2.716 1.00 69.69 341 VAL A C 1
ATOM 2603 O O . VAL A 1 341 ? -33.703 13.337 3.316 1.00 69.69 341 VAL A O 1
ATOM 2606 N N . PRO A 1 342 ? -34.139 11.135 3.103 1.00 74.75 342 PRO A N 1
ATOM 2607 C CA . PRO A 1 342 ? -34.984 11.076 4.292 1.00 74.75 342 PRO A CA 1
ATOM 2608 C C . PRO A 1 342 ? -34.218 11.531 5.543 1.00 74.75 342 PRO A C 1
ATOM 2610 O O . PRO A 1 342 ? -33.124 11.036 5.809 1.00 74.75 342 PRO A O 1
ATOM 2613 N N . GLN A 1 343 ? -34.801 12.458 6.313 1.00 54.22 343 GLN A N 1
ATOM 2614 C CA . GLN A 1 343 ? -34.126 13.126 7.440 1.00 54.22 343 GLN A CA 1
ATOM 2615 C C . GLN A 1 343 ? -33.676 12.168 8.559 1.00 54.22 343 GLN A C 1
ATOM 2617 O O . GLN A 1 343 ? -32.722 12.477 9.264 1.00 54.22 343 GLN A O 1
ATOM 2622 N N . ASP A 1 344 ? -34.284 10.981 8.648 1.00 62.28 344 ASP A N 1
ATOM 2623 C CA . ASP A 1 344 ? -33.989 9.958 9.662 1.00 62.28 344 ASP A CA 1
ATOM 2624 C C . ASP A 1 344 ? -33.319 8.701 9.077 1.00 62.28 344 ASP A C 1
ATOM 2626 O O . ASP A 1 344 ? -33.388 7.602 9.651 1.00 62.28 344 ASP A O 1
ATOM 2630 N N . LEU A 1 345 ? -32.686 8.820 7.903 1.00 69.50 345 LEU A N 1
ATOM 2631 C CA . LEU A 1 345 ? -31.990 7.698 7.286 1.00 69.50 345 LEU A CA 1
ATOM 2632 C C . LEU A 1 345 ? -30.695 7.390 8.046 1.00 69.50 345 LEU A C 1
ATOM 2634 O O . LEU A 1 345 ? -29.646 7.988 7.834 1.00 69.50 345 LEU A O 1
ATOM 2638 N N . THR A 1 346 ? -30.806 6.427 8.950 1.00 67.56 346 THR A N 1
ATOM 2639 C CA . THR A 1 346 ? -29.799 6.068 9.945 1.00 67.56 346 THR A CA 1
ATOM 2640 C C . THR A 1 346 ? -29.366 4.610 9.801 1.00 67.56 346 THR A C 1
ATOM 2642 O O . THR A 1 346 ? -30.117 3.786 9.286 1.00 67.56 346 THR A O 1
ATOM 2645 N N . GLY A 1 347 ? -28.156 4.261 10.251 1.00 64.12 347 GLY A N 1
ATOM 2646 C CA . GLY A 1 347 ? -27.695 2.864 10.263 1.00 64.12 347 GLY A CA 1
ATOM 2647 C C . GLY A 1 347 ? -27.569 2.234 8.872 1.00 64.12 347 GLY A C 1
ATOM 2648 O O . GLY A 1 347 ? -27.784 1.036 8.728 1.00 64.12 347 GLY A O 1
ATOM 2649 N N . VAL A 1 348 ? -27.267 3.025 7.843 1.00 73.94 348 VAL A N 1
ATOM 2650 C CA . VAL A 1 348 ? -27.090 2.550 6.465 1.00 73.94 348 VAL A CA 1
ATOM 2651 C C . VAL A 1 348 ? -25.718 1.906 6.284 1.00 73.94 348 VAL A C 1
ATOM 2653 O O . VAL A 1 348 ? -24.713 2.456 6.727 1.00 73.94 348 VAL A O 1
ATOM 2656 N N . ARG A 1 349 ? -25.677 0.749 5.614 1.00 69.31 349 ARG A N 1
ATOM 2657 C CA . ARG A 1 349 ? -24.441 0.021 5.276 1.00 69.31 349 ARG A CA 1
ATOM 2658 C C . ARG A 1 349 ? -24.172 -0.111 3.774 1.00 69.31 349 ARG A C 1
ATOM 2660 O O . ARG A 1 349 ? -23.069 -0.489 3.402 1.00 69.31 349 ARG A O 1
ATOM 2667 N N . GLN A 1 350 ? -25.154 0.177 2.918 1.00 70.56 350 GLN A N 1
ATOM 2668 C CA . GLN A 1 350 ? -24.990 0.206 1.460 1.00 70.56 350 GLN A CA 1
ATOM 2669 C C . GLN A 1 350 ? -26.010 1.165 0.836 1.00 70.56 350 GLN A C 1
ATOM 2671 O O . GLN A 1 350 ? -27.128 1.282 1.334 1.00 70.56 350 GLN A O 1
ATOM 2676 N N . ILE A 1 351 ? -25.630 1.836 -0.255 1.00 83.94 351 ILE A N 1
ATOM 2677 C CA . ILE A 1 351 ? -26.495 2.711 -1.060 1.00 83.94 351 ILE A CA 1
ATOM 2678 C C . ILE A 1 351 ? -26.323 2.336 -2.535 1.00 83.94 351 ILE A C 1
ATOM 2680 O O . ILE A 1 351 ? -25.216 2.005 -2.958 1.00 83.94 351 ILE A O 1
ATOM 2684 N N . ALA A 1 352 ? -27.397 2.410 -3.315 1.00 80.62 352 ALA A N 1
ATOM 2685 C CA . ALA A 1 352 ? -27.385 2.311 -4.769 1.00 80.62 352 ALA A CA 1
ATOM 2686 C C . ALA A 1 352 ? -28.216 3.453 -5.379 1.00 80.62 352 ALA A C 1
ATOM 2688 O O . ALA A 1 352 ? -29.295 3.764 -4.874 1.00 80.62 352 ALA A O 1
ATOM 2689 N N . GLY A 1 353 ? -27.715 4.079 -6.446 1.00 79.94 353 GLY A N 1
ATOM 2690 C CA . GLY A 1 353 ? -28.413 5.142 -7.178 1.00 79.94 353 GLY A CA 1
ATOM 2691 C C . GLY A 1 353 ? -28.931 4.649 -8.529 1.00 79.94 353 GLY A C 1
ATOM 2692 O O . GLY A 1 353 ? -28.191 3.985 -9.251 1.00 79.94 353 GLY A O 1
ATOM 2693 N N . GLY A 1 354 ? -30.188 4.957 -8.843 1.00 76.62 354 GLY A N 1
ATOM 2694 C CA . GLY A 1 354 ? -30.750 4.878 -10.194 1.00 76.62 354 GLY A CA 1
ATOM 2695 C C . GLY A 1 354 ? -30.712 6.241 -10.890 1.00 76.62 354 GLY A C 1
ATOM 2696 O O . GLY A 1 354 ? -30.011 7.145 -10.434 1.00 76.62 354 GLY A O 1
ATOM 2697 N N . ASP A 1 355 ? -31.473 6.417 -11.976 1.00 76.69 355 ASP A N 1
ATOM 2698 C CA . ASP A 1 355 ? -31.416 7.665 -12.760 1.00 76.69 355 ASP A CA 1
ATOM 2699 C C . ASP A 1 355 ? -31.960 8.867 -11.979 1.00 76.69 355 ASP A C 1
ATOM 2701 O O . ASP A 1 355 ? -31.400 9.958 -12.045 1.00 76.69 355 ASP A O 1
ATOM 2705 N N . THR A 1 356 ? -33.067 8.668 -11.254 1.00 78.31 356 THR A N 1
ATOM 2706 C CA . THR A 1 356 ? -33.762 9.726 -10.490 1.00 78.31 356 THR A CA 1
ATOM 2707 C C . THR A 1 356 ? -34.265 9.241 -9.122 1.00 78.31 356 THR A C 1
ATOM 2709 O O . THR A 1 356 ? -35.126 9.867 -8.500 1.00 78.31 356 THR A O 1
ATOM 2712 N N . HIS A 1 357 ? -33.738 8.115 -8.631 1.00 80.44 357 HIS A N 1
ATOM 2713 C CA . HIS A 1 357 ? -34.057 7.538 -7.322 1.00 80.44 357 HIS A CA 1
ATOM 2714 C C . HIS A 1 357 ? -32.819 6.928 -6.663 1.00 80.44 357 HIS A C 1
ATOM 2716 O O . HIS A 1 357 ? -31.795 6.699 -7.302 1.00 80.44 357 HIS A O 1
ATOM 2722 N N . ALA A 1 358 ? -32.919 6.641 -5.372 1.00 85.38 358 ALA A N 1
ATOM 2723 C CA . ALA A 1 358 ? -31.883 5.954 -4.619 1.00 85.38 358 ALA A CA 1
ATOM 2724 C C . ALA A 1 358 ? -32.489 4.910 -3.680 1.00 85.38 358 ALA A C 1
ATOM 2726 O O . ALA A 1 358 ? -33.650 4.996 -3.276 1.00 85.38 358 ALA A O 1
ATOM 2727 N N . VAL A 1 359 ? -31.671 3.920 -3.335 1.00 86.56 359 VAL A N 1
ATOM 2728 C CA . VAL A 1 359 ? -31.998 2.819 -2.431 1.00 86.56 359 VAL A CA 1
ATOM 2729 C C . VAL A 1 359 ? -30.882 2.703 -1.398 1.00 86.56 359 VAL A C 1
ATOM 2731 O O . VAL A 1 359 ? -29.706 2.751 -1.744 1.00 86.56 359 VAL A O 1
ATOM 2734 N N . ALA A 1 360 ? -31.232 2.529 -0.130 1.00 87.62 360 ALA A N 1
ATOM 2735 C CA . ALA A 1 360 ? -30.313 2.280 0.969 1.00 87.62 360 ALA A CA 1
ATOM 2736 C C . ALA A 1 360 ? -30.674 0.980 1.686 1.00 87.62 360 ALA A C 1
ATOM 2738 O O . ALA A 1 360 ? -31.841 0.702 1.955 1.00 87.62 360 ALA A O 1
ATOM 2739 N N . LEU A 1 361 ? -29.645 0.217 2.036 1.00 83.88 361 LEU A N 1
ATOM 2740 C CA . LEU A 1 361 ? -29.724 -0.963 2.881 1.00 83.88 361 LEU A CA 1
ATOM 2741 C C . LEU A 1 361 ? -29.216 -0.602 4.272 1.00 83.88 361 LEU A C 1
ATOM 2743 O O . LEU A 1 361 ? -28.070 -0.171 4.439 1.00 83.88 361 LEU A O 1
ATOM 2747 N N . LYS A 1 362 ? -30.062 -0.812 5.273 1.00 82.56 362 LYS A N 1
ATOM 2748 C CA . LYS A 1 362 ? -29.731 -0.620 6.681 1.00 82.56 362 LYS A CA 1
ATOM 2749 C C . LYS A 1 362 ? -28.993 -1.834 7.253 1.00 82.56 362 LYS A C 1
ATOM 2751 O O . LYS A 1 362 ? -29.011 -2.936 6.699 1.00 82.56 362 LYS A O 1
ATOM 2756 N N . ALA A 1 363 ? -28.307 -1.623 8.371 1.00 74.75 363 ALA A N 1
ATOM 2757 C CA . ALA A 1 363 ? -27.564 -2.647 9.098 1.00 74.75 363 ALA A CA 1
ATOM 2758 C C . ALA A 1 363 ? -28.479 -3.752 9.643 1.00 74.75 363 ALA A C 1
ATOM 2760 O O . ALA A 1 363 ? -28.057 -4.900 9.731 1.00 74.75 363 ALA A O 1
ATOM 2761 N N . ASP A 1 364 ? -29.737 -3.419 9.939 1.00 79.00 364 ASP A N 1
ATOM 2762 C CA . ASP A 1 364 ? -30.778 -4.369 10.339 1.00 79.00 364 ASP A CA 1
ATOM 2763 C C . ASP A 1 364 ? -31.365 -5.175 9.163 1.00 79.00 364 ASP A C 1
ATOM 2765 O O . ASP A 1 364 ? -32.277 -5.966 9.370 1.00 79.00 364 ASP A O 1
ATOM 2769 N N . GLY A 1 365 ? -30.870 -4.979 7.935 1.00 80.00 365 GLY A N 1
ATOM 2770 C CA . GLY A 1 365 ? -31.331 -5.683 6.738 1.00 80.00 365 GLY A CA 1
ATOM 2771 C C . GLY A 1 365 ? -32.597 -5.110 6.094 1.00 80.00 365 GLY A C 1
ATOM 2772 O O . GLY A 1 365 ? -33.078 -5.693 5.122 1.00 80.00 365 GLY A O 1
ATOM 2773 N N . SER A 1 366 ? -33.140 -3.999 6.603 1.00 90.75 366 SER A N 1
ATOM 2774 C CA . SER A 1 366 ? -34.260 -3.286 5.975 1.00 90.75 366 SER A CA 1
ATOM 2775 C C . SER A 1 366 ? -33.797 -2.372 4.837 1.00 90.75 366 SER A C 1
ATOM 2777 O O . SER A 1 366 ? -32.659 -1.893 4.812 1.00 90.75 366 SER A O 1
ATOM 2779 N N . VAL A 1 367 ? -34.691 -2.126 3.877 1.00 91.00 367 VAL A N 1
ATOM 2780 C CA . VAL A 1 367 ? -34.421 -1.299 2.693 1.00 91.00 367 VAL A CA 1
ATOM 2781 C C . VAL A 1 367 ? -35.282 -0.041 2.720 1.00 91.00 367 VAL A C 1
ATOM 2783 O O . VAL A 1 367 ? -36.483 -0.105 2.971 1.00 91.00 367 VAL A O 1
ATOM 2786 N N . VAL A 1 368 ? -34.668 1.102 2.427 1.00 91.62 368 VAL A N 1
ATOM 2787 C CA . VAL A 1 368 ? -35.341 2.394 2.251 1.00 91.62 368 VAL A CA 1
ATOM 2788 C C . VAL A 1 368 ? -35.042 2.889 0.844 1.00 91.62 368 VAL A C 1
ATOM 2790 O O . VAL A 1 368 ? -33.884 2.904 0.447 1.00 91.62 368 VAL A O 1
ATOM 2793 N N . ALA A 1 369 ? -36.054 3.315 0.093 1.00 90.19 369 ALA A N 1
ATOM 2794 C CA . ALA A 1 369 ? -35.864 3.948 -1.208 1.00 90.19 369 ALA A CA 1
ATOM 2795 C C . ALA A 1 369 ? -36.549 5.317 -1.240 1.00 90.19 369 ALA A C 1
ATOM 2797 O O . ALA A 1 369 ? -37.559 5.527 -0.566 1.00 90.19 369 ALA A O 1
ATOM 2798 N N . TRP A 1 370 ? -35.970 6.261 -1.979 1.00 88.69 370 TRP A N 1
ATOM 2799 C CA . TRP A 1 370 ? -36.488 7.621 -2.113 1.00 88.69 370 TRP A CA 1
ATOM 2800 C C . TRP A 1 370 ? -36.200 8.187 -3.502 1.00 88.69 370 TRP A C 1
ATOM 2802 O O . TRP A 1 370 ? -35.345 7.688 -4.232 1.00 88.69 370 TRP A O 1
ATOM 2812 N N . GLY A 1 371 ? -36.926 9.245 -3.856 1.00 82.00 371 GLY A N 1
ATOM 2813 C CA . GLY A 1 371 ? -36.844 9.891 -5.159 1.00 82.00 371 GLY A CA 1
ATOM 2814 C C . GLY A 1 371 ? -38.017 9.562 -6.068 1.00 82.00 371 GLY A C 1
ATOM 2815 O O . GLY A 1 371 ? -39.129 9.333 -5.590 1.00 82.00 371 GLY A O 1
ATOM 2816 N N . ASN A 1 372 ? -37.783 9.587 -7.378 1.00 81.00 372 ASN A N 1
ATOM 2817 C CA . ASN A 1 372 ? -38.811 9.303 -8.368 1.00 81.00 372 ASN A CA 1
ATOM 2818 C C . ASN A 1 372 ? -39.352 7.872 -8.201 1.00 81.00 372 ASN A C 1
ATOM 2820 O O . ASN A 1 372 ? -38.590 6.910 -8.158 1.00 81.00 372 ASN A O 1
ATOM 2824 N N . SER A 1 373 ? -40.678 7.740 -8.125 1.00 86.88 373 SER A N 1
ATOM 2825 C CA . SER A 1 373 ? -41.366 6.446 -8.076 1.00 86.88 373 SER A CA 1
ATOM 2826 C C . SER A 1 373 ? -42.482 6.324 -9.117 1.00 86.88 373 SER A C 1
ATOM 2828 O O . SER A 1 373 ? -43.449 5.595 -8.902 1.00 86.88 373 SER A O 1
ATOM 2830 N N . THR A 1 374 ? -42.402 7.042 -10.242 1.00 84.81 374 THR A N 1
ATOM 2831 C CA . THR A 1 374 ? -43.431 6.982 -11.300 1.00 84.81 374 THR A CA 1
ATOM 2832 C C . THR A 1 374 ? -43.596 5.585 -11.897 1.00 84.81 374 THR A C 1
ATOM 2834 O O . THR A 1 374 ? -44.696 5.239 -12.317 1.00 84.81 374 THR A O 1
ATOM 2837 N N . ALA A 1 375 ? -42.537 4.775 -11.888 1.00 83.00 375 ALA A N 1
ATOM 2838 C CA . ALA A 1 375 ? -42.548 3.368 -12.277 1.00 83.00 375 ALA A CA 1
ATOM 2839 C C . ALA A 1 375 ? -42.504 2.420 -11.059 1.00 83.00 375 ALA A C 1
ATOM 2841 O O . ALA A 1 375 ? -42.287 1.224 -11.210 1.00 83.00 375 ALA A O 1
ATOM 2842 N N . GLY A 1 376 ? -42.685 2.933 -9.837 1.00 87.62 376 GLY A N 1
ATOM 2843 C CA . GLY A 1 376 ? -42.598 2.161 -8.595 1.00 87.62 376 GLY A CA 1
ATOM 2844 C C . GLY A 1 376 ? -41.172 1.851 -8.125 1.00 87.62 376 GLY A C 1
ATOM 2845 O O . GLY A 1 376 ? -41.004 1.128 -7.149 1.00 87.62 376 GLY A O 1
ATOM 2846 N N . GLN A 1 377 ? -40.135 2.392 -8.767 1.00 88.69 377 GLN A N 1
ATOM 2847 C CA . GLN A 1 377 ? -38.726 2.082 -8.497 1.00 88.69 377 GLN A CA 1
ATOM 2848 C C . GLN A 1 377 ? -38.233 2.521 -7.106 1.00 88.69 377 GLN A C 1
ATOM 2850 O O . GLN A 1 377 ? -37.306 1.913 -6.563 1.00 88.69 377 GLN A O 1
ATOM 2855 N N . ALA A 1 378 ? -38.898 3.497 -6.477 1.00 89.62 378 ALA A N 1
ATOM 2856 C CA . ALA A 1 378 ? -38.672 3.882 -5.082 1.00 89.62 378 ALA A CA 1
ATOM 2857 C C . ALA A 1 378 ? -39.738 3.322 -4.111 1.00 89.62 378 ALA A C 1
ATOM 2859 O O . ALA A 1 378 ? -39.743 3.654 -2.927 1.00 89.62 378 ALA A O 1
ATOM 2860 N N . THR A 1 379 ? -40.628 2.439 -4.574 1.00 92.62 379 THR A N 1
ATOM 2861 C CA . THR A 1 379 ? -41.650 1.781 -3.747 1.00 92.62 379 THR A CA 1
ATOM 2862 C C . THR A 1 379 ? -41.142 0.415 -3.286 1.00 92.62 379 THR A C 1
ATOM 2864 O O . THR A 1 379 ? -41.309 -0.589 -3.973 1.00 92.62 379 THR A O 1
ATOM 2867 N N . VAL A 1 380 ? -40.500 0.383 -2.114 1.00 92.12 380 VAL A N 1
ATOM 2868 C CA . VAL A 1 380 ? -39.899 -0.836 -1.543 1.00 92.12 380 VAL A CA 1
ATOM 2869 C C . VAL A 1 380 ? -40.966 -1.928 -1.331 1.00 92.12 380 VAL A C 1
ATOM 2871 O O . VAL A 1 380 ? -41.936 -1.689 -0.606 1.00 92.12 380 VAL A O 1
ATOM 2874 N N . PRO A 1 381 ? -40.800 -3.136 -1.907 1.00 90.38 381 PRO A N 1
ATOM 2875 C CA . PRO A 1 381 ? -41.728 -4.241 -1.697 1.00 90.38 381 PRO A CA 1
ATOM 2876 C C . PRO A 1 381 ? -41.778 -4.686 -0.230 1.00 90.38 381 PRO A C 1
ATOM 2878 O O . PRO A 1 381 ? -40.748 -4.928 0.403 1.00 90.38 381 PRO A O 1
ATOM 2881 N N . THR A 1 382 ? -42.987 -4.862 0.308 1.00 88.19 382 THR A N 1
ATOM 2882 C CA . THR A 1 382 ? -43.195 -5.256 1.713 1.00 88.19 382 THR A CA 1
ATOM 2883 C C . THR A 1 382 ? -42.672 -6.659 2.031 1.00 88.19 382 THR A C 1
ATOM 2885 O O . THR A 1 382 ? -42.431 -6.974 3.192 1.00 88.19 382 THR A O 1
ATOM 2888 N N . ASP A 1 383 ? -42.478 -7.508 1.017 1.00 86.62 383 ASP A N 1
ATOM 2889 C CA . ASP A 1 383 ? -41.994 -8.883 1.165 1.00 86.62 383 ASP A CA 1
ATOM 2890 C C . ASP A 1 383 ? -40.469 -8.995 1.372 1.00 86.62 383 ASP A C 1
ATOM 2892 O O . ASP A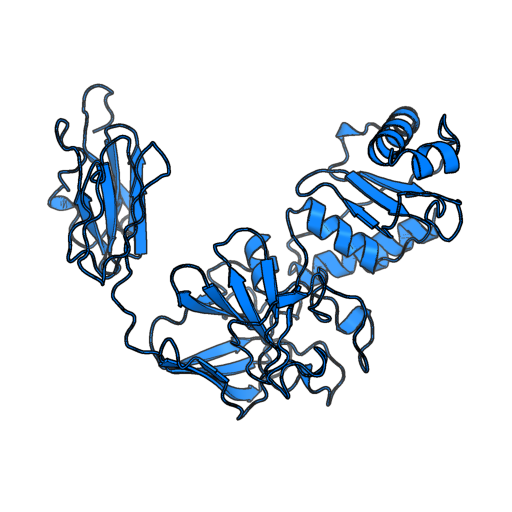 1 383 ? -39.965 -10.092 1.622 1.00 86.62 383 ASP A O 1
ATOM 2896 N N . LEU A 1 384 ? -39.718 -7.888 1.280 1.00 86.38 384 LEU A N 1
ATOM 2897 C CA . LEU A 1 384 ? -38.275 -7.864 1.563 1.00 86.38 384 LEU A CA 1
ATOM 2898 C C . LEU A 1 384 ? -37.959 -8.028 3.060 1.00 86.38 384 LEU A C 1
ATOM 2900 O O . LEU A 1 384 ? -36.979 -8.688 3.425 1.00 86.38 384 LEU A O 1
ATOM 2904 N N . GLY A 1 385 ? -38.796 -7.444 3.924 1.00 80.50 385 GLY A N 1
ATOM 2905 C CA . GLY A 1 385 ? -38.573 -7.410 5.369 1.00 80.50 385 GLY A CA 1
ATOM 2906 C C . GLY A 1 385 ? -37.177 -6.890 5.746 1.00 80.50 385 GLY A C 1
ATOM 2907 O O . GLY A 1 385 ? -36.655 -5.968 5.125 1.00 80.50 385 GLY A O 1
ATOM 2908 N N . SER A 1 386 ? -36.575 -7.524 6.754 1.00 81.12 386 SER A N 1
ATOM 2909 C CA . SER A 1 386 ? -35.230 -7.229 7.282 1.00 81.12 386 SER A CA 1
ATOM 2910 C C . SER A 1 386 ? -34.191 -8.285 6.876 1.00 81.12 386 SER A C 1
ATOM 2912 O O . SER A 1 386 ? -33.252 -8.575 7.611 1.00 81.12 386 SER A O 1
ATOM 2914 N N . THR A 1 387 ? -34.388 -8.938 5.728 1.00 83.00 387 THR A N 1
ATOM 2915 C CA . THR A 1 387 ? -33.570 -10.093 5.302 1.00 83.00 387 THR A CA 1
ATOM 2916 C C . THR A 1 387 ? -32.561 -9.755 4.208 1.00 83.00 387 THR A C 1
ATOM 2918 O O . THR A 1 387 ? -31.886 -10.648 3.703 1.00 83.00 387 THR A O 1
ATOM 2921 N N . VAL A 1 388 ? -32.447 -8.487 3.811 1.00 86.44 388 VAL A N 1
ATOM 2922 C CA . VAL A 1 388 ? -31.651 -8.090 2.647 1.00 86.44 388 VAL A CA 1
ATOM 2923 C C . VAL A 1 388 ? -30.161 -8.026 2.992 1.00 86.44 388 VAL A C 1
ATOM 2925 O O . VAL A 1 388 ? -29.743 -7.445 3.999 1.00 86.44 388 VAL A O 1
ATOM 2928 N N . VAL A 1 389 ? -29.341 -8.623 2.129 1.00 81.38 389 VAL A N 1
ATOM 2929 C CA . VAL A 1 389 ? -27.877 -8.658 2.257 1.00 81.38 389 VAL A CA 1
ATOM 2930 C C . VAL A 1 389 ? -27.155 -7.797 1.228 1.00 81.38 389 VAL A C 1
ATOM 2932 O O . VAL A 1 389 ? -26.013 -7.422 1.473 1.00 81.38 389 VAL A O 1
ATOM 2935 N N . SER A 1 390 ? -27.810 -7.455 0.116 1.00 76.25 390 SER A N 1
ATOM 2936 C CA . SER A 1 390 ? -27.264 -6.562 -0.908 1.00 76.25 390 SER A CA 1
ATOM 2937 C C . SER A 1 390 ? -28.377 -5.864 -1.685 1.00 76.25 390 SER A C 1
ATOM 2939 O O . SER A 1 390 ? -29.467 -6.420 -1.837 1.00 76.25 390 SER A O 1
ATOM 2941 N N . ILE A 1 391 ? -28.091 -4.666 -2.193 1.00 87.19 391 ILE A N 1
ATOM 2942 C CA . ILE A 1 391 ? -28.987 -3.878 -3.048 1.00 87.19 391 ILE A CA 1
ATOM 2943 C C . ILE A 1 391 ? -28.296 -3.428 -4.341 1.00 87.19 391 ILE A C 1
ATOM 2945 O O . ILE A 1 391 ? -27.075 -3.288 -4.398 1.00 87.19 391 ILE A O 1
ATOM 2949 N N . ALA A 1 392 ? -29.090 -3.157 -5.371 1.00 82.50 392 ALA A N 1
ATOM 2950 C CA . ALA A 1 392 ? -28.658 -2.533 -6.616 1.00 82.50 392 ALA A CA 1
ATOM 2951 C C . ALA A 1 392 ? -29.757 -1.603 -7.148 1.00 82.50 392 ALA A C 1
ATOM 2953 O O . ALA A 1 392 ? -30.937 -1.791 -6.853 1.00 82.50 392 ALA A O 1
ATOM 2954 N N . ALA A 1 393 ? -29.371 -0.615 -7.947 1.00 83.19 393 ALA A N 1
ATOM 2955 C CA . ALA A 1 393 ? -30.291 0.258 -8.662 1.00 83.19 393 ALA A CA 1
ATOM 2956 C C . ALA A 1 393 ? -29.745 0.503 -10.075 1.00 83.19 393 ALA A C 1
ATOM 2958 O O . ALA A 1 393 ? -28.533 0.587 -10.273 1.00 83.19 393 ALA A O 1
ATOM 2959 N N . GLY A 1 394 ? -30.649 0.548 -11.047 1.00 75.81 394 GLY A N 1
ATOM 2960 C CA . GLY A 1 394 ? -30.409 0.931 -12.439 1.00 75.81 394 GLY A CA 1
ATOM 2961 C C . GLY A 1 394 ? -31.448 1.969 -12.863 1.00 75.81 394 GLY A C 1
ATOM 2962 O O . GLY A 1 394 ? -32.164 2.474 -12.004 1.00 75.81 394 GLY A O 1
ATOM 2963 N N . GLY A 1 395 ? -31.561 2.268 -14.163 1.00 79.94 395 GLY A N 1
ATOM 2964 C CA . GLY A 1 395 ? -32.308 3.434 -14.667 1.00 79.94 395 GLY A CA 1
ATOM 2965 C C . GLY A 1 395 ? -33.632 3.733 -13.945 1.00 79.94 395 GLY A C 1
ATOM 2966 O O . GLY A 1 395 ? -33.693 4.640 -13.118 1.00 79.94 395 GLY A O 1
ATOM 2967 N N . ASN A 1 396 ? -34.654 2.901 -14.174 1.00 83.62 396 ASN A N 1
ATOM 2968 C CA . ASN A 1 396 ? -35.939 2.936 -13.454 1.00 83.62 396 ASN A CA 1
ATOM 2969 C C . ASN A 1 396 ? -36.227 1.614 -12.714 1.00 83.62 396 ASN A C 1
ATOM 2971 O O . ASN A 1 396 ? -37.381 1.196 -12.611 1.00 83.62 396 ASN A O 1
ATOM 2975 N N . VAL A 1 397 ? -35.187 0.916 -12.246 1.00 84.81 397 VAL A N 1
ATOM 2976 C CA . VAL A 1 397 ? -35.311 -0.404 -11.600 1.00 84.81 397 VAL A CA 1
ATOM 2977 C C . VAL A 1 397 ? -34.465 -0.451 -10.333 1.00 84.81 397 VAL A C 1
ATOM 2979 O O . VAL A 1 397 ? -33.366 0.100 -10.277 1.00 84.81 397 VAL A O 1
ATOM 2982 N N . SER A 1 398 ? -34.971 -1.150 -9.327 1.00 89.56 398 SER A N 1
ATOM 2983 C CA . SER A 1 398 ? -34.293 -1.448 -8.072 1.00 89.56 398 SER A CA 1
ATOM 2984 C C . SER A 1 398 ? -34.247 -2.954 -7.842 1.00 89.56 398 SER A C 1
ATOM 2986 O O . SER A 1 398 ? -35.124 -3.693 -8.292 1.00 89.56 398 SER A O 1
ATOM 2988 N N . GLY A 1 399 ? -33.217 -3.413 -7.138 1.00 90.00 399 GLY A N 1
ATOM 2989 C CA . GLY A 1 399 ? -33.003 -4.821 -6.846 1.00 90.00 399 GLY A CA 1
ATOM 2990 C C . GLY A 1 399 ? -32.458 -5.064 -5.447 1.00 90.00 399 GLY A C 1
ATOM 2991 O O . GLY A 1 399 ? -31.715 -4.250 -4.898 1.00 90.00 399 GLY A O 1
ATOM 2992 N N . ALA A 1 400 ? -32.816 -6.210 -4.878 1.00 88.88 400 ALA A N 1
ATOM 2993 C CA . ALA A 1 400 ? -32.337 -6.673 -3.584 1.00 88.88 400 ALA A CA 1
ATOM 2994 C C . ALA A 1 400 ? -32.069 -8.182 -3.605 1.00 88.88 400 ALA A C 1
ATOM 2996 O O . ALA A 1 400 ? -32.814 -8.947 -4.221 1.00 88.88 400 ALA A O 1
ATOM 2997 N N . VAL A 1 401 ? -31.028 -8.600 -2.887 1.00 86.94 401 VAL A N 1
ATOM 2998 C CA . VAL A 1 401 ? -30.716 -10.007 -2.604 1.00 86.94 401 VAL A CA 1
ATOM 2999 C C . VAL A 1 401 ? -31.036 -10.281 -1.138 1.00 86.94 401 VAL A C 1
ATOM 3001 O O . VAL A 1 401 ? -30.515 -9.588 -0.259 1.00 86.94 401 VAL A O 1
ATOM 3004 N N . LYS A 1 402 ? -31.890 -11.270 -0.862 1.00 87.38 402 LYS A N 1
ATOM 3005 C CA . LYS A 1 402 ? -32.216 -11.723 0.499 1.00 87.38 402 LYS A CA 1
ATOM 3006 C C . LYS A 1 402 ? -31.159 -12.710 1.009 1.00 87.38 402 LYS A C 1
ATOM 3008 O O . LYS A 1 402 ? -30.404 -13.296 0.237 1.00 87.38 402 LYS A O 1
ATOM 3013 N N . ALA A 1 403 ? -31.105 -12.906 2.322 1.00 79.94 403 ALA A N 1
ATOM 3014 C CA . ALA A 1 403 ? -30.151 -13.796 2.986 1.00 79.94 403 ALA A CA 1
ATOM 3015 C C . ALA A 1 403 ? -30.283 -15.270 2.560 1.00 79.94 403 ALA A C 1
ATOM 3017 O O . ALA A 1 403 ? -29.311 -16.014 2.642 1.00 79.94 403 ALA A O 1
ATOM 3018 N N . ASP A 1 404 ? -31.459 -15.682 2.079 1.00 81.56 404 ASP A N 1
ATOM 3019 C CA . ASP A 1 404 ? -31.705 -17.012 1.507 1.00 81.56 404 ASP A CA 1
ATOM 3020 C C . ASP A 1 404 ? -31.219 -17.154 0.048 1.00 81.56 404 ASP A C 1
ATOM 3022 O O . ASP A 1 404 ? -31.382 -18.209 -0.561 1.00 81.56 404 ASP A O 1
ATOM 3026 N N . GLY A 1 405 ? -30.615 -16.100 -0.512 1.00 75.81 405 GLY A N 1
ATOM 3027 C CA . GLY A 1 405 ? -30.107 -16.050 -1.881 1.00 75.81 405 GLY A CA 1
ATOM 3028 C C . GLY A 1 405 ? -31.152 -15.675 -2.936 1.00 75.81 405 GLY A C 1
ATOM 3029 O O . GLY A 1 405 ? -30.800 -15.554 -4.110 1.00 75.81 405 GLY A O 1
ATOM 3030 N N . SER A 1 406 ? -32.417 -15.465 -2.559 1.00 85.75 406 SER A N 1
ATOM 3031 C CA . SER A 1 406 ? -33.451 -15.026 -3.499 1.00 85.75 406 SER A CA 1
ATOM 3032 C C . SER A 1 406 ? -33.256 -13.566 -3.922 1.00 85.75 406 SER A C 1
ATOM 3034 O O . SER A 1 406 ? -32.791 -12.723 -3.150 1.00 85.75 406 SER A O 1
ATOM 3036 N N . VAL A 1 407 ? -33.616 -13.263 -5.172 1.00 85.44 407 VAL A N 1
ATOM 3037 C CA . VAL A 1 407 ? -33.500 -11.923 -5.763 1.00 85.44 407 VAL A CA 1
ATOM 3038 C C . VAL A 1 407 ? -34.887 -11.345 -5.989 1.00 85.44 407 VAL A C 1
ATOM 3040 O O . VAL A 1 407 ? -35.777 -12.021 -6.504 1.00 85.44 407 VAL A O 1
ATOM 3043 N N . ARG A 1 408 ? -35.061 -10.074 -5.632 1.00 88.75 408 ARG A N 1
ATOM 3044 C CA . ARG A 1 408 ? -36.284 -9.312 -5.872 1.00 88.75 408 ARG A CA 1
ATOM 3045 C C . ARG A 1 408 ? -35.949 -8.063 -6.669 1.00 88.75 408 ARG A C 1
ATOM 3047 O O . ARG A 1 408 ? -35.139 -7.260 -6.212 1.00 88.75 408 ARG A O 1
ATOM 3054 N N . LEU A 1 409 ? -36.596 -7.898 -7.818 1.00 89.12 409 LEU A N 1
ATOM 3055 C CA . LEU A 1 409 ? -36.558 -6.679 -8.621 1.00 89.12 409 LEU A CA 1
ATOM 3056 C C . LEU A 1 409 ? -37.910 -5.958 -8.532 1.00 89.12 409 LEU A C 1
ATOM 3058 O O . LEU A 1 409 ? -38.946 -6.601 -8.341 1.00 89.12 409 LEU A O 1
ATOM 3062 N N . TRP A 1 410 ? -37.893 -4.629 -8.612 1.00 90.31 410 TRP A N 1
ATOM 3063 C CA . TRP A 1 410 ? -39.093 -3.789 -8.664 1.00 90.31 410 TRP A CA 1
ATOM 3064 C C . TRP A 1 410 ? -38.814 -2.474 -9.408 1.00 90.31 410 TRP A C 1
ATOM 3066 O O . TRP A 1 410 ? -37.677 -2.003 -9.439 1.00 90.31 410 TRP A O 1
ATOM 3076 N N . GLY A 1 411 ? -39.844 -1.882 -10.017 1.00 86.19 411 GLY A N 1
ATOM 3077 C CA . GLY A 1 411 ? -39.718 -0.703 -10.880 1.00 86.19 411 GLY A CA 1
ATOM 3078 C C . GLY A 1 411 ? -40.398 -0.905 -12.235 1.00 86.19 411 GLY A C 1
ATOM 3079 O O . GLY A 1 411 ? -41.409 -1.602 -12.323 1.00 86.19 411 GLY A O 1
ATOM 3080 N N . ASP A 1 412 ? -39.838 -0.303 -13.286 1.00 81.75 412 ASP A N 1
ATOM 3081 C CA . ASP A 1 412 ? -40.410 -0.327 -14.636 1.00 81.75 412 ASP A CA 1
ATOM 3082 C C . ASP A 1 412 ? -40.498 -1.750 -15.223 1.00 81.75 412 ASP A C 1
ATOM 3084 O O . ASP A 1 412 ? -39.493 -2.420 -15.473 1.00 81.75 412 ASP A O 1
ATOM 3088 N N . ALA A 1 413 ? -41.732 -2.195 -15.478 1.00 62.88 413 ALA A N 1
ATOM 3089 C CA . ALA A 1 413 ? -42.050 -3.501 -16.049 1.00 62.88 413 ALA A CA 1
ATOM 3090 C C . ALA A 1 413 ? -41.843 -3.573 -17.579 1.00 62.88 413 ALA A C 1
ATOM 3092 O O . ALA A 1 413 ? -41.913 -4.662 -18.154 1.00 62.88 413 ALA A O 1
ATOM 3093 N N . ALA A 1 414 ? -41.578 -2.448 -18.260 1.00 52.44 414 ALA A N 1
ATOM 3094 C CA . ALA A 1 414 ? -41.577 -2.363 -19.725 1.00 52.44 414 ALA A CA 1
ATOM 3095 C C . ALA A 1 414 ? -40.450 -3.151 -20.431 1.00 52.44 414 ALA A C 1
ATOM 3097 O O . ALA A 1 414 ? -40.497 -3.312 -21.650 1.00 52.44 414 ALA A O 1
ATOM 3098 N N . LEU A 1 415 ? -39.468 -3.690 -19.693 1.00 48.75 415 LEU A N 1
ATOM 3099 C CA . LEU A 1 415 ? -38.371 -4.509 -20.236 1.00 48.75 415 LEU A CA 1
ATOM 3100 C C . LEU A 1 415 ? -38.386 -5.983 -19.779 1.00 48.75 415 LEU A C 1
ATOM 3102 O O . LEU A 1 415 ? -37.417 -6.699 -20.026 1.00 48.75 415 LEU A O 1
ATOM 3106 N N . GLY A 1 416 ? -39.450 -6.458 -19.119 1.00 48.94 416 GLY A N 1
ATOM 3107 C CA . GLY A 1 416 ? -39.516 -7.839 -18.608 1.00 48.94 416 GLY A CA 1
ATOM 3108 C C . GLY A 1 416 ? -38.560 -8.118 -17.438 1.00 48.94 416 GLY A C 1
ATOM 3109 O O . GLY A 1 416 ? -38.115 -9.250 -17.266 1.00 48.94 416 GLY A O 1
ATOM 3110 N N . GLN A 1 417 ? -38.218 -7.084 -16.661 1.00 49.53 417 GLN A N 1
ATOM 3111 C CA . GLN A 1 417 ? -37.230 -7.129 -15.572 1.00 49.53 417 GLN A CA 1
ATOM 3112 C C . GLN A 1 417 ? -37.845 -7.113 -14.154 1.00 49.53 417 GLN A C 1
ATOM 3114 O O . GLN A 1 417 ? -37.121 -6.867 -13.192 1.00 49.53 417 GLN A O 1
ATOM 3119 N N . THR A 1 418 ? -39.149 -7.369 -13.994 1.00 49.16 418 THR A N 1
ATOM 3120 C CA . THR A 1 418 ? -39.849 -7.366 -12.686 1.00 49.16 418 THR A CA 1
ATOM 3121 C C . THR A 1 418 ? -40.466 -8.701 -12.326 1.00 49.16 418 THR A C 1
ATOM 3123 O O . THR A 1 418 ? -41.131 -9.269 -13.224 1.00 49.16 418 THR A O 1
#

Radius of gyration: 25.36 Å; chains: 1; bounding box: 69×45×60 Å